Protein 8SRV (pdb70)

B-factor: mean 24.99, std 9.41, range [13.3, 100.31]

Secondary structure (DSSP, 8-state):
-PPPBSSGGGGS----EEE--SSS-TTSPEEEEEEGGGSTTSB--HHHHHHHHHHHHTTS--TT-EEEEE-SSHHHHHHHHHHHHHT-EEEEEEETT--HHHHHHHHHTT-EEEEE-GGGHHHHHHHHHHHHHHHH--B---TTT-THHHHHIIIIIHHHHHHHTTTS--SEEEEE-SSSHHHHHHHHHHHHH-TT-EEEEEEETTS-TTTT--------TT---SS--TTS-TTS-SEEEEE-HHHHHHHHHHHHHHH---B-HHHHHHHHHHHHHHHHH-TT-EEEEEE-BBGGGGTTSGGG--/---S----PPPBSSGGGGS----EEE--SSS-TTSPEEEEEEGGGSTTSB--HHHHHHHHHHHHTTS--TT-EEEEE-SSHHHHHHHHHHHHHT-EEEEEEETT--HHHHHHHHHTT-EEEEE-GGGHHHHHHHHHHHHHHHH--B---TTT-THHHHHIIIIIHHHHHHHTTTS---EEEEE-SSSHHHHHHHHHHHHH-TT-EEEEEEETTS-TTTT--------TT---SS--TTS-TTS-SEEEEE-HHHHHHHHHHHHHHH---B-HHHHHHHHHHHHHHHHH-TT-EEEEEE-BBGGGGTTSGGG--/------/------

Solvent-accessible surface area: 22494 Å² total

Nearest PDB structures (foldseek):
  8srw-assembly1_D  TM=1.001E+00  e=3.578E-63  Staphylococcus aureus subsp. aureus NCTC 8325
  5xa2-assembly1_B  TM=9.679E-01  e=7.086E-43  Planctopirus limnophila DSM 3776
  4aec-assembly1_B  TM=9.769E-01  e=1.893E-41  Arabidopsis thaliana
  3x43-assembly2_F  TM=9.771E-01  e=7.199E-38  Streptomyces lavendulae
  3x44-assembly1_A  TM=9.473E-01  e=5.232E-37  Streptomyces lavendulae

Radius of gyration: 23.83 Å; Cα contacts (8 Å, |Δi|>4): 1587; chains: 4; bounding box: 62×54×67 Å

Structure (mmCIF, N/CA/C/O backbone):
data_8SRV
#
_entry.id   8SRV
#
_cell.length_a   56.395
_cell.length_b   96.240
_cell.length_c   58.994
_cell.angle_alpha   90.000
_cell.angle_beta   111.920
_cell.angle_gamma   90.000
#
_symmetry.space_group_name_H-M   'P 1 21 1'
#
loop_
_entity.id
_entity.type
_entity.pdbx_description
1 polymer 'Cysteine synthase'
2 polymer 'Transcriptional repressor (CymR) derived 10 amino acid peptide'
3 water water
#
loop_
_atom_site.group_PDB
_atom_site.id
_atom_site.type_symbol
_atom_site.label_atom_id
_atom_site.label_alt_id
_atom_site.label_comp_id
_atom_site.label_asym_id
_atom_site.label_entity_id
_atom_site.label_seq_id
_atom_site.pdbx_PDB_ins_code
_atom_site.Cartn_x
_atom_site.Cartn_y
_atom_site.Cartn_z
_atom_site.occupancy
_atom_site.B_iso_or_equiv
_atom_site.auth_seq_id
_atom_site.auth_comp_id
_atom_site.auth_asym_id
_atom_site.auth_atom_id
_atom_site.pdbx_PDB_model_num
ATOM 1 N N . ALA A 1 10 ? 6.577 13.438 1.111 1.00 30.54 2 ALA A N 1
ATOM 2 C CA . ALA A 1 10 ? 6.484 12.052 1.563 1.00 28.23 2 ALA A CA 1
ATOM 3 C C . ALA A 1 10 ? 7.878 11.399 1.663 1.00 29.18 2 ALA A C 1
ATOM 4 O O . ALA A 1 10 ? 8.672 11.495 0.730 1.00 34.65 2 ALA A O 1
ATOM 6 N N . GLN A 1 11 ? 8.151 10.750 2.792 1.00 31.97 3 GLN A N 1
ATOM 7 C CA . GLN A 1 11 ? 9.454 10.136 3.037 1.00 28.67 3 GLN A CA 1
ATOM 8 C C . GLN A 1 11 ? 9.706 8.986 2.058 1.00 29.76 3 GLN A C 1
ATOM 9 O O . GLN A 1 11 ? 8.789 8.268 1.656 1.00 26.84 3 GLN A O 1
ATOM 15 N N . LYS A 1 12 ? 10.968 8.807 1.662 1.00 28.02 4 LYS A N 1
ATOM 16 C CA . LYS A 1 12 ? 11.304 7.680 0.796 1.00 25.82 4 LYS A CA 1
ATOM 17 C C . LYS A 1 12 ? 11.074 6.371 1.551 1.00 21.25 4 LYS A C 1
ATOM 18 O O . LYS A 1 12 ? 11.084 6.352 2.776 1.00 22.50 4 LYS A O 1
ATOM 24 N N . PRO A 1 13 ? 10.835 5.263 0.844 1.00 21.33 5 PRO A N 1
ATOM 25 C CA . PRO A 1 13 ? 10.526 4.016 1.556 1.00 20.08 5 PRO A CA 1
ATOM 26 C C . PRO A 1 13 ? 11.609 3.656 2.550 1.00 22.06 5 PRO A C 1
ATOM 27 O O . PRO A 1 13 ? 12.797 3.896 2.321 1.00 22.88 5 PRO A O 1
ATOM 31 N N . VAL A 1 14 ? 11.179 3.079 3.664 1.00 18.42 6 VAL A N 1
ATOM 32 C CA . VAL A 1 14 ? 12.080 2.606 4.698 1.00 18.88 6 VAL A CA 1
ATOM 33 C C . VAL A 1 14 ? 11.929 1.098 4.840 1.00 19.88 6 VAL A C 1
ATOM 34 O O . VAL A 1 14 ? 10.889 0.508 4.532 1.00 20.98 6 VAL A O 1
ATOM 38 N N . ASP A 1 15 ? 12.966 0.482 5.398 1.00 21.39 7 ASP A N 1
ATOM 39 C CA . ASP A 1 15 ? 12.979 -0.957 5.580 1.00 21.33 7 ASP A CA 1
ATOM 40 C C . ASP A 1 15 ? 12.283 -1.413 6.854 1.00 19.80 7 ASP A C 1
ATOM 41 O O . ASP A 1 15 ? 11.944 -2.595 6.971 1.00 22.32 7 ASP A O 1
ATOM 46 N N . ASN A 1 16 ? 12.043 -0.510 7.803 1.00 18.70 8 ASN A N 1
ATOM 47 C CA . ASN A 1 16 ? 11.522 -0.897 9.109 1.00 17.40 8 ASN A CA 1
ATOM 48 C C . ASN A 1 16 ? 10.661 0.250 9.600 1.00 15.28 8 ASN A C 1
ATOM 49 O O . ASN A 1 16 ? 11.091 1.404 9.534 1.00 17.80 8 ASN A O 1
ATOM 54 N N . ILE A 1 17 ? 9.473 -0.080 10.109 1.00 16.45 9 ILE A N 1
ATOM 55 C CA . ILE A 1 17 ? 8.545 0.931 10.615 1.00 16.24 9 ILE A CA 1
ATOM 56 C C . ILE A 1 17 ? 9.162 1.821 11.691 1.00 16.97 9 ILE A C 1
ATOM 57 O O . ILE A 1 17 ? 8.752 2.982 11.847 1.00 17.03 9 ILE A O 1
ATOM 62 N N . THR A 1 18 ? 10.150 1.323 12.441 1.00 16.72 10 THR A N 1
ATOM 63 C CA . THR A 1 18 ? 10.737 2.190 13.462 1.00 17.24 10 THR A CA 1
ATOM 64 C C . THR A 1 18 ? 11.486 3.370 12.865 1.00 17.18 10 THR A C 1
ATOM 65 O O . THR A 1 18 ? 11.726 4.354 13.580 1.00 16.91 10 THR A O 1
ATOM 69 N N . GLN A 1 19 ? 11.846 3.305 11.576 1.00 17.09 11 GLN A N 1
ATOM 70 C CA . GLN A 1 19 ? 12.522 4.419 10.944 1.00 17.45 11 GLN A CA 1
ATOM 71 C C . GLN A 1 19 ? 11.597 5.592 10.676 1.00 17.32 11 GLN A C 1
ATOM 72 O O . GLN A 1 19 ? 12.076 6.640 10.233 1.00 22.05 11 GLN A O 1
ATOM 78 N N . ILE A 1 20 ? 10.294 5.464 10.928 1.00 16.29 12 ILE A N 1
ATOM 79 C CA . ILE A 1 20 ? 9.420 6.621 10.822 1.00 19.72 12 ILE A CA 1
ATOM 80 C C . ILE A 1 20 ? 9.102 7.246 12.172 1.00 18.72 12 ILE A C 1
ATOM 81 O O . ILE A 1 20 ? 8.367 8.243 12.224 1.00 20.23 12 ILE A O 1
ATOM 86 N N . ILE A 1 21 ? 9.620 6.688 13.270 1.00 16.22 13 ILE A N 1
ATOM 87 C CA . ILE A 1 21 ? 9.458 7.337 14.569 1.00 15.58 13 ILE A CA 1
ATOM 88 C C . ILE A 1 21 ? 10.152 8.691 14.536 1.00 17.28 13 ILE A C 1
ATOM 89 O O . ILE A 1 21 ? 11.300 8.812 14.083 1.00 18.88 13 ILE A O 1
ATOM 94 N N . GLY A 1 22 ? 9.452 9.720 14.978 1.00 18.17 14 GLY A N 1
ATOM 95 C CA . GLY A 1 22 ? 10.018 11.056 15.006 1.00 19.99 14 GLY A CA 1
ATOM 96 C C . GLY A 1 22 ? 9.501 11.926 13.877 1.00 19.57 14 GLY A C 1
ATOM 97 O O . GLY A 1 22 ? 8.618 11.550 13.096 1.00 18.95 14 GLY A O 1
ATOM 98 N N . GLY A 1 23 ? 10.088 13.118 13.803 1.00 18.77 15 GLY A N 1
ATOM 99 C CA . GLY A 1 23 ? 9.683 14.067 12.766 1.00 20.08 15 GLY A CA 1
ATOM 100 C C . GLY A 1 23 ? 8.233 14.490 12.849 1.00 19.31 15 GLY A C 1
ATOM 101 O O . GLY A 1 23 ? 7.557 14.597 11.819 1.00 21.42 15 GLY A O 1
ATOM 102 N N . THR A 1 24 ? 7.740 14.744 14.048 1.00 16.60 16 THR A N 1
ATOM 103 C CA . THR A 1 24 ? 6.317 14.982 14.247 1.00 15.84 16 THR A CA 1
ATOM 104 C C . THR A 1 24 ? 5.943 16.442 13.980 1.00 15.91 16 THR A C 1
ATOM 105 O O . THR A 1 24 ? 6.738 17.351 14.231 1.00 16.56 16 THR A O 1
ATOM 109 N N . PRO A 1 25 ? 4.723 16.679 13.522 1.00 15.50 17 PRO A N 1
ATOM 110 C CA . PRO A 1 25 ? 4.336 18.026 13.094 1.00 16.03 17 PRO A CA 1
ATOM 111 C C . PRO A 1 25 ? 3.913 18.877 14.286 1.00 17.33 17 PRO A C 1
ATOM 112 O O . PRO A 1 25 ? 3.680 18.389 15.399 1.00 17.28 17 PRO A O 1
ATOM 116 N N . VAL A 1 26 ? 3.815 20.180 14.018 1.00 18.34 18 VAL A N 1
ATOM 117 C CA . VAL A 1 26 ? 3.417 21.191 14.985 1.00 16.98 18 VAL A CA 1
ATOM 118 C C . VAL A 1 26 ? 2.257 21.982 14.393 1.00 16.41 18 VAL A C 1
ATOM 119 O O . VAL A 1 26 ? 2.294 22.361 13.210 1.00 17.84 18 VAL A O 1
ATOM 123 N N . VAL A 1 27 ? 1.228 22.217 15.204 1.00 16.13 19 VAL A N 1
ATOM 124 C CA . VAL A 1 27 ? 0.039 22.964 14.790 1.00 17.90 19 VAL A CA 1
ATOM 125 C C . VAL A 1 27 ? -0.135 24.153 15.723 1.00 16.98 19 VAL A C 1
ATOM 126 O O . VAL A 1 27 ? 0.004 24.032 16.942 1.00 18.08 19 VAL A O 1
ATOM 130 N N . LYS A 1 28 ? -0.482 25.302 15.149 1.00 18.86 20 LYS A N 1
ATOM 131 C CA . LYS A 1 28 ? -0.817 26.476 15.939 1.00 18.37 20 LYS A CA 1
ATOM 132 C C . LYS A 1 28 ? -2.284 26.423 16.337 1.00 18.23 20 LYS A C 1
ATOM 133 O O . LYS A 1 28 ? -3.136 26.156 15.486 1.00 22.12 20 LYS A O 1
ATOM 139 N N . LEU A 1 29 ? -2.585 26.691 17.604 1.00 18.62 21 LEU A N 1
ATOM 140 C CA . LEU A 1 29 ? -3.968 26.718 18.051 1.00 19.81 21 LEU A CA 1
ATOM 141 C C . LEU A 1 29 ? -4.640 28.027 17.644 1.00 21.65 21 LEU A C 1
ATOM 142 O O . LEU A 1 29 ? -4.011 29.090 17.661 1.00 22.06 21 LEU A O 1
ATOM 147 N N . ARG A 1 30 ? -5.930 27.948 17.294 1.00 22.16 22 ARG A N 1
ATOM 148 C CA . ARG A 1 30 ? -6.649 29.073 16.684 1.00 22.07 22 ARG A CA 1
ATOM 149 C C . ARG A 1 30 ? -7.822 29.579 17.506 1.00 23.81 22 ARG A C 1
ATOM 150 O O . ARG A 1 30 ? -8.112 30.791 17.477 1.00 26.34 22 ARG A O 1
ATOM 158 N N . ASN A 1 31 ? -8.544 28.711 18.192 1.00 22.13 23 ASN A N 1
ATOM 159 C CA . ASN A 1 31 ? -9.816 29.076 18.809 1.00 23.04 23 ASN A CA 1
ATOM 160 C C . ASN A 1 31 ? -9.831 28.978 20.320 1.00 28.69 23 ASN A C 1
ATOM 161 O O . ASN A 1 31 ? -10.564 29.739 20.954 1.00 28.18 23 ASN A O 1
ATOM 166 N N . VAL A 1 32 ? -9.060 28.063 20.922 1.00 22.85 24 VAL A N 1
ATOM 167 C CA . VAL A 1 32 ? -9.091 27.923 22.376 1.00 23.20 24 VAL A CA 1
ATOM 168 C C . VAL A 1 32 ? -8.236 28.965 23.076 1.00 22.91 24 VAL A C 1
ATOM 169 O O . VAL A 1 32 ? -8.262 29.047 24.306 1.00 26.06 24 VAL A O 1
ATOM 173 N N . VAL A 1 33 ? -7.462 29.735 22.320 1.00 24.78 25 VAL A N 1
ATOM 174 C CA . VAL A 1 33 ? -6.687 30.862 22.823 1.00 29.97 25 VAL A CA 1
ATOM 175 C C . VAL A 1 33 ? -6.900 32.009 21.848 1.00 36.95 25 VAL A C 1
ATOM 176 O O . VAL A 1 33 ? -7.026 31.781 20.640 1.00 35.52 25 VAL A O 1
ATOM 180 N N . ASP A 1 34 ? -6.983 33.233 22.364 1.00 37.84 26 ASP A N 1
ATOM 181 C CA . ASP A 1 34 ? -7.335 34.371 21.521 1.00 41.68 26 ASP A CA 1
ATOM 182 C C . ASP A 1 34 ? -6.101 35.202 21.164 1.00 48.18 26 ASP A C 1
ATOM 183 O O . ASP A 1 34 ? -4.987 34.948 21.626 1.00 37.51 26 ASP A O 1
ATOM 188 N N . ASP A 1 35 ? -6.321 36.232 20.340 1.00 51.07 27 ASP A N 1
ATOM 189 C CA . ASP A 1 35 ? -5.233 37.047 19.807 1.00 47.54 27 ASP A CA 1
ATOM 190 C C . ASP A 1 35 ? -4.578 37.941 20.852 1.00 47.28 27 ASP A C 1
ATOM 191 O O . ASP A 1 35 ? -3.509 38.497 20.578 1.00 49.13 27 ASP A O 1
ATOM 193 N N . ASN A 1 36 ? -5.185 38.104 22.027 1.00 35.59 28 ASN A N 1
ATOM 194 C CA . ASN A 1 36 ? -4.565 38.889 23.085 1.00 38.55 28 ASN A CA 1
ATOM 195 C C . ASN A 1 36 ? -3.504 38.112 23.852 1.00 44.86 28 ASN A C 1
ATOM 196 O O . ASN A 1 36 ? -2.739 38.714 24.610 1.00 42.09 28 ASN A O 1
ATOM 201 N N . ALA A 1 37 ? -3.441 36.802 23.679 1.00 33.43 29 ALA A N 1
ATOM 202 C CA . ALA A 1 37 ? -2.437 35.976 24.328 1.00 31.72 29 ALA A CA 1
ATOM 203 C C . ALA A 1 37 ? -1.334 35.642 23.331 1.00 21.79 29 ALA A C 1
ATOM 204 O O . ALA A 1 37 ? -1.454 35.877 22.129 1.00 25.81 29 ALA A O 1
ATOM 206 N N . ALA A 1 38 ? -0.245 35.075 23.856 1.00 22.21 30 ALA A N 1
ATOM 207 C CA . ALA A 1 38 ? 0.816 34.584 22.995 1.00 21.91 30 ALA A CA 1
ATOM 208 C C . ALA A 1 38 ? 0.282 33.480 22.085 1.00 20.90 30 ALA A C 1
ATOM 209 O O . ALA A 1 38 ? -0.754 32.859 22.350 1.00 22.96 30 ALA A O 1
ATOM 211 N N . ASP A 1 39 ? 0.999 33.262 20.999 1.00 20.68 31 ASP A N 1
ATOM 212 C CA . ASP A 1 39 ? 0.691 32.142 20.130 1.00 20.01 31 ASP A CA 1
ATOM 213 C C . ASP A 1 39 ? 1.044 30.850 20.862 1.00 20.98 31 ASP A C 1
ATOM 214 O O . ASP A 1 39 ? 2.064 30.777 21.554 1.00 21.53 31 ASP A O 1
ATOM 219 N N . VAL A 1 40 ? 0.199 29.832 20.708 1.00 19.36 32 VAL A N 1
ATOM 220 C CA . VAL A 1 40 ? 0.411 28.509 21.289 1.00 18.19 32 VAL A CA 1
ATOM 221 C C . VAL A 1 40 ? 0.524 27.494 20.163 1.00 18.29 32 VAL A C 1
ATOM 222 O O . VAL A 1 40 ? -0.368 27.392 19.309 1.00 18.68 32 VAL A O 1
ATOM 226 N N . TYR A 1 41 ? 1.612 26.735 20.178 1.00 17.64 33 TYR A N 1
ATOM 227 C CA . TYR A 1 41 ? 1.876 25.678 19.211 1.00 16.49 33 TYR A CA 1
ATOM 228 C C . TYR A 1 41 ? 1.963 24.349 19.937 1.00 16.23 33 TYR A C 1
ATOM 229 O O . TYR A 1 41 ? 2.509 24.268 21.043 1.00 16.58 33 TYR A O 1
ATOM 238 N N . VAL A 1 42 ? 1.468 23.297 19.284 1.00 16.54 34 VAL A N 1
ATOM 239 C CA . VAL A 1 42 ? 1.437 21.964 19.880 1.00 16.46 34 VAL A CA 1
ATOM 240 C C . VAL A 1 42 ? 2.128 20.988 18.939 1.00 15.21 34 VAL A C 1
ATOM 241 O O . VAL A 1 42 ? 1.819 20.938 17.746 1.00 16.39 34 VAL A O 1
ATOM 245 N N . LYS A 1 43 ? 3.038 20.195 19.488 1.00 15.58 35 LYS A N 1
ATOM 246 C CA . LYS A 1 43 ? 3.760 19.177 18.740 1.00 14.93 35 LYS A CA 1
ATOM 247 C C . LYS A 1 43 ? 3.034 17.843 18.910 1.00 15.18 35 LYS A C 1
ATOM 248 O O . LYS A 1 43 ? 2.803 17.390 20.039 1.00 15.02 35 LYS A O 1
ATOM 254 N N . LEU A 1 44 ? 2.645 17.226 17.781 1.00 15.50 36 LEU A N 1
ATOM 255 C CA . LEU A 1 44 ? 1.741 16.065 17.810 1.00 16.48 36 LEU A CA 1
ATOM 256 C C . LEU A 1 44 ? 2.530 14.761 17.925 1.00 15.34 36 LEU A C 1
ATOM 257 O O . LEU A 1 44 ? 2.773 14.051 16.940 1.00 15.34 36 LEU A O 1
ATOM 262 N N . GLU A 1 45 ? 2.897 14.423 19.155 1.00 14.83 37 GLU A N 1
ATOM 263 C CA . GLU A 1 45 ? 3.669 13.201 19.355 1.00 15.68 37 GLU A CA 1
ATOM 264 C C . GLU A 1 45 ? 2.847 11.947 19.081 1.00 17.16 37 GLU A C 1
ATOM 265 O O . GLU A 1 45 ? 3.415 10.861 18.896 1.00 16.34 37 GLU A O 1
ATOM 271 N N . TYR A 1 46 ? 1.524 12.065 19.057 1.00 16.68 38 TYR A N 1
ATOM 272 C CA . TYR A 1 46 ? 0.724 10.909 18.677 1.00 16.57 38 TYR A CA 1
ATOM 273 C C . TYR A 1 46 ? 0.840 10.559 17.198 1.00 19.58 38 TYR A C 1
ATOM 274 O O . TYR A 1 46 ? 0.338 9.507 16.760 1.00 19.03 38 TYR A O 1
ATOM 283 N N . GLN A 1 47 ? 1.492 11.398 16.404 1.00 16.97 39 GLN A N 1
ATOM 284 C CA . GLN A 1 47 ? 1.755 11.065 15.010 1.00 17.42 39 GLN A CA 1
ATOM 285 C C . GLN A 1 47 ? 2.893 10.066 14.832 1.00 17.58 39 GLN A C 1
ATOM 286 O O . GLN A 1 47 ? 3.087 9.566 13.712 1.00 19.52 39 GLN A O 1
ATOM 292 N N . ASN A 1 48 ? 3.612 9.725 15.893 1.00 16.54 40 ASN A N 1
ATOM 293 C CA . ASN A 1 48 ? 4.534 8.592 15.834 1.00 16.69 40 ASN A CA 1
ATOM 294 C C . ASN A 1 48 ? 3.749 7.336 15.450 1.00 17.14 40 ASN A C 1
ATOM 295 O O . ASN A 1 48 ? 2.583 7.199 15.813 1.00 16.90 40 ASN A O 1
ATOM 300 N N . PRO A 1 49 ? 4.377 6.406 14.719 1.00 15.62 41 PRO A N 1
ATOM 301 C CA . PRO A 1 49 ? 3.635 5.282 14.122 1.00 17.20 41 PRO A CA 1
ATOM 302 C C . PRO A 1 49 ? 3.009 4.353 15.139 1.00 17.48 41 PRO A C 1
ATOM 303 O O . PRO A 1 49 ? 2.012 3.690 14.805 1.00 20.38 41 PRO A O 1
ATOM 307 N N . GLY A 1 50 ? 3.555 4.272 16.358 1.00 16.32 42 GLY A N 1
ATOM 308 C CA . GLY A 1 50 ? 2.933 3.483 17.393 1.00 17.29 42 GLY A CA 1
ATOM 309 C C . GLY A 1 50 ? 1.944 4.239 18.246 1.00 16.37 42 GLY A C 1
ATOM 310 O O . GLY A 1 50 ? 1.348 3.650 19.148 1.00 19.31 42 GLY A O 1
ATOM 311 N N . GLY A 1 51 ? 1.751 5.539 17.989 1.00 16.20 43 GLY A N 1
ATOM 312 C CA . GLY A 1 51 ? 0.679 6.301 18.598 1.00 17.67 43 GLY A CA 1
ATOM 313 C C . GLY A 1 51 ? 1.028 7.243 19.729 1.00 15.48 43 GLY A C 1
ATOM 314 O O . GLY A 1 51 ? 0.127 7.908 20.230 1.00 16.94 43 GLY A O 1
ATOM 315 N N . SER A 1 52 ? 2.266 7.301 20.198 1.00 15.01 44 SER A N 1
ATOM 316 C CA . SER A 1 52 ? 2.542 8.223 21.297 1.00 14.70 44 SER A CA 1
ATOM 317 C C . SER A 1 52 ? 4.004 8.607 21.312 1.00 15.61 44 SER A C 1
ATOM 318 O O . SER A 1 52 ? 4.838 8.021 20.614 1.00 14.93 44 SER A O 1
ATOM 321 N N . VAL A 1 53 ? 4.309 9.568 22.183 1.00 14.08 45 VAL A N 1
ATOM 322 C CA . VAL A 1 53 ? 5.675 9.985 22.418 1.00 14.48 45 VAL A CA 1
ATOM 323 C C . VAL A 1 53 ? 6.555 8.812 22.847 1.00 14.57 45 VAL A C 1
ATOM 324 O O . VAL A 1 53 ? 7.781 8.847 22.615 1.00 14.89 45 VAL A O 1
ATOM 352 N N . ASP A 1 55 ? 6.985 5.968 21.688 1.00 15.16 47 ASP A N 1
ATOM 353 C CA . ASP A 1 55 ? 7.722 5.315 20.607 1.00 15.00 47 ASP A CA 1
ATOM 354 C C . ASP A 1 55 ? 9.184 5.716 20.652 1.00 15.40 47 ASP A C 1
ATOM 355 O O . ASP A 1 55 ? 10.064 4.894 20.382 1.00 15.39 47 ASP A O 1
ATOM 360 N N . ARG A 1 56 ? 9.435 6.994 20.943 1.00 14.58 48 ARG A N 1
ATOM 361 C CA . ARG A 1 56 ? 10.807 7.493 20.878 1.00 14.98 48 ARG A CA 1
ATOM 362 C C . ARG A 1 56 ? 11.699 6.805 21.891 1.00 15.60 48 ARG A C 1
ATOM 363 O O . ARG A 1 56 ? 12.850 6.465 21.592 1.00 14.91 48 ARG A O 1
ATOM 371 N N . ILE A 1 57 ? 11.208 6.658 23.123 1.00 15.07 49 ILE A N 1
ATOM 372 C CA . ILE A 1 57 ? 12.034 6.108 24.190 1.00 14.42 49 ILE A CA 1
ATOM 373 C C . ILE A 1 57 ? 12.095 4.606 24.105 1.00 14.73 49 ILE A C 1
ATOM 374 O O . ILE A 1 57 ? 13.126 4.010 24.455 1.00 15.74 49 ILE A O 1
ATOM 379 N N . ALA A 1 58 ? 11.038 3.964 23.620 1.00 14.35 50 ALA A N 1
ATOM 380 C CA . ALA A 1 58 ? 11.107 2.527 23.404 1.00 15.24 50 ALA A CA 1
ATOM 381 C C . ALA A 1 58 ? 12.203 2.216 22.397 1.00 16.15 50 ALA A C 1
ATOM 382 O O . ALA A 1 58 ? 13.037 1.326 22.619 1.00 16.15 50 ALA A O 1
ATOM 384 N N . LEU A 1 59 ? 12.223 2.938 21.275 1.00 14.67 51 LEU A N 1
ATOM 385 C CA . LEU A 1 59 ? 13.262 2.702 20.290 1.00 15.30 51 LEU A CA 1
ATOM 386 C C . LEU A 1 59 ? 14.636 2.994 20.879 1.00 15.09 51 LEU A C 1
ATOM 387 O O . LEU A 1 59 ? 15.578 2.201 20.740 1.00 17.05 51 LEU A O 1
ATOM 392 N N . ALA A 1 60 ? 14.779 4.137 21.548 1.00 14.91 52 ALA A N 1
ATOM 393 C CA . ALA A 1 60 ? 16.100 4.530 22.023 1.00 15.56 52 ALA A CA 1
ATOM 394 C C . ALA A 1 60 ? 16.633 3.565 23.073 1.00 15.64 52 ALA A C 1
ATOM 395 O O . ALA A 1 60 ? 17.827 3.268 23.086 1.00 17.33 52 ALA A O 1
ATOM 397 N N . MET A 1 61 ? 15.790 3.104 23.993 1.00 14.32 53 MET A N 1
ATOM 398 C CA . MET A 1 61 ? 16.276 2.190 25.024 1.00 15.73 53 MET A CA 1
ATOM 399 C C . MET A 1 61 ? 16.658 0.841 24.429 1.00 17.23 53 MET A C 1
ATOM 400 O O . MET A 1 61 ? 17.673 0.242 24.820 1.00 18.05 53 MET A O 1
ATOM 405 N N . ILE A 1 62 ? 15.882 0.344 23.469 1.00 15.94 54 ILE A N 1
ATOM 406 C CA . ILE A 1 62 ? 16.236 -0.925 22.851 1.00 17.18 54 ILE A CA 1
ATOM 407 C C . ILE A 1 62 ? 17.520 -0.777 22.042 1.00 18.40 54 ILE A C 1
ATOM 408 O O . ILE A 1 62 ? 18.434 -1.614 22.133 1.00 19.11 54 ILE A O 1
ATOM 413 N N . GLU A 1 63 ? 17.613 0.285 21.250 1.00 17.65 55 GLU A N 1
ATOM 414 C CA . GLU A 1 63 ? 18.787 0.462 20.406 1.00 20.74 55 GLU A CA 1
ATOM 415 C C . GLU A 1 63 ? 20.039 0.690 21.227 1.00 23.22 55 GLU A C 1
ATOM 416 O O . GLU A 1 63 ? 21.113 0.183 20.862 1.00 24.30 55 GLU A O 1
ATOM 422 N N . LYS A 1 64 ? 19.939 1.388 22.359 1.00 20.62 56 LYS A N 1
ATOM 423 C CA . LYS A 1 64 ? 21.143 1.588 23.160 1.00 21.97 56 LYS A CA 1
ATOM 424 C C . LYS A 1 64 ? 21.604 0.280 23.770 1.00 25.36 56 LYS A C 1
ATOM 425 O O . LYS A 1 64 ? 22.806 -0.023 23.768 1.00 26.11 56 LYS A O 1
ATOM 431 N N . ALA A 1 65 ? 20.671 -0.506 24.305 1.00 21.12 57 ALA A N 1
ATOM 432 C CA . ALA A 1 65 ? 21.027 -1.794 24.893 1.00 22.32 57 ALA A CA 1
ATOM 433 C C . ALA A 1 65 ? 21.632 -2.727 23.849 1.00 23.07 57 ALA A C 1
ATOM 434 O O . ALA A 1 65 ? 22.558 -3.495 24.150 1.00 25.75 57 ALA A O 1
ATOM 436 N N . GLU A 1 66 ? 21.140 -2.671 22.616 1.00 21.24 58 GLU A N 1
ATOM 437 C CA . GLU A 1 66 ? 21.725 -3.475 21.543 1.00 23.82 58 GLU A CA 1
ATOM 438 C C . GLU A 1 66 ? 23.135 -2.991 21.213 1.00 26.26 58 GLU A C 1
ATOM 439 O O . GLU A 1 66 ? 24.073 -3.797 21.106 1.00 27.49 58 GLU A O 1
ATOM 445 N N A ARG A 1 67 ? 23.305 -1.675 21.057 0.47 26.73 59 ARG A N 1
ATOM 446 N N B ARG A 1 67 ? 23.310 -1.674 21.079 0.53 26.65 59 ARG A N 1
ATOM 447 C CA A ARG A 1 67 ? 24.621 -1.117 20.761 0.47 31.61 59 ARG A CA 1
ATOM 448 C CA B ARG A 1 67 ? 24.619 -1.117 20.747 0.53 31.61 59 ARG A CA 1
ATOM 449 C C A ARG A 1 67 ? 25.647 -1.512 21.811 0.47 33.50 59 ARG A C 1
ATOM 450 C C B ARG A 1 67 ? 25.654 -1.437 21.820 0.53 33.50 59 ARG A C 1
ATOM 451 O O A ARG A 1 67 ? 26.829 -1.687 21.493 0.47 38.66 59 ARG A O 1
ATOM 452 O O B ARG A 1 67 ? 26.854 -1.502 21.524 0.53 38.78 59 ARG A O 1
ATOM 467 N N . GLU A 1 68 ? 25.215 -1.668 23.058 1.00 26.48 60 GLU A N 1
ATOM 468 C CA . GLU A 1 68 ? 26.098 -1.969 24.177 1.00 31.48 60 GLU A CA 1
ATOM 469 C C . GLU A 1 68 ? 26.249 -3.465 24.421 1.00 37.36 60 GLU A C 1
ATOM 470 O O . GLU A 1 68 ? 26.891 -3.864 25.404 1.00 37.11 60 GLU A O 1
ATOM 476 N N . GLY A 1 69 ? 25.682 -4.298 23.554 1.00 30.89 61 GLY A N 1
ATOM 477 C CA . GLY A 1 69 ? 25.735 -5.733 23.723 1.00 30.44 61 GLY A CA 1
ATOM 478 C C . GLY A 1 69 ? 24.973 -6.259 24.911 1.00 28.17 61 GLY A C 1
ATOM 479 O O . GLY A 1 69 ? 25.168 -7.414 25.310 1.00 35.27 61 GLY A O 1
ATOM 480 N N . LYS A 1 70 ? 24.097 -5.444 25.499 1.00 28.17 62 LYS A N 1
ATOM 481 C CA . LYS A 1 70 ? 23.304 -5.921 26.615 1.00 27.89 62 LYS A CA 1
ATOM 482 C C . LYS A 1 70 ? 22.201 -6.848 26.139 1.00 29.15 62 LYS A C 1
ATOM 483 O O . LYS A 1 70 ? 21.804 -7.768 26.859 1.00 28.06 62 LYS A O 1
ATOM 489 N N . ILE A 1 71 ? 21.695 -6.623 24.921 1.00 25.29 63 ILE A N 1
ATOM 490 C CA . ILE A 1 71 ? 20.703 -7.490 24.306 1.00 23.68 63 ILE A CA 1
ATOM 491 C C . ILE A 1 71 ? 21.083 -7.662 22.843 1.00 21.36 63 ILE A C 1
ATOM 492 O O . ILE A 1 71 ? 21.892 -6.915 22.292 1.00 24.47 63 ILE A O 1
ATOM 497 N N . LYS A 1 72 ? 20.486 -8.666 22.227 1.00 22.67 64 LYS A N 1
ATOM 498 C CA . LYS A 1 72 ? 20.601 -8.945 20.807 1.00 23.63 64 LYS A CA 1
ATOM 499 C C . LYS A 1 72 ? 19.248 -9.458 20.345 1.00 24.54 64 LYS A C 1
ATOM 500 O O . LYS A 1 72 ? 18.460 -9.958 21.156 1.00 24.48 64 LYS A O 1
ATOM 506 N N . PRO A 1 73 ? 18.940 -9.337 19.050 1.00 26.68 65 PRO A N 1
ATOM 507 C CA . PRO A 1 73 ? 17.636 -9.790 18.560 1.00 23.59 65 PRO A CA 1
ATOM 508 C C . PRO A 1 73 ? 17.305 -11.200 19.027 1.00 25.13 65 PRO A C 1
ATOM 509 O O . PRO A 1 73 ? 18.180 -12.072 19.100 1.00 28.33 65 PRO A O 1
ATOM 513 N N . GLY A 1 74 ? 16.039 -11.395 19.398 1.00 23.24 66 GLY A N 1
ATOM 514 C CA . GLY A 1 74 ? 15.526 -12.604 19.976 1.00 19.75 66 GLY A CA 1
ATOM 515 C C . GLY A 1 74 ? 15.467 -12.585 21.497 1.00 17.41 66 GLY A C 1
ATOM 516 O O . GLY A 1 74 ? 14.775 -13.423 22.092 1.00 21.59 66 GLY A O 1
ATOM 517 N N . ASP A 1 75 ? 16.178 -11.656 22.124 1.00 19.96 67 ASP A N 1
ATOM 518 C CA . ASP A 1 75 ? 16.170 -11.555 23.581 1.00 19.33 67 ASP A CA 1
ATOM 519 C C . ASP A 1 75 ? 14.816 -11.067 24.099 1.00 19.03 67 ASP A C 1
ATOM 520 O O . ASP A 1 75 ? 14.001 -10.462 23.376 1.00 19.49 67 ASP A O 1
ATOM 525 N N . THR A 1 76 ? 14.585 -11.314 25.376 1.00 17.63 68 THR A N 1
ATOM 526 C CA . THR A 1 76 ? 13.373 -10.934 26.077 1.00 17.06 68 THR A CA 1
ATOM 527 C C . THR A 1 76 ? 13.668 -9.746 26.996 1.00 17.67 68 THR A C 1
ATOM 528 O O . THR A 1 76 ? 14.669 -9.744 27.727 1.00 17.24 68 THR A O 1
ATOM 532 N N . ILE A 1 77 ? 12.775 -8.746 26.980 1.00 17.57 69 ILE A N 1
ATOM 533 C CA . ILE A 1 77 ? 12.869 -7.618 27.878 1.00 16.56 69 ILE A CA 1
ATOM 534 C C . ILE A 1 77 ? 11.624 -7.648 28.753 1.00 17.19 69 ILE A C 1
ATOM 535 O O . ILE A 1 77 ? 10.596 -8.213 28.385 1.00 17.56 69 ILE A O 1
ATOM 540 N N . VAL A 1 78 ? 11.709 -6.971 29.906 1.00 15.10 70 VAL A N 1
ATOM 541 C CA . VAL A 1 78 ? 10.586 -6.858 30.837 1.00 16.62 70 VAL A CA 1
ATOM 542 C C . VAL A 1 78 ? 10.475 -5.408 31.300 1.00 16.50 70 VAL A C 1
ATOM 543 O O . VAL A 1 78 ? 11.489 -4.748 31.531 1.00 16.88 70 VAL A O 1
ATOM 547 N N . GLU A 1 79 ? 9.238 -4.917 31.429 1.00 16.30 71 GLU A N 1
ATOM 548 C CA . GLU A 1 79 ? 9.019 -3.573 31.969 1.00 16.44 71 GLU A CA 1
ATOM 549 C C . GLU A 1 79 ? 7.674 -3.533 32.687 1.00 16.30 71 GLU A C 1
ATOM 550 O O . GLU A 1 79 ? 6.692 -4.081 32.177 1.00 15.65 71 GLU A O 1
ATOM 556 N N . PRO A 1 80 ? 7.599 -2.891 33.863 1.00 15.72 72 PRO A N 1
ATOM 557 C CA . PRO A 1 80 ? 6.314 -2.674 34.539 1.00 14.99 72 PRO A CA 1
ATOM 558 C C . PRO A 1 80 ? 5.659 -1.409 34.015 1.00 16.56 72 PRO A C 1
ATOM 559 O O . PRO A 1 80 ? 6.157 -0.301 34.194 1.00 17.23 72 PRO A O 1
ATOM 563 N N . THR A 1 81 ? 4.530 -1.571 33.373 1.00 17.38 73 THR A N 1
ATOM 564 C CA . THR A 1 81 ? 3.852 -0.488 32.677 1.00 15.70 73 THR A CA 1
ATOM 565 C C . THR A 1 81 ? 2.437 -0.834 32.341 1.00 16.74 73 THR A C 1
ATOM 566 O O . THR A 1 81 ? 2.185 -1.888 31.770 1.00 18.97 73 THR A O 1
ATOM 570 N N . SER A 1 82 ? 1.537 0.089 32.670 1.00 16.67 74 SER A N 1
ATOM 571 C CA . SER A 1 82 ? 0.139 0.037 32.250 1.00 18.48 74 SER A CA 1
ATOM 572 C C . SER A 1 82 ? -0.198 1.116 31.243 1.00 19.45 74 SER A C 1
ATOM 573 O O . SER A 1 82 ? -1.374 1.280 30.899 1.00 20.80 74 SER A O 1
ATOM 576 N N . GLY A 1 83 ? 0.798 1.848 30.768 1.00 17.73 75 GLY A N 1
ATOM 577 C CA . GLY A 1 83 ? 0.550 2.989 29.911 1.00 17.13 75 GLY A CA 1
ATOM 578 C C . GLY A 1 83 ? 1.189 2.891 28.547 1.00 16.22 75 GLY A C 1
ATOM 579 O O . GLY A 1 83 ? 1.454 1.811 28.019 1.00 17.16 75 GLY A O 1
ATOM 580 N N . ASN A 1 84 ? 1.454 4.054 27.969 1.00 15.11 76 ASN A N 1
ATOM 581 C CA . ASN A 1 84 ? 1.958 4.106 26.609 1.00 15.30 76 ASN A CA 1
ATOM 582 C C . ASN A 1 84 ? 3.340 3.513 26.437 1.00 14.64 76 ASN A C 1
ATOM 583 O O . ASN A 1 84 ? 3.694 3.142 25.313 1.00 15.62 76 ASN A O 1
ATOM 588 N N . THR A 1 85 ? 4.136 3.398 27.507 1.00 14.62 77 THR A N 1
ATOM 589 C CA . THR A 1 85 ? 5.442 2.768 27.356 1.00 15.46 77 THR A CA 1
ATOM 590 C C . THR A 1 85 ? 5.300 1.298 27.035 1.00 14.78 77 THR A C 1
ATOM 591 O O . THR A 1 85 ? 6.094 0.747 26.273 1.00 16.36 77 THR A O 1
ATOM 595 N N . GLY A 1 86 ? 4.298 0.644 27.592 1.00 15.45 78 GLY A N 1
ATOM 596 C CA . GLY A 1 86 ? 4.052 -0.741 27.220 1.00 15.37 78 GLY A CA 1
ATOM 597 C C . GLY A 1 86 ? 3.681 -0.884 25.756 1.00 16.10 78 GLY A C 1
ATOM 598 O O . GLY A 1 86 ? 4.170 -1.778 25.060 1.00 16.83 78 GLY A O 1
ATOM 599 N N . ILE A 1 87 ? 2.830 0.008 25.246 1.00 15.08 79 ILE A N 1
ATOM 600 C CA . ILE A 1 87 ? 2.472 -0.059 23.834 1.00 14.90 79 ILE A CA 1
ATOM 601 C C . ILE A 1 87 ? 3.701 0.223 22.986 1.00 15.98 79 ILE A C 1
ATOM 602 O O . ILE A 1 87 ? 3.980 -0.483 22.006 1.00 15.73 79 ILE A O 1
ATOM 607 N N . GLY A 1 88 ? 4.470 1.244 23.362 1.00 14.71 80 GLY A N 1
ATOM 608 C CA . GLY A 1 88 ? 5.658 1.591 22.602 1.00 15.37 80 GLY A CA 1
ATOM 609 C C . GLY A 1 88 ? 6.674 0.475 22.562 1.00 15.34 80 GLY A C 1
ATOM 610 O O . GLY A 1 88 ? 7.272 0.194 21.523 1.00 15.20 80 GLY A O 1
ATOM 611 N N . LEU A 1 89 ? 6.947 -0.131 23.714 1.00 14.67 81 LEU A N 1
ATOM 612 C CA . LEU A 1 89 ? 7.886 -1.251 23.736 1.00 14.07 81 LEU A CA 1
ATOM 613 C C . LEU A 1 89 ? 7.316 -2.451 22.994 1.00 15.21 81 LEU A C 1
ATOM 614 O O . LEU A 1 89 ? 8.059 -3.165 22.320 1.00 16.13 81 LEU A O 1
ATOM 619 N N . ALA A 1 90 ? 6.019 -2.716 23.118 1.00 13.83 82 ALA A N 1
ATOM 620 C CA . ALA A 1 90 ? 5.456 -3.846 22.378 1.00 16.43 82 ALA A CA 1
ATOM 621 C C . ALA A 1 90 ? 5.662 -3.650 20.889 1.00 14.99 82 ALA A C 1
ATOM 622 O O . ALA A 1 90 ? 6.082 -4.568 20.164 1.00 15.80 82 ALA A O 1
ATOM 624 N N . PHE A 1 91 ? 5.361 -2.447 20.415 1.00 14.64 83 PHE A N 1
ATOM 625 C CA . PHE A 1 91 ? 5.508 -2.085 19.005 1.00 14.02 83 PHE A CA 1
ATOM 626 C C . PHE A 1 91 ? 6.963 -2.204 18.555 1.00 14.97 83 PHE A C 1
ATOM 627 O O . PHE A 1 91 ? 7.274 -2.883 17.567 1.00 14.63 83 PHE A O 1
ATOM 635 N N . VAL A 1 92 ? 7.882 -1.585 19.289 1.00 15.06 84 VAL A N 1
ATOM 636 C CA . VAL A 1 92 ? 9.282 -1.607 18.872 1.00 15.59 84 VAL A CA 1
ATOM 637 C C . VAL A 1 92 ? 9.847 -3.022 18.938 1.00 16.94 84 VAL A C 1
ATOM 638 O O . VAL A 1 92 ? 10.624 -3.438 18.069 1.00 16.76 84 VAL A O 1
ATOM 642 N N . CYS A 1 93 ? 9.476 -3.790 19.964 1.00 15.47 85 CYS A N 1
ATOM 643 C CA . CYS A 1 93 ? 9.942 -5.171 20.047 1.00 16.37 85 CYS A CA 1
ATOM 644 C C . CYS A 1 93 ? 9.467 -5.996 18.864 1.00 15.65 85 CYS A C 1
ATOM 645 O O . CYS A 1 93 ? 10.240 -6.789 18.312 1.00 18.05 85 CYS A O 1
ATOM 648 N N . ALA A 1 94 ? 8.207 -5.837 18.464 1.00 16.07 86 ALA A N 1
ATOM 649 C CA . ALA A 1 94 ? 7.734 -6.547 17.277 1.00 16.49 86 ALA A CA 1
ATOM 650 C C . ALA A 1 94 ? 8.514 -6.110 16.045 1.00 17.88 86 ALA A C 1
ATOM 651 O O . ALA A 1 94 ? 8.922 -6.946 15.226 1.00 20.19 86 ALA A O 1
ATOM 653 N N . ALA A 1 95 ? 8.745 -4.812 15.897 1.00 16.34 87 ALA A N 1
ATOM 654 C CA . ALA A 1 95 ? 9.443 -4.318 14.715 1.00 16.85 87 ALA A CA 1
ATOM 655 C C . ALA A 1 95 ? 10.912 -4.736 14.682 1.00 18.36 87 ALA A C 1
ATOM 656 O O . ALA A 1 95 ? 11.485 -4.876 13.590 1.00 19.66 87 ALA A O 1
ATOM 658 N N . LYS A 1 96 ? 11.565 -4.887 15.840 1.00 17.66 88 LYS A N 1
ATOM 659 C CA . LYS A 1 96 ? 12.998 -5.149 15.887 1.00 19.53 88 LYS A CA 1
ATOM 660 C C . LYS A 1 96 ? 13.333 -6.591 16.224 1.00 20.47 88 LYS A C 1
ATOM 661 O O . LYS A 1 96 ? 14.524 -6.913 16.331 1.00 23.08 88 LYS A O 1
ATOM 667 N N . GLY A 1 97 ? 12.339 -7.439 16.454 1.00 19.57 89 GLY A N 1
ATOM 668 C CA . GLY A 1 97 ? 12.600 -8.850 16.699 1.00 19.88 89 GLY A CA 1
ATOM 669 C C . GLY A 1 97 ? 12.989 -9.196 18.120 1.00 21.44 89 GLY A C 1
ATOM 670 O O . GLY A 1 97 ? 13.799 -10.112 18.331 1.00 23.67 89 GLY A O 1
ATOM 671 N N . TYR A 1 98 ? 12.424 -8.509 19.108 1.00 19.63 90 TYR A N 1
ATOM 672 C CA . TYR A 1 98 ? 12.612 -8.821 20.517 1.00 17.93 90 TYR A CA 1
ATOM 673 C C . TYR A 1 98 ? 11.311 -9.346 21.098 1.00 18.91 90 TYR A C 1
ATOM 674 O O . TYR A 1 98 ? 10.227 -9.146 20.530 1.00 20.77 90 TYR A O 1
ATOM 683 N N . LYS A 1 99 ? 11.404 -10.017 22.241 1.00 18.82 91 LYS A N 1
ATOM 684 C CA . LYS A 1 99 ? 10.248 -10.509 22.958 1.00 18.15 91 LYS A CA 1
ATOM 685 C C . LYS A 1 99 ? 10.019 -9.592 24.154 1.00 19.50 91 LYS A C 1
ATOM 686 O O . LYS A 1 99 ? 10.955 -9.278 24.899 1.00 22.44 91 LYS A O 1
ATOM 692 N N . ALA A 1 100 ? 8.797 -9.134 24.327 1.00 19.17 92 ALA A N 1
ATOM 693 C CA . ALA A 1 100 ? 8.462 -8.205 25.392 1.00 18.29 92 ALA A CA 1
ATOM 694 C C . ALA A 1 100 ? 7.565 -8.903 26.400 1.00 18.67 92 ALA A C 1
ATOM 695 O O . ALA A 1 100 ? 6.640 -9.627 26.023 1.00 18.49 92 ALA A O 1
ATOM 697 N N . VAL A 1 101 ? 7.859 -8.680 27.679 1.00 18.85 93 VAL A N 1
ATOM 698 C CA . VAL A 1 101 ? 7.037 -9.113 28.799 1.00 18.99 93 VAL A CA 1
ATOM 699 C C . VAL A 1 101 ? 6.709 -7.860 29.590 1.00 17.58 93 VAL A C 1
ATOM 700 O O . VAL A 1 101 ? 7.611 -7.084 29.935 1.00 18.96 93 VAL A O 1
ATOM 704 N N . PHE A 1 102 ? 5.431 -7.665 29.890 1.00 16.73 94 PHE A N 1
ATOM 705 C CA . PHE A 1 102 ? 4.999 -6.543 30.714 1.00 17.44 94 PHE A CA 1
ATOM 706 C C . PHE A 1 102 ? 4.325 -7.050 31.966 1.00 17.26 94 PHE A C 1
ATOM 707 O O . PHE A 1 102 ? 3.536 -7.990 31.922 1.00 18.82 94 PHE A O 1
ATOM 715 N N . THR A 1 103 ? 4.674 -6.457 33.091 1.00 16.51 95 THR A N 1
ATOM 716 C CA . THR A 1 103 ? 3.915 -6.686 34.310 1.00 17.28 95 THR A CA 1
ATOM 717 C C . THR A 1 103 ? 2.941 -5.536 34.491 1.00 16.77 95 THR A C 1
ATOM 718 O O . THR A 1 103 ? 3.254 -4.380 34.206 1.00 17.72 95 THR A O 1
ATOM 722 N N . MET A 1 104 ? 1.751 -5.863 34.955 1.00 18.45 96 MET A N 1
ATOM 723 C CA . MET A 1 104 ? 0.761 -4.827 35.182 1.00 20.53 96 MET A CA 1
ATOM 724 C C . MET A 1 104 ? -0.346 -5.365 36.051 1.00 22.35 96 MET A C 1
ATOM 725 O O . MET A 1 104 ? -0.571 -6.577 36.078 1.00 20.00 96 MET A O 1
ATOM 730 N N . PRO A 1 105 ? -0.988 -4.509 36.831 1.00 19.80 97 PRO A N 1
ATOM 731 C CA . PRO A 1 105 ? -2.092 -4.986 37.664 1.00 21.12 97 PRO A CA 1
ATOM 732 C C . PRO A 1 105 ? -3.183 -5.571 36.788 1.00 21.78 97 PRO A C 1
ATOM 733 O O . PRO A 1 105 ? -3.414 -5.119 35.663 1.00 22.71 97 PRO A O 1
ATOM 737 N N . GLU A 1 106 ? -3.879 -6.574 37.329 1.00 23.05 98 GLU A N 1
ATOM 738 C CA . GLU A 1 106 ? -4.910 -7.322 36.608 1.00 26.80 98 GLU A CA 1
ATOM 739 C C . GLU A 1 106 ? -6.136 -6.486 36.242 1.00 24.97 98 GLU A C 1
ATOM 740 O O . GLU A 1 106 ? -7.061 -7.036 35.620 1.00 31.51 98 GLU A O 1
ATOM 746 N N . THR A 1 107 ? -6.176 -5.199 36.589 1.00 29.22 99 THR A N 1
ATOM 747 C CA . THR A 1 107 ? -7.264 -4.287 36.255 1.00 29.11 99 THR A CA 1
ATOM 748 C C . THR A 1 107 ? -7.258 -3.829 34.802 1.00 33.39 99 THR A C 1
ATOM 749 O O . THR A 1 107 ? -8.193 -3.138 34.388 1.00 32.79 99 THR A O 1
ATOM 753 N N . MET A 1 108 ? -6.207 -4.135 34.044 1.00 29.55 100 MET A N 1
ATOM 754 C CA . MET A 1 108 ? -6.151 -3.797 32.627 1.00 29.85 100 MET A CA 1
ATOM 755 C C . MET A 1 108 ? -7.314 -4.356 31.818 1.00 27.79 100 MET A C 1
ATOM 756 O O . MET A 1 108 ? -7.698 -5.518 31.970 1.00 31.10 100 MET A O 1
ATOM 761 N N . SER A 1 109 ? -7.833 -3.527 30.908 1.00 31.99 101 SER A N 1
ATOM 762 C CA . SER A 1 109 ? -8.990 -3.866 30.096 1.00 26.12 101 SER A CA 1
ATOM 763 C C . SER A 1 109 ? -8.644 -4.895 29.016 1.00 30.76 101 SER A C 1
ATOM 764 O O . SER A 1 109 ? -7.488 -5.060 28.611 1.00 27.98 101 SER A O 1
ATOM 767 N N . GLN A 1 110 ? -9.681 -5.568 28.521 1.00 32.32 102 GLN A N 1
ATOM 768 C CA . GLN A 1 110 ? -9.484 -6.578 27.489 1.00 35.00 102 GLN A CA 1
ATOM 769 C C . GLN A 1 110 ? -8.966 -5.957 26.187 1.00 26.87 102 GLN A C 1
ATOM 770 O O . GLN A 1 110 ? -8.129 -6.558 25.498 1.00 28.93 102 GLN A O 1
ATOM 776 N N . GLU A 1 111 ? -9.443 -4.753 25.840 1.00 28.41 103 GLU A N 1
ATOM 777 C CA . GLU A 1 111 ? -8.958 -4.072 24.642 1.00 28.24 103 GLU A CA 1
ATOM 778 C C . GLU A 1 111 ? -7.467 -3.766 24.743 1.00 25.41 103 GLU A C 1
ATOM 779 O O . GLU A 1 111 ? -6.728 -3.956 23.772 1.00 24.52 103 GLU A O 1
ATOM 781 N N . ARG A 1 112 ? -7.000 -3.308 25.910 1.00 24.17 104 ARG A N 1
ATOM 782 C CA . ARG A 1 112 ? -5.564 -3.060 26.049 1.00 22.55 104 ARG A CA 1
ATOM 783 C C . ARG A 1 112 ? -4.761 -4.357 25.991 1.00 25.82 104 ARG A C 1
ATOM 784 O O . ARG A 1 112 ? -3.684 -4.403 25.377 1.00 24.28 104 ARG A O 1
ATOM 792 N N . ARG A 1 113 ? -5.266 -5.428 26.604 1.00 25.67 105 ARG A N 1
ATOM 793 C CA . ARG A 1 113 ? -4.595 -6.712 26.476 1.00 26.60 105 ARG A CA 1
ATOM 794 C C . ARG A 1 113 ? -4.525 -7.147 25.020 1.00 25.82 105 ARG A C 1
ATOM 795 O O . ARG A 1 113 ? -3.485 -7.643 24.567 1.00 29.13 105 ARG A O 1
ATOM 803 N N . ASN A 1 114 ? -5.605 -6.931 24.262 1.00 23.58 106 ASN A N 1
ATOM 804 C CA . ASN A 1 114 ? -5.597 -7.268 22.842 1.00 25.97 106 ASN A CA 1
ATOM 805 C C . ASN A 1 114 ? -4.515 -6.491 22.109 1.00 22.51 106 ASN A C 1
ATOM 806 O O . ASN A 1 114 ? -3.839 -7.032 21.228 1.00 24.22 106 ASN A O 1
ATOM 811 N N . LEU A 1 115 ? -4.391 -5.204 22.418 1.00 22.81 107 LEU A N 1
ATOM 812 C CA . LEU A 1 115 ? -3.418 -4.357 21.740 1.00 20.76 107 LEU A CA 1
ATOM 813 C C . LEU A 1 115 ? -1.997 -4.855 21.983 1.00 20.97 107 LEU A C 1
ATOM 814 O O . LEU A 1 115 ? -1.217 -5.026 21.042 1.00 20.94 107 LEU A O 1
ATOM 819 N N . LEU A 1 116 ? -1.648 -5.135 23.249 1.00 20.20 108 LEU A N 1
ATOM 820 C CA . LEU A 1 116 ? -0.292 -5.592 23.533 1.00 19.49 108 LEU A CA 1
ATOM 821 C C . LEU A 1 116 ? -0.050 -6.974 22.951 1.00 17.71 108 LEU A C 1
ATOM 822 O O . LEU A 1 116 ? 1.028 -7.242 22.395 1.00 18.67 108 LEU A O 1
ATOM 827 N N . LYS A 1 117 ? -1.048 -7.859 23.046 1.00 20.19 109 LYS A N 1
ATOM 828 C CA . LYS A 1 117 ? -0.895 -9.198 22.491 1.00 23.01 109 LYS A CA 1
ATOM 829 C C . LYS A 1 117 ? -0.886 -9.192 20.966 1.00 21.12 109 LYS A C 1
ATOM 830 O O . LYS A 1 117 ? -0.262 -10.067 20.365 1.00 21.20 109 LYS A O 1
ATOM 834 N N . ALA A 1 118 ? -1.514 -8.186 20.329 1.00 21.23 110 ALA A N 1
ATOM 835 C CA . ALA A 1 118 ? -1.450 -8.085 18.870 1.00 20.19 110 ALA A CA 1
ATOM 836 C C . ALA A 1 118 ? -0.024 -7.912 18.383 1.00 18.31 110 ALA A C 1
ATOM 837 O O . ALA A 1 118 ? 0.340 -8.387 17.304 1.00 21.05 110 ALA A O 1
ATOM 839 N N . TYR A 1 119 ? 0.813 -7.242 19.170 1.00 18.36 111 TYR A N 1
ATOM 840 C CA . TYR A 1 119 ? 2.217 -7.128 18.855 1.00 17.54 111 TYR A CA 1
ATOM 841 C C . TYR A 1 119 ? 3.029 -8.308 19.363 1.00 16.05 111 TYR A C 1
ATOM 842 O O . TYR A 1 119 ? 4.246 -8.323 19.187 1.00 19.02 111 TYR A O 1
ATOM 851 N N . GLY A 1 120 ? 2.375 -9.295 19.969 1.00 17.99 112 GLY A N 1
ATOM 852 C CA . GLY A 1 120 ? 3.079 -10.484 20.423 1.00 21.21 112 GLY A CA 1
ATOM 853 C C . GLY A 1 120 ? 3.651 -10.416 21.823 1.00 19.32 112 GLY A C 1
ATOM 854 O O . GLY A 1 120 ? 4.401 -11.324 22.214 1.00 22.10 112 GLY A O 1
ATOM 855 N N . ALA A 1 121 ? 3.321 -9.377 22.593 1.00 18.46 113 ALA A N 1
ATOM 856 C CA . ALA A 1 121 ? 3.817 -9.265 23.956 1.00 19.08 113 ALA A CA 1
ATOM 857 C C . ALA A 1 121 ? 3.159 -10.301 24.854 1.00 18.45 113 ALA A C 1
ATOM 858 O O . ALA A 1 121 ? 2.022 -10.728 24.629 1.00 22.82 113 ALA A O 1
ATOM 860 N N . GLU A 1 122 ? 3.879 -10.673 25.909 1.00 18.79 114 GLU A N 1
ATOM 861 C CA . GLU A 1 122 ? 3.343 -11.523 26.961 1.00 20.33 114 GLU A CA 1
ATOM 862 C C . GLU A 1 122 ? 3.041 -10.659 28.174 1.00 18.54 114 GLU A C 1
ATOM 863 O O . GLU A 1 122 ? 3.824 -9.766 28.517 1.00 19.47 114 GLU A O 1
ATOM 865 N N . LEU A 1 123 ? 1.919 -10.925 28.824 1.00 19.02 115 LEU A N 1
ATOM 866 C CA . LEU A 1 123 ? 1.506 -10.159 29.988 1.00 19.04 115 LEU A CA 1
ATOM 867 C C . LEU A 1 123 ? 1.610 -11.011 31.245 1.00 20.13 115 LEU A C 1
ATOM 868 O O . LEU A 1 123 ? 1.188 -12.178 31.260 1.00 22.49 115 LEU A O 1
ATOM 873 N N . VAL A 1 124 ? 2.137 -10.409 32.301 1.00 17.62 116 VAL A N 1
ATOM 874 C CA . VAL A 1 124 ? 2.200 -11.010 33.627 1.00 19.75 116 VAL A CA 1
ATOM 875 C C . VAL A 1 124 ? 1.372 -10.125 34.548 1.00 21.40 116 VAL A C 1
ATOM 876 O O . VAL A 1 124 ? 1.758 -8.984 34.845 1.00 21.57 116 VAL A O 1
ATOM 880 N N . LEU A 1 125 ? 0.218 -10.627 34.982 1.00 22.17 117 LEU A N 1
ATOM 881 C CA . LEU A 1 125 ? -0.729 -9.801 35.709 1.00 20.76 117 LEU A CA 1
ATOM 882 C C . LEU A 1 125 ? -0.469 -9.914 37.202 1.00 23.13 117 LEU A C 1
ATOM 883 O O . LEU A 1 125 ? -0.283 -11.015 37.734 1.00 26.12 117 LEU A O 1
ATOM 888 N N . THR A 1 126 ? -0.453 -8.785 37.868 1.00 20.71 118 THR A N 1
ATOM 889 C CA . THR A 1 126 ? -0.191 -8.706 39.287 1.00 20.90 118 THR A CA 1
ATOM 890 C C . THR A 1 126 ? -1.447 -8.263 40.032 1.00 21.35 118 THR A C 1
ATOM 891 O O . THR A 1 126 ? -2.421 -7.808 39.420 1.00 21.43 118 THR A O 1
ATOM 895 N N . PRO A 1 127 ? -1.482 -8.432 41.358 1.00 24.18 119 PRO A N 1
ATOM 896 C CA . PRO A 1 127 ? -2.739 -8.193 42.079 1.00 23.88 119 PRO A CA 1
ATOM 897 C C . PRO A 1 127 ? -3.238 -6.769 41.883 1.00 23.78 119 PRO A C 1
ATOM 898 O O . PRO A 1 127 ? -2.491 -5.801 42.035 1.00 24.41 119 PRO A O 1
ATOM 902 N N . GLY A 1 128 ? -4.531 -6.646 41.581 1.00 24.56 120 GLY A N 1
ATOM 903 C CA . GLY A 1 128 ? -5.091 -5.332 41.317 1.00 24.82 120 GLY A CA 1
ATOM 904 C C . GLY A 1 128 ? -4.926 -4.378 42.483 1.00 27.67 120 GLY A C 1
ATOM 905 O O . GLY A 1 128 ? -4.613 -3.198 42.294 1.00 31.46 120 GLY A O 1
ATOM 906 N N . SER A 1 129 ? -5.118 -4.876 43.709 1.00 28.05 121 SER A N 1
ATOM 907 C CA . SER A 1 129 ? -5.025 -4.011 44.879 1.00 33.95 121 SER A CA 1
ATOM 908 C C . SER A 1 129 ? -3.612 -3.495 45.113 1.00 32.82 121 SER A C 1
ATOM 909 O O . SER A 1 129 ? -3.434 -2.516 45.847 1.00 32.25 121 SER A O 1
ATOM 912 N N . GLU A 1 130 ? -2.606 -4.130 44.514 1.00 25.60 122 GLU A N 1
ATOM 913 C CA . GLU A 1 130 ? -1.223 -3.725 44.693 1.00 25.28 122 GLU A CA 1
ATOM 914 C C . GLU A 1 130 ? -0.782 -2.707 43.643 1.00 23.90 122 GLU A C 1
ATOM 915 O O . GLU A 1 130 ? 0.305 -2.123 43.782 1.00 24.30 122 GLU A O 1
ATOM 921 N N . ALA A 1 131 ? -1.607 -2.475 42.621 1.00 23.40 123 ALA A N 1
ATOM 922 C CA . ALA A 1 131 ? -1.388 -1.417 41.636 1.00 22.88 123 ALA A CA 1
ATOM 923 C C . ALA A 1 131 ? 0.030 -1.441 41.077 1.00 23.20 123 ALA A C 1
ATOM 924 O O . ALA A 1 131 ? 0.571 -2.515 40.809 1.00 22.71 123 ALA A O 1
ATOM 926 N N . MET A 1 132 ? 0.643 -0.270 40.897 1.00 20.73 124 MET A N 1
ATOM 927 C CA . MET A 1 132 ? 1.961 -0.228 40.262 1.00 20.58 124 MET A CA 1
ATOM 928 C C . MET A 1 132 ? 3.062 -0.836 41.120 1.00 19.53 124 MET A C 1
ATOM 929 O O . MET A 1 132 ? 4.001 -1.450 40.583 1.00 19.92 124 MET A O 1
ATOM 934 N N . LYS A 1 133 ? 2.980 -0.695 42.449 1.00 20.69 125 LYS A N 1
ATOM 935 C CA . LYS A 1 133 ? 4.007 -1.288 43.296 1.00 21.68 125 LYS A CA 1
ATOM 936 C C . LYS A 1 133 ? 4.131 -2.793 43.054 1.00 18.73 125 LYS A C 1
ATOM 937 O O . LYS A 1 133 ? 5.249 -3.328 42.977 1.00 20.62 125 LYS A O 1
ATOM 941 N N . GLY A 1 134 ? 2.995 -3.484 42.918 1.00 20.21 126 GLY A N 1
ATOM 942 C CA . GLY A 1 134 ? 3.040 -4.912 42.660 1.00 20.90 126 GLY A CA 1
ATOM 943 C C . GLY A 1 134 ? 3.668 -5.243 41.322 1.00 19.05 126 GLY A C 1
ATOM 944 O O . GLY A 1 134 ? 4.407 -6.220 41.198 1.00 19.16 126 GLY A O 1
ATOM 945 N N . ALA A 1 135 ? 3.352 -4.453 40.290 1.00 19.10 127 ALA A N 1
ATOM 946 C CA . ALA A 1 135 ? 3.917 -4.693 38.963 1.00 17.72 127 ALA A CA 1
ATOM 947 C C . ALA A 1 135 ? 5.417 -4.424 38.955 1.00 16.70 127 ALA A C 1
ATOM 948 O O . ALA A 1 135 ? 6.187 -5.192 38.373 1.00 17.22 127 ALA A O 1
ATOM 950 N N . ILE A 1 136 ? 5.846 -3.342 39.607 1.00 16.57 128 ILE A N 1
ATOM 951 C CA . ILE A 1 136 ? 7.268 -3.028 39.658 1.00 17.11 128 ILE A CA 1
ATOM 952 C C . ILE A 1 136 ? 8.030 -4.133 40.379 1.00 18.17 128 ILE A C 1
ATOM 953 O O . ILE A 1 136 ? 9.101 -4.567 39.931 1.00 18.14 128 ILE A O 1
ATOM 958 N N . LYS A 1 137 ? 7.486 -4.616 41.501 1.00 17.89 129 LYS A N 1
ATOM 959 C CA . LYS A 1 137 ? 8.147 -5.689 42.238 1.00 18.51 129 LYS A CA 1
ATOM 960 C C . LYS A 1 137 ? 8.253 -6.954 41.388 1.00 18.79 129 LYS A C 1
ATOM 961 O O . LYS A 1 137 ? 9.305 -7.599 41.356 1.00 19.46 129 LYS A O 1
ATOM 967 N N . LYS A 1 138 ? 7.177 -7.327 40.694 1.00 18.18 130 LYS A N 1
ATOM 968 C CA . LYS A 1 138 ? 7.223 -8.533 39.872 1.00 18.87 130 LYS A CA 1
ATOM 969 C C . LYS A 1 138 ? 8.211 -8.401 38.719 1.00 16.50 130 LYS A C 1
ATOM 970 O O . LYS A 1 138 ? 8.911 -9.363 38.389 1.00 17.88 130 LYS A O 1
ATOM 976 N N . ALA A 1 139 ? 8.301 -7.217 38.101 1.00 16.43 131 ALA A N 1
ATOM 977 C CA . ALA A 1 139 ? 9.262 -7.041 37.020 1.00 16.98 131 ALA A CA 1
ATOM 978 C C . ALA A 1 139 ? 10.691 -7.239 37.522 1.00 18.19 131 ALA A C 1
ATOM 979 O O . ALA A 1 139 ? 11.516 -7.862 36.848 1.00 17.18 131 ALA A O 1
ATOM 981 N N . LYS A 1 140 ? 11.014 -6.689 38.702 1.00 18.53 132 LYS A N 1
ATOM 982 C CA . LYS A 1 140 ? 12.344 -6.859 39.276 1.00 18.98 132 LYS A CA 1
ATOM 983 C C . LYS A 1 140 ? 12.609 -8.324 39.582 1.00 18.74 132 LYS A C 1
ATOM 984 O O . LYS A 1 140 ? 13.706 -8.841 39.307 1.00 18.99 132 LYS A O 1
ATOM 990 N N . GLU A 1 141 ? 11.597 -9.021 40.088 1.00 19.00 133 GLU A N 1
ATOM 991 C CA . GLU A 1 141 ? 11.763 -10.434 40.399 1.00 19.83 133 GLU A CA 1
ATOM 992 C C . GLU A 1 141 ? 12.025 -11.238 39.131 1.00 20.18 133 GLU A C 1
ATOM 993 O O . GLU A 1 141 ? 12.913 -12.103 39.094 1.00 20.22 133 GLU A O 1
ATOM 999 N N . LEU A 1 142 ? 11.277 -10.950 38.060 1.00 18.29 134 LEU A N 1
ATO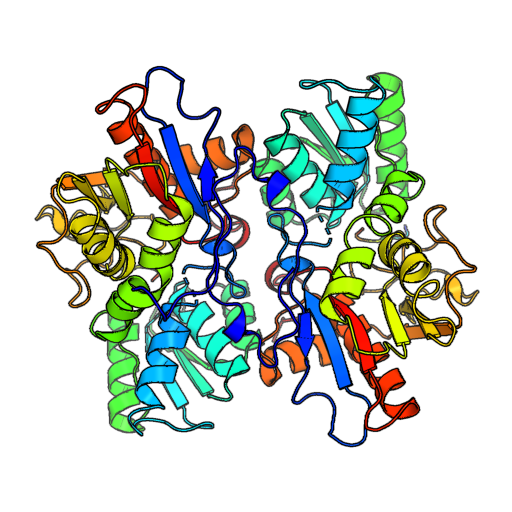M 1000 C CA . LEU A 1 142 ? 11.486 -11.645 36.789 1.00 19.05 134 LEU A CA 1
ATOM 1001 C C . LEU A 1 142 ? 12.845 -11.323 36.186 1.00 17.91 134 LEU A C 1
ATOM 1002 O O . LEU A 1 142 ? 13.518 -12.211 35.643 1.00 19.93 134 LEU A O 1
ATOM 1007 N N . LYS A 1 143 ? 13.285 -10.066 36.287 1.00 17.83 135 LYS A N 1
ATOM 1008 C CA . LYS A 1 143 ? 14.620 -9.701 35.829 1.00 19.43 135 LYS A CA 1
ATOM 1009 C C . LYS A 1 143 ? 15.689 -10.517 36.543 1.00 19.37 135 LYS A C 1
ATOM 1010 O O . LYS A 1 143 ? 16.610 -11.043 35.908 1.00 21.53 135 LYS A O 1
ATOM 1016 N N . GLU A 1 144 ? 15.582 -10.633 37.872 1.00 18.32 136 GLU A N 1
ATOM 1017 C CA . GLU A 1 144 ? 16.610 -11.328 38.642 1.00 19.96 136 GLU A CA 1
ATOM 1018 C C . GLU A 1 144 ? 16.537 -12.832 38.431 1.00 20.24 136 GLU A C 1
ATOM 1019 O O . GLU A 1 144 ? 17.574 -13.503 38.356 1.00 25.09 136 GLU A O 1
ATOM 1025 N N . GLU A 1 145 ? 15.329 -13.380 38.316 1.00 20.55 137 GLU A N 1
ATOM 1026 C CA . GLU A 1 145 ? 15.184 -14.825 38.146 1.00 21.77 137 GLU A CA 1
ATOM 1027 C C . GLU A 1 145 ? 15.614 -15.278 36.758 1.00 23.49 137 GLU A C 1
ATOM 1028 O O . GLU A 1 145 ? 16.248 -16.335 36.609 1.00 25.70 137 GLU A O 1
ATOM 1030 N N . HIS A 1 146 ? 15.269 -14.513 35.722 1.00 20.18 138 HIS A N 1
ATOM 1031 C CA . HIS A 1 146 ? 15.384 -14.972 34.354 1.00 20.73 138 HIS A CA 1
ATOM 1032 C C . HIS A 1 146 ? 16.453 -14.258 33.550 1.00 19.50 138 HIS A C 1
ATOM 1033 O O . HIS A 1 146 ? 16.746 -14.706 32.443 1.00 20.53 138 HIS A O 1
ATOM 1040 N N . GLY A 1 147 ? 17.007 -13.151 34.041 1.00 19.34 139 GLY A N 1
ATOM 1041 C CA . GLY A 1 147 ? 17.979 -12.414 33.261 1.00 19.17 139 GLY A CA 1
ATOM 1042 C C . GLY A 1 147 ? 17.388 -11.566 32.160 1.00 18.49 139 GLY A C 1
ATOM 1043 O O . GLY A 1 147 ? 18.106 -11.185 31.237 1.00 21.76 139 GLY A O 1
ATOM 1044 N N . TYR A 1 148 ? 16.096 -11.280 32.220 1.00 18.11 140 TYR A N 1
ATOM 1045 C CA . TYR A 1 148 ? 15.503 -10.380 31.243 1.00 18.58 140 TYR A CA 1
ATOM 1046 C C . TYR A 1 148 ? 16.171 -9.013 31.329 1.00 18.45 140 TYR A C 1
ATOM 1047 O O . TYR A 1 148 ? 16.604 -8.569 32.401 1.00 19.80 140 TYR A O 1
ATOM 1056 N N . PHE A 1 149 ? 16.242 -8.322 30.195 1.00 18.18 141 PHE A N 1
ATOM 1057 C CA . PHE A 1 149 ? 16.688 -6.936 30.219 1.00 17.49 141 PHE A CA 1
ATOM 1058 C C . PHE A 1 149 ? 15.515 -6.045 30.627 1.00 16.25 141 PHE A C 1
ATOM 1059 O O . PHE A 1 149 ? 14.413 -6.196 30.102 1.00 17.28 141 PHE A O 1
ATOM 1067 N N . GLU A 1 150 ? 15.761 -5.106 31.554 1.00 16.95 142 GLU A N 1
ATOM 1068 C CA . GLU A 1 150 ? 14.716 -4.185 31.993 1.00 17.48 142 GLU A CA 1
ATOM 1069 C C . GLU A 1 150 ? 15.073 -2.790 31.510 1.00 19.13 142 GLU A C 1
ATOM 1070 O O . GLU A 1 150 ? 16.060 -2.214 31.988 1.00 19.90 142 GLU A O 1
ATOM 1076 N N . PRO A 1 151 ? 14.331 -2.216 30.573 1.00 17.73 143 PRO A N 1
ATOM 1077 C CA . PRO A 1 151 ? 14.662 -0.859 30.104 1.00 18.41 143 PRO A CA 1
ATOM 1078 C C . PRO A 1 151 ? 14.733 0.169 31.215 1.00 17.81 143 PRO A C 1
ATOM 1079 O O . PRO A 1 151 ? 15.643 1.001 31.196 1.00 19.01 143 PRO A O 1
ATOM 1083 N N . GLN A 1 152 ? 13.802 0.147 32.170 1.00 17.25 144 GLN A N 1
ATOM 1084 C CA . GLN A 1 152 ? 13.802 1.068 33.319 1.00 16.58 144 GLN A CA 1
ATOM 1085 C C . GLN A 1 152 ? 13.609 2.517 32.865 1.00 16.26 144 GLN A C 1
ATOM 1086 O O . GLN A 1 152 ? 14.488 3.374 32.972 1.00 16.71 144 GLN A O 1
ATOM 1092 N N . GLN A 1 153 ? 12.387 2.779 32.432 1.00 15.14 145 GLN A N 1
ATOM 1093 C CA . GLN A 1 153 ? 12.097 4.057 31.795 1.00 14.82 145 GLN A CA 1
ATOM 1094 C C . GLN A 1 153 ? 12.295 5.236 32.729 1.00 15.30 145 GLN A C 1
ATOM 1095 O O . GLN A 1 153 ? 12.427 6.357 32.236 1.00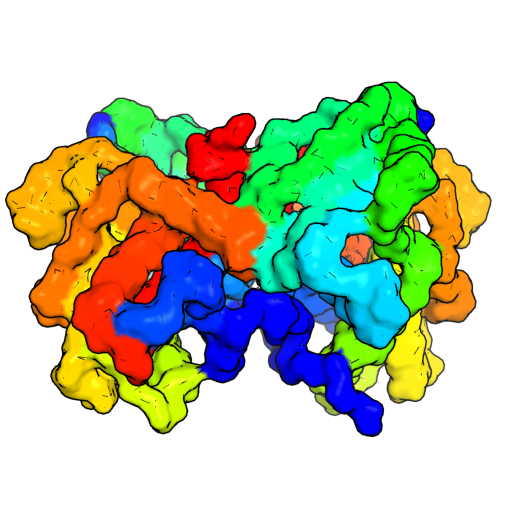 15.95 145 GLN A O 1
ATOM 1101 N N . PHE A 1 154 ? 12.223 5.032 34.050 1.00 15.18 146 PHE A N 1
ATOM 1102 C CA . PHE A 1 154 ? 12.367 6.145 34.989 1.00 14.44 146 PHE A CA 1
ATOM 1103 C C . PHE A 1 154 ? 13.804 6.382 35.405 1.00 15.52 146 PHE A C 1
ATOM 1104 O O . PHE A 1 154 ? 14.062 7.348 36.109 1.00 16.71 146 PHE A O 1
ATOM 1112 N N . GLU A 1 155 ? 14.741 5.542 34.968 1.00 16.06 147 GLU A N 1
ATOM 1113 C CA . GLU A 1 155 ? 16.158 5.709 35.276 1.00 16.97 147 GLU A CA 1
ATOM 1114 C C . GLU A 1 155 ? 17.083 5.684 34.086 1.00 18.70 147 GLU A C 1
ATOM 1115 O O . GLU A 1 155 ? 18.235 6.103 34.219 1.00 20.96 147 GLU A O 1
ATOM 1121 N N . ASN A 1 156 ? 16.640 5.213 32.947 1.00 15.95 148 ASN A N 1
ATOM 1122 C CA . ASN A 1 156 ? 17.528 4.991 31.825 1.00 16.55 148 ASN A CA 1
ATOM 1123 C C . ASN A 1 156 ? 17.889 6.321 31.165 1.00 16.99 148 ASN A C 1
ATOM 1124 O O . ASN A 1 156 ? 16.988 7.020 30.650 1.00 16.75 148 ASN A O 1
ATOM 1129 N N . PRO A 1 157 ? 19.173 6.688 31.101 1.00 16.84 149 PRO A N 1
ATOM 1130 C CA . PRO A 1 157 ? 19.519 7.987 30.501 1.00 17.18 149 PRO A CA 1
ATOM 1131 C C . PRO A 1 157 ? 19.176 8.074 29.022 1.00 18.16 149 PRO A C 1
ATOM 1132 O O . PRO A 1 157 ? 19.120 9.186 28.472 1.00 18.14 149 PRO A O 1
ATOM 1136 N N . ALA A 1 158 ? 18.977 6.942 28.340 1.00 16.75 150 ALA A N 1
ATOM 1137 C CA . ALA A 1 158 ? 18.605 6.998 26.938 1.00 16.72 150 ALA A CA 1
ATOM 1138 C C . ALA A 1 158 ? 17.263 7.675 26.721 1.00 16.27 150 ALA A C 1
ATOM 1139 O O . ALA A 1 158 ? 16.982 8.109 25.607 1.00 16.28 150 ALA A O 1
ATOM 1141 N N . ASN A 1 159 ? 16.429 7.759 27.752 1.00 16.33 151 ASN A N 1
ATOM 1142 C CA . ASN A 1 159 ? 15.110 8.383 27.674 1.00 16.16 151 ASN A CA 1
ATOM 1143 C C . ASN A 1 159 ? 15.274 9.893 27.496 1.00 14.88 151 ASN A C 1
ATOM 1144 O O . ASN A 1 159 ? 14.968 10.393 26.406 1.00 15.93 151 ASN A O 1
ATOM 1149 N N . PRO A 1 160 ? 15.802 10.655 28.464 1.00 16.01 152 PRO A N 1
ATOM 1150 C CA . PRO A 1 160 ? 16.002 12.089 28.181 1.00 16.97 152 PRO A CA 1
ATOM 1151 C C . PRO A 1 160 ? 16.944 12.323 27.016 1.00 16.32 152 PRO A C 1
ATOM 1152 O O . PRO A 1 160 ? 16.772 13.296 26.272 1.00 17.33 152 PRO A O 1
ATOM 1156 N N . GLU A 1 161 ? 17.943 11.456 26.828 1.00 16.15 153 GLU A N 1
ATOM 1157 C CA . GLU A 1 161 ? 18.889 11.658 25.732 1.00 17.30 153 GLU A CA 1
ATOM 1158 C C . GLU A 1 161 ? 18.195 11.638 24.373 1.00 16.79 153 GLU A C 1
ATOM 1159 O O . GLU A 1 161 ? 18.535 12.440 23.499 1.00 18.04 153 GLU A O 1
ATOM 1165 N N . VAL A 1 162 ? 17.221 10.744 24.163 1.00 16.33 154 VAL A N 1
ATOM 1166 C CA . VAL A 1 162 ? 16.595 10.713 22.848 1.00 17.08 154 VAL A CA 1
ATOM 1167 C C . VAL A 1 162 ? 15.880 12.020 22.565 1.00 16.38 154 VAL A C 1
ATOM 1168 O O . VAL A 1 162 ? 15.834 12.474 21.420 1.00 16.60 154 VAL A O 1
ATOM 1172 N N . HIS A 1 163 ? 15.288 12.634 23.582 1.00 16.61 155 HIS A N 1
ATOM 1173 C CA . HIS A 1 163 ? 14.633 13.918 23.380 1.00 16.26 155 HIS A CA 1
ATOM 1174 C C . HIS A 1 163 ? 15.640 15.028 23.116 1.00 15.51 155 HIS A C 1
ATOM 1175 O O . HIS A 1 163 ? 15.337 15.976 22.387 1.00 17.24 155 HIS A O 1
ATOM 1182 N N . GLU A 1 164 ? 16.841 14.895 23.666 1.00 17.55 156 GLU A N 1
ATOM 1183 C CA . GLU A 1 164 ? 17.890 15.843 23.350 1.00 17.58 156 GLU A CA 1
ATOM 1184 C C . GLU A 1 164 ? 18.366 15.705 21.915 1.00 18.72 156 GLU A C 1
ATOM 1185 O O . GLU A 1 164 ? 18.742 16.704 21.296 1.00 21.08 156 GLU A O 1
ATOM 1191 N N . LEU A 1 165 ? 18.335 14.493 21.349 1.00 17.55 157 LEU A N 1
ATOM 1192 C CA . LEU A 1 165 ? 18.861 14.236 20.014 1.00 18.59 157 LEU A CA 1
ATOM 1193 C C . LEU A 1 165 ? 17.817 14.365 18.922 1.00 18.98 157 LEU A C 1
ATOM 1194 O O . LEU A 1 165 ? 18.152 14.632 17.762 1.00 19.40 157 LEU A O 1
ATOM 1199 N N . THR A 1 166 ? 16.543 14.173 19.261 1.00 17.50 158 THR A N 1
ATOM 1200 C CA . THR A 1 166 ? 15.492 14.083 18.253 1.00 17.97 158 THR A CA 1
ATOM 1201 C C . THR A 1 166 ? 14.411 15.127 18.498 1.00 17.34 158 THR A C 1
ATOM 1202 O O . THR A 1 166 ? 14.349 16.110 17.751 1.00 17.33 158 THR A O 1
ATOM 1206 N N . THR A 1 167 ? 13.578 14.978 19.535 1.00 17.76 159 THR A N 1
ATOM 1207 C CA . THR A 1 167 ? 12.441 15.870 19.735 1.00 16.55 159 THR A CA 1
ATOM 1208 C C . THR A 1 167 ? 12.873 17.325 19.800 1.00 16.37 159 THR A C 1
ATOM 1209 O O . THR A 1 167 ? 12.256 18.196 19.160 1.00 16.32 159 THR A O 1
ATOM 1213 N N . GLY A 1 168 ? 13.905 17.610 20.586 1.00 17.12 160 GLY A N 1
ATOM 1214 C CA . GLY A 1 168 ? 14.322 18.986 20.751 1.00 17.16 160 GLY A CA 1
ATOM 1215 C C . GLY A 1 168 ? 14.863 19.628 19.479 1.00 17.98 160 GLY A C 1
ATOM 1216 O O . GLY A 1 168 ? 14.441 20.731 19.075 1.00 17.76 160 GLY A O 1
ATOM 1217 N N . PRO A 1 169 ? 15.823 18.965 18.822 1.00 17.50 161 PRO A N 1
ATOM 1218 C CA . PRO A 1 169 ? 16.324 19.510 17.552 1.00 18.68 161 PRO A CA 1
ATOM 1219 C C . PRO A 1 169 ? 15.263 19.587 16.479 1.00 17.17 161 PRO A C 1
ATOM 1220 O O . PRO A 1 169 ? 15.340 20.457 15.607 1.00 19.17 161 PRO A O 1
ATOM 1224 N N . GLU A 1 170 ? 14.242 18.720 16.497 1.00 18.46 162 GLU A N 1
ATOM 1225 C CA . GLU A 1 170 ? 13.126 18.924 15.575 1.00 17.47 162 GLU A CA 1
ATOM 1226 C C . GLU A 1 170 ? 12.467 20.271 15.832 1.00 18.46 162 GLU A C 1
ATOM 1227 O O . GLU A 1 170 ? 12.139 21.014 14.890 1.00 18.40 162 GLU A O 1
ATOM 1233 N N . LEU A 1 171 ? 12.228 20.583 17.109 1.00 17.43 163 LEU A N 1
ATOM 1234 C CA . LEU A 1 171 ? 11.616 21.862 17.452 1.00 17.73 163 LEU A CA 1
ATOM 1235 C C . LEU A 1 171 ? 12.487 23.022 16.993 1.00 19.25 163 LEU A C 1
ATOM 1236 O O . LEU A 1 171 ? 11.962 24.024 16.497 1.00 20.31 163 LEU A O 1
ATOM 1241 N N . LEU A 1 172 ? 13.819 22.910 17.149 1.00 19.93 164 LEU A N 1
ATOM 1242 C CA . LEU A 1 172 ? 14.690 23.989 16.673 1.00 19.44 164 LEU A CA 1
ATOM 1243 C C . LEU A 1 172 ? 14.513 24.205 15.181 1.00 20.17 164 LEU A C 1
ATOM 1244 O O . LEU A 1 172 ? 14.398 25.347 14.720 1.00 22.17 164 LEU A O 1
ATOM 1249 N N . GLN A 1 173 ? 14.459 23.122 14.408 1.00 20.85 165 GLN A N 1
ATOM 1250 C CA . GLN A 1 173 ? 14.233 23.257 12.973 1.00 21.23 165 GLN A CA 1
ATOM 1251 C C . GLN A 1 173 ? 12.849 23.841 12.692 1.00 23.19 165 GLN A C 1
ATOM 1252 O O . GLN A 1 173 ? 12.692 24.732 11.846 1.00 22.58 165 GLN A O 1
ATOM 1258 N N . GLN A 1 174 ? 11.828 23.364 13.404 1.00 21.06 166 GLN A N 1
ATOM 1259 C CA . GLN A 1 174 ? 10.475 23.849 13.176 1.00 21.17 166 GLN A CA 1
ATOM 1260 C C . GLN A 1 174 ? 10.319 25.327 13.524 1.00 20.08 166 GLN A C 1
ATOM 1261 O O . GLN A 1 174 ? 9.485 26.012 12.908 1.00 22.79 166 GLN A O 1
ATOM 1267 N N . PHE A 1 175 ? 11.115 25.841 14.464 1.00 21.91 167 PHE A N 1
ATOM 1268 C CA . PHE A 1 175 ? 10.999 27.222 14.927 1.00 20.28 167 PHE A CA 1
ATOM 1269 C C . PHE A 1 175 ? 12.143 28.115 14.467 1.00 24.44 167 PHE A C 1
ATOM 1270 O O . PHE A 1 175 ? 12.316 29.207 15.013 1.00 26.47 167 PHE A O 1
ATOM 1278 N N . GLU A 1 176 ? 12.899 27.688 13.464 1.00 26.18 168 GLU A N 1
ATOM 1279 C CA . GLU A 1 176 ? 13.870 28.593 12.859 1.00 28.42 168 GLU A CA 1
ATOM 1280 C C . GLU A 1 176 ? 13.162 29.854 12.355 1.00 29.80 168 GLU A C 1
ATOM 1281 O O . GLU A 1 176 ? 12.076 29.796 11.765 1.00 30.00 168 GLU A O 1
ATOM 1283 N N . GLY A 1 177 ? 13.769 31.004 12.626 1.00 35.23 169 GLY A N 1
ATOM 1284 C CA . GLY A 1 177 ? 13.134 32.275 12.338 1.00 34.88 169 GLY A CA 1
ATOM 1285 C C . GLY A 1 177 ? 12.191 32.764 13.411 1.00 30.06 169 GLY A C 1
ATOM 1286 O O . GLY A 1 177 ? 11.647 33.872 13.289 1.00 30.74 169 GLY A O 1
ATOM 1287 N N . LYS A 1 178 ? 11.961 31.969 14.446 1.00 25.71 170 LYS A N 1
ATOM 1288 C CA . LYS A 1 178 ? 11.223 32.380 15.613 1.00 30.13 170 LYS A CA 1
ATOM 1289 C C . LYS A 1 178 ? 12.115 32.124 16.817 1.00 28.22 170 LYS A C 1
ATOM 1290 O O . LYS A 1 178 ? 13.144 31.437 16.734 1.00 29.94 170 LYS A O 1
ATOM 1296 N N . THR A 1 179 ? 11.740 32.728 17.923 1.00 26.24 171 THR A N 1
ATOM 1297 C CA . THR A 1 179 ? 12.281 32.341 19.212 1.00 26.81 171 THR A CA 1
ATOM 1298 C C . THR A 1 179 ? 11.134 31.750 20.006 1.00 25.71 171 THR A C 1
ATOM 1299 O O . THR A 1 179 ? 9.988 32.193 19.879 1.00 27.93 171 THR A O 1
ATOM 1303 N N . ILE A 1 180 ? 11.423 30.733 20.801 1.00 22.57 172 ILE A N 1
ATOM 1304 C CA . ILE A 1 180 ? 10.416 30.176 21.689 1.00 20.42 172 ILE A CA 1
ATOM 1305 C C . ILE A 1 180 ? 10.571 30.845 23.046 1.00 19.25 172 ILE A C 1
ATOM 1306 O O . ILE A 1 180 ? 11.662 30.831 23.633 1.00 20.00 172 ILE A O 1
ATOM 1311 N N . ASP A 1 181 ? 9.481 31.442 23.538 1.00 19.56 173 ASP A N 1
ATOM 1312 C CA . ASP A 1 181 ? 9.506 32.118 24.827 1.00 18.30 173 ASP A CA 1
ATOM 1313 C C . ASP A 1 181 ? 9.193 31.204 26.000 1.00 19.14 173 ASP A C 1
ATOM 1314 O O . ASP A 1 181 ? 9.697 31.423 27.108 1.00 18.61 173 ASP A O 1
ATOM 1319 N N . ALA A 1 182 ? 8.394 30.162 25.784 1.00 17.48 174 ALA A N 1
ATOM 1320 C CA . ALA A 1 182 ? 8.123 29.221 26.854 1.00 18.37 174 ALA A CA 1
ATOM 1321 C C . ALA A 1 182 ? 7.891 27.850 26.251 1.00 16.35 174 ALA A C 1
ATOM 1322 O O . ALA A 1 182 ? 7.219 27.731 25.228 1.00 17.36 174 ALA A O 1
ATOM 1324 N N . PHE A 1 183 ? 8.451 26.824 26.890 1.00 16.72 175 PHE A N 1
ATOM 1325 C CA . PHE A 1 183 ? 8.171 25.433 26.556 1.00 17.41 175 PHE A CA 1
ATOM 1326 C C . PHE A 1 183 ? 7.633 24.749 27.801 1.00 16.55 175 PHE A C 1
ATOM 1327 O O . PHE A 1 183 ? 8.237 24.847 28.879 1.00 17.47 175 PHE A O 1
ATOM 1335 N N . LEU A 1 184 ? 6.498 24.050 27.653 1.00 16.10 176 LEU A N 1
ATOM 1336 C CA . LEU A 1 184 ? 5.841 23.396 28.771 1.00 16.71 176 LEU A CA 1
ATOM 1337 C C . LEU A 1 184 ? 5.625 21.937 28.413 1.00 16.36 176 LEU A C 1
ATOM 1338 O O . LEU A 1 184 ? 5.309 21.631 27.257 1.00 17.03 176 LEU A O 1
ATOM 1343 N N . ALA A 1 185 ? 5.758 21.051 29.396 1.00 15.96 177 ALA A N 1
ATOM 1344 C CA . ALA A 1 185 ? 5.437 19.653 29.142 1.00 15.75 177 ALA A CA 1
ATOM 1345 C C . ALA A 1 185 ? 4.988 18.984 30.425 1.00 16.48 177 ALA A C 1
ATOM 1346 O O . ALA A 1 185 ? 5.558 19.219 31.507 1.00 15.72 177 ALA A O 1
ATOM 1348 N N . GLY A 1 186 ? 3.974 18.132 30.288 1.00 15.00 178 GLY A N 1
ATOM 1349 C CA . GLY A 1 186 ? 3.630 17.223 31.370 1.00 15.95 178 GLY A CA 1
ATOM 1350 C C . GLY A 1 186 ? 4.774 16.281 31.688 1.00 15.18 178 GLY A C 1
ATOM 1351 O O . GLY A 1 186 ? 5.514 15.833 30.803 1.00 16.30 178 GLY A O 1
ATOM 1352 N N . VAL A 1 187 ? 4.913 15.961 32.967 1.00 14.85 179 VAL A N 1
ATOM 1353 C CA . VAL A 1 187 ? 5.969 15.070 33.449 1.00 15.55 179 VAL A CA 1
ATOM 1354 C C . VAL A 1 187 ? 5.379 13.713 33.803 1.00 16.53 179 VAL A C 1
ATOM 1355 O O . VAL A 1 187 ? 4.590 13.583 34.750 1.00 16.23 179 VAL A O 1
ATOM 1359 N N . GLY A 1 188 ? 5.795 12.690 33.066 1.00 15.06 180 GLY A N 1
ATOM 1360 C CA . GLY A 1 188 ? 5.573 11.298 33.428 1.00 16.45 180 GLY A CA 1
ATOM 1361 C C . GLY A 1 188 ? 6.894 10.735 33.906 1.00 14.69 180 GLY A C 1
ATOM 1362 O O . GLY A 1 188 ? 7.189 10.760 35.114 1.00 16.40 180 GLY A O 1
ATOM 1363 N N . THR A 1 189 ? 7.764 10.338 32.967 1.00 15.24 181 THR A N 1
ATOM 1364 C CA . THR A 1 189 ? 9.165 10.093 33.299 1.00 14.53 181 THR A CA 1
ATOM 1365 C C . THR A 1 189 ? 9.964 11.381 33.407 1.00 14.37 181 THR A C 1
ATOM 1366 O O . THR A 1 189 ? 11.048 11.378 33.999 1.00 15.37 181 THR A O 1
ATOM 1370 N N . GLY A 1 190 ? 9.474 12.461 32.833 1.00 14.56 182 GLY A N 1
ATOM 1371 C CA . GLY A 1 190 ? 10.274 13.663 32.751 1.00 15.72 182 GLY A CA 1
ATOM 1372 C C . GLY A 1 190 ? 11.313 13.683 31.648 1.00 14.83 182 GLY A C 1
ATOM 1373 O O . GLY A 1 190 ? 12.007 14.696 31.489 1.00 16.14 182 GLY A O 1
ATOM 1374 N N . GLY A 1 191 ? 11.405 12.640 30.825 1.00 14.49 183 GLY A N 1
ATOM 1375 C CA . GLY A 1 191 ? 12.402 12.667 29.767 1.00 15.95 183 GLY A CA 1
ATOM 1376 C C . GLY A 1 191 ? 12.126 13.730 28.716 1.00 15.08 183 GLY A C 1
ATOM 1377 O O . GLY A 1 191 ? 13.058 14.374 28.226 1.00 15.45 183 GLY A O 1
ATOM 1378 N N . THR A 1 192 ? 10.859 13.906 28.324 1.00 14.71 184 THR A N 1
ATOM 1379 C CA . THR A 1 192 ? 10.544 14.934 27.324 1.00 14.98 184 THR A CA 1
ATOM 1380 C C . THR A 1 192 ? 10.939 16.318 27.823 1.00 16.91 184 THR A C 1
ATOM 1381 O O . THR A 1 192 ? 11.674 17.049 27.147 1.00 17.26 184 THR A O 1
ATOM 1385 N N . LEU A 1 193 ? 10.449 16.700 29.005 1.00 16.21 185 LEU A N 1
ATOM 1386 C CA . LEU A 1 193 ? 10.777 18.026 29.520 1.00 15.93 185 LEU A CA 1
ATOM 1387 C C . LEU A 1 193 ? 12.279 18.207 29.644 1.00 15.70 185 LEU A C 1
ATOM 1388 O O . LEU A 1 193 ? 12.811 19.277 29.322 1.00 16.73 185 LEU A O 1
ATOM 1393 N N . SER A 1 194 ? 12.978 17.179 30.123 1.00 15.70 186 SER A N 1
ATOM 1394 C CA . SER A 1 194 ? 14.398 17.329 30.415 1.00 15.92 186 SER A CA 1
ATOM 1395 C C . SER A 1 194 ? 15.229 17.417 29.154 1.00 17.15 186 SER A C 1
ATOM 1396 O O . SER A 1 194 ? 16.101 18.288 29.037 1.00 17.23 186 SER A O 1
ATOM 1399 N N . GLY A 1 195 ? 14.987 16.525 28.197 1.00 16.14 187 GLY A N 1
ATOM 1400 C CA . GLY A 1 195 ? 15.785 16.541 26.983 1.00 16.54 187 GLY A CA 1
ATOM 1401 C C . GLY A 1 195 ? 15.437 17.698 26.068 1.00 17.69 187 GLY A C 1
ATOM 1402 O O . GLY A 1 195 ? 16.322 18.357 25.509 1.00 17.06 187 GLY A O 1
ATOM 1403 N N . VAL A 1 196 ? 14.141 17.939 25.859 1.00 16.20 188 VAL A N 1
ATOM 1404 C CA . VAL A 1 196 ? 13.778 19.097 25.046 1.00 15.62 188 VAL A CA 1
ATOM 1405 C C . VAL A 1 196 ? 14.214 20.370 25.742 1.00 17.34 188 VAL A C 1
ATOM 1406 O O . VAL A 1 196 ? 14.755 21.293 25.111 1.00 17.53 188 VAL A O 1
ATOM 1410 N N . GLY A 1 197 ? 13.948 20.454 27.040 1.00 17.16 189 GLY A N 1
ATOM 1411 C CA . GLY A 1 197 ? 14.315 21.655 27.779 1.00 16.61 189 GLY A CA 1
ATOM 1412 C C . GLY A 1 197 ? 15.792 21.990 27.669 1.00 19.10 189 GLY A C 1
ATOM 1413 O O . GLY A 1 197 ? 16.163 23.159 27.510 1.00 19.53 189 GLY A O 1
ATOM 1414 N N . LYS A 1 198 ? 16.660 20.983 27.768 1.00 17.74 190 LYS A N 1
ATOM 1415 C CA . LYS A 1 198 ? 18.098 21.227 27.658 1.00 18.05 190 LYS A CA 1
ATOM 1416 C C . LYS A 1 198 ? 18.443 21.841 26.304 1.00 19.80 190 LYS A C 1
ATOM 1417 O O . LYS A 1 198 ? 19.178 22.835 26.223 1.00 21.22 190 LYS A O 1
ATOM 1423 N N . VAL A 1 199 ? 17.913 21.271 25.226 1.00 17.48 191 VAL A N 1
ATOM 1424 C CA . VAL A 1 199 ? 18.196 21.750 23.876 1.00 18.75 191 VAL A CA 1
ATOM 1425 C C . VAL A 1 199 ? 17.659 23.159 23.684 1.00 19.24 191 VAL A C 1
ATOM 1426 O O . VAL A 1 199 ? 18.337 24.037 23.121 1.00 20.45 191 VAL A O 1
ATOM 1430 N N . LEU A 1 200 ? 16.426 23.400 24.120 1.00 17.72 192 LEU A N 1
ATOM 1431 C CA . LEU A 1 200 ? 15.825 24.711 23.880 1.00 18.91 192 LEU A CA 1
ATOM 1432 C C . LEU A 1 200 ? 16.486 25.791 24.727 1.00 20.53 192 LEU A C 1
ATOM 1433 O O . LEU A 1 200 ? 16.604 26.934 24.272 1.00 19.94 192 LEU A O 1
ATOM 1438 N N . LYS A 1 201 ? 16.910 25.462 25.951 1.00 18.44 193 LYS A N 1
ATOM 1439 C CA . LYS A 1 201 ? 17.575 26.449 26.805 1.00 18.16 193 LYS A CA 1
ATOM 1440 C C . LYS A 1 201 ? 18.930 26.827 26.234 1.00 21.28 193 LYS A C 1
ATOM 1441 O O . LYS A 1 201 ? 19.351 27.986 26.362 1.00 22.24 193 LYS A O 1
ATOM 1447 N N . LYS A 1 202 ? 19.632 25.883 25.605 1.00 19.38 194 LYS A N 1
ATOM 1448 C CA . LYS A 1 202 ? 20.896 26.200 24.957 1.00 22.42 194 LYS A CA 1
ATOM 1449 C C . LYS A 1 202 ? 20.692 27.159 23.792 1.00 22.88 194 LYS A C 1
ATOM 1450 O O . LYS A 1 202 ? 21.453 28.126 23.627 1.00 26.76 194 LYS A O 1
ATOM 1456 N N . GLU A 1 203 ? 19.668 26.934 22.985 1.00 19.98 195 GLU A N 1
ATOM 1457 C CA . GLU A 1 203 ? 19.446 27.776 21.814 1.00 21.16 195 GLU A CA 1
ATOM 1458 C C . GLU A 1 203 ? 18.786 29.089 22.184 1.00 20.48 195 GLU A C 1
ATOM 1459 O O . GLU A 1 203 ? 19.080 30.124 21.571 1.00 21.41 195 GLU A O 1
ATOM 1465 N N . TYR A 1 204 ? 17.912 29.079 23.178 1.00 17.83 196 TYR A N 1
ATOM 1466 C CA . TYR A 1 204 ? 17.117 30.239 23.568 1.00 18.25 196 TYR A CA 1
ATOM 1467 C C . TYR A 1 204 ? 17.302 30.447 25.064 1.00 19.12 196 TYR A C 1
ATOM 1468 O O . TYR A 1 204 ? 16.446 30.066 25.859 1.00 19.15 196 TYR A O 1
ATOM 1477 N N . PRO A 1 205 ? 18.392 31.101 25.488 1.00 19.47 197 PRO A N 1
ATOM 1478 C CA . PRO A 1 205 ? 18.715 31.132 26.930 1.00 19.74 197 PRO A CA 1
ATOM 1479 C C . PRO A 1 205 ? 17.737 31.904 27.789 1.00 19.62 197 PRO A C 1
ATOM 1480 O O . PRO A 1 205 ? 17.794 31.769 29.020 1.00 21.12 197 PRO A O 1
ATOM 1484 N N . ASN A 1 206 ? 16.821 32.662 27.202 1.00 18.29 198 ASN A N 1
ATOM 1485 C CA . ASN A 1 206 ? 15.833 33.408 27.959 1.00 19.88 198 ASN A CA 1
ATOM 1486 C C . ASN A 1 206 ? 14.487 32.702 28.017 1.00 19.69 198 ASN A C 1
ATOM 1487 O O . ASN A 1 206 ? 13.542 33.238 28.588 1.00 20.61 198 ASN A O 1
ATOM 1492 N N . ILE A 1 207 ? 14.402 31.493 27.455 1.00 19.34 199 ILE A N 1
ATOM 1493 C CA . ILE A 1 207 ? 13.171 30.718 27.496 1.00 19.07 199 ILE A CA 1
ATOM 1494 C C . ILE A 1 207 ? 12.794 30.354 28.932 1.00 18.39 199 ILE A C 1
ATOM 1495 O O . ILE A 1 207 ? 13.659 30.123 29.781 1.00 20.78 199 ILE A O 1
ATOM 1500 N N . GLU A 1 208 ? 11.484 30.255 29.195 1.00 17.55 200 GLU A N 1
ATOM 1501 C CA . GLU A 1 208 ? 10.980 29.660 30.422 1.00 18.47 200 GLU A CA 1
ATOM 1502 C C . GLU A 1 208 ? 10.597 28.214 30.134 1.00 18.55 200 GLU A C 1
ATOM 1503 O O . GLU A 1 208 ? 9.922 27.943 29.134 1.00 19.42 200 GLU A O 1
ATOM 1509 N N . ILE A 1 209 ? 11.038 27.296 30.991 1.00 18.46 201 ILE A N 1
ATOM 1510 C CA . ILE A 1 209 ? 10.696 25.873 30.910 1.00 18.48 201 ILE A CA 1
ATOM 1511 C C . ILE A 1 209 ? 9.755 25.563 32.069 1.00 18.85 201 ILE A C 1
ATOM 1512 O O . ILE A 1 209 ? 10.076 25.874 33.226 1.00 18.54 201 ILE A O 1
ATOM 1517 N N . VAL A 1 210 ? 8.589 24.965 31.775 1.00 17.18 202 VAL A N 1
ATOM 1518 C CA . VAL A 1 210 ? 7.529 24.745 32.771 1.00 17.71 202 VAL A CA 1
ATOM 1519 C C . VAL A 1 210 ? 7.147 23.263 32.822 1.00 16.71 202 VAL A C 1
ATOM 1520 O O . VAL A 1 210 ? 6.774 22.676 31.794 1.00 16.60 202 VAL A O 1
ATOM 1524 N N . ALA A 1 211 ? 7.215 22.671 34.010 1.00 17.25 203 ALA A N 1
ATOM 1525 C CA . ALA A 1 211 ? 6.718 21.314 34.252 1.00 17.55 203 ALA A CA 1
ATOM 1526 C C . ALA A 1 211 ? 5.235 21.341 34.568 1.00 16.62 203 ALA A C 1
ATOM 1527 O O . ALA A 1 211 ? 4.765 22.222 35.289 1.00 18.87 203 ALA A O 1
ATOM 1529 N N . ILE A 1 212 ? 4.489 20.370 34.035 1.00 16.06 204 ILE A N 1
ATOM 1530 C CA . ILE A 1 212 ? 3.071 20.211 34.325 1.00 17.35 204 ILE A CA 1
ATOM 1531 C C . ILE A 1 212 ? 2.876 18.914 35.092 1.00 18.10 204 ILE A C 1
ATOM 1532 O O . ILE A 1 212 ? 3.423 17.868 34.716 1.00 16.93 204 ILE A O 1
ATOM 1537 N N . GLU A 1 213 ? 2.109 18.982 36.172 1.00 16.38 205 GLU A N 1
ATOM 1538 C CA . GLU A 1 213 ? 1.797 17.802 36.969 1.00 16.57 205 GLU A CA 1
ATOM 1539 C C . GLU A 1 213 ? 0.355 17.862 37.463 1.00 17.53 205 GLU A C 1
ATOM 1540 O O . GLU A 1 213 ? -0.279 18.921 37.381 1.00 17.08 205 GLU A O 1
ATOM 1546 N N . PRO A 1 214 ? -0.198 16.764 37.967 1.00 17.31 206 PRO A N 1
ATOM 1547 C CA . PRO A 1 214 ? -1.589 16.799 38.449 1.00 17.58 206 PRO A CA 1
ATOM 1548 C C . PRO A 1 214 ? -1.692 17.552 39.766 1.00 17.83 206 PRO A C 1
ATOM 1549 O O . PRO A 1 214 ? -0.923 17.319 40.707 1.00 18.72 206 PRO A O 1
ATOM 1553 N N . GLU A 1 215 ? -2.690 18.429 39.843 1.00 18.65 207 GLU A N 1
ATOM 1554 C CA . GLU A 1 215 ? -3.004 19.070 41.121 1.00 20.10 207 GLU A CA 1
ATOM 1555 C C . GLU A 1 215 ? -3.258 18.033 42.210 1.00 20.78 207 GLU A C 1
ATOM 1556 O O . GLU A 1 215 ? -2.931 18.259 43.386 1.00 21.70 207 GLU A O 1
ATOM 1559 N N . ALA A 1 216 ? -3.827 16.889 41.843 1.00 19.49 208 ALA A N 1
ATOM 1560 C CA . ALA A 1 216 ? -4.173 15.854 42.803 1.00 20.59 208 ALA A CA 1
ATOM 1561 C C . ALA A 1 216 ? -2.992 14.995 43.204 1.00 21.45 208 ALA A C 1
ATOM 1562 O O . ALA A 1 216 ? -3.114 14.201 44.137 1.00 22.99 208 ALA A O 1
ATOM 1564 N N . SER A 1 217 ? -1.841 15.121 42.550 1.00 19.19 209 SER A N 1
ATOM 1565 C CA . SER A 1 217 ? -0.653 14.359 42.928 1.00 21.67 209 SER A CA 1
ATOM 1566 C C . SER A 1 217 ? 0.576 15.222 42.704 1.00 19.77 209 SER A C 1
ATOM 1567 O O . SER A 1 217 ? 1.432 14.923 41.866 1.00 19.40 209 SER A O 1
ATOM 1570 N N . PRO A 1 218 ? 0.726 16.288 43.486 1.00 19.83 210 PRO A N 1
ATOM 1571 C CA . PRO A 1 218 ? 1.679 17.353 43.134 1.00 18.83 210 PRO A CA 1
ATOM 1572 C C . PRO A 1 218 ? 3.063 17.147 43.753 1.00 20.14 210 PRO A C 1
ATOM 1573 O O . PRO A 1 218 ? 3.566 17.978 44.528 1.00 21.68 210 PRO A O 1
ATOM 1577 N N . VAL A 1 219 ? 3.701 16.040 43.374 1.00 20.60 211 VAL A N 1
ATOM 1578 C CA . VAL A 1 219 ? 4.968 15.634 43.979 1.00 20.62 211 VAL A CA 1
ATOM 1579 C C . VAL A 1 219 ? 6.111 16.581 43.598 1.00 19.65 211 VAL A C 1
ATOM 1580 O O . VAL A 1 219 ? 6.975 16.878 44.430 1.00 22.07 211 VAL A O 1
ATOM 1584 N N . LEU A 1 220 ? 6.163 17.062 42.349 1.00 20.67 212 LEU A N 1
ATOM 1585 C CA . LEU A 1 220 ? 7.232 18.008 42.003 1.00 18.87 212 LEU A CA 1
ATOM 1586 C C . LEU A 1 220 ? 7.135 19.296 42.809 1.00 23.14 212 LEU A C 1
ATOM 1587 O O . LEU A 1 220 ? 8.163 19.927 43.093 1.00 25.06 212 LEU A O 1
ATOM 1592 N N . SER A 1 221 ? 5.925 19.693 43.180 1.00 21.28 213 SER A N 1
ATOM 1593 C CA . SER A 1 221 ? 5.662 20.888 43.968 1.00 22.52 213 SER A CA 1
ATOM 1594 C C . SER A 1 221 ? 5.947 20.668 45.452 1.00 27.13 213 SER A C 1
ATOM 1595 O O . SER A 1 221 ? 5.771 21.603 46.244 1.00 29.08 213 SER A O 1
ATOM 1598 N N . GLY A 1 222 ? 6.376 19.472 45.847 1.00 24.91 214 GLY A N 1
ATOM 1599 C CA . GLY A 1 222 ? 6.632 19.155 47.242 1.00 26.02 214 GLY A CA 1
ATOM 1600 C C . GLY A 1 222 ? 5.475 18.510 47.971 1.00 29.68 214 GLY A C 1
ATOM 1601 O O . GLY A 1 222 ? 5.593 18.239 49.174 1.00 30.01 214 GLY A O 1
ATOM 1602 N N . GLY A 1 223 ? 4.365 18.255 47.290 1.00 27.16 215 GLY A N 1
ATOM 1603 C CA . GLY A 1 223 ? 3.212 17.634 47.897 1.00 25.89 215 GLY A CA 1
ATOM 1604 C C . GLY A 1 223 ? 3.307 16.125 47.904 1.00 21.46 215 GLY A C 1
ATOM 1605 O O . GLY A 1 223 ? 4.317 15.523 47.533 1.00 26.61 215 GLY A O 1
ATOM 1606 N N . GLU A 1 224 ? 2.203 15.494 48.356 1.00 26.40 216 GLU A N 1
ATOM 1607 C CA . GLU A 1 224 ? 2.238 14.054 48.470 1.00 25.50 216 GLU A CA 1
ATOM 1608 C C . GLU A 1 224 ? 1.543 13.400 47.281 1.00 22.21 216 GLU A C 1
ATOM 1609 O O . GLU A 1 224 ? 0.645 14.004 46.667 1.00 24.52 216 GLU A O 1
ATOM 1615 N N . PRO A 1 225 ? 1.918 12.168 46.960 1.00 24.58 217 PRO A N 1
ATOM 1616 C CA . PRO A 1 225 ? 1.193 11.436 45.915 1.00 22.92 217 PRO A CA 1
ATOM 1617 C C . PRO A 1 225 ? -0.257 11.276 46.329 1.00 24.68 217 PRO A C 1
ATOM 1618 O O . PRO A 1 225 ? -0.565 11.090 47.511 1.00 26.27 217 PRO A O 1
ATOM 1622 N N . GLY A 1 226 ? -1.147 11.303 45.347 1.00 21.70 218 GLY A N 1
ATOM 1623 C CA . GLY A 1 226 ? -2.551 11.078 45.600 1.00 23.21 218 GLY A CA 1
ATOM 1624 C C . GLY A 1 226 ? -3.211 10.591 44.329 1.00 21.32 218 GLY A C 1
ATOM 1625 O O . GLY A 1 226 ? -2.652 10.741 43.245 1.00 20.93 218 GLY A O 1
ATOM 1626 N N . PRO A 1 227 ? -4.389 9.984 44.432 1.00 19.88 219 PRO A N 1
ATOM 1627 C CA . PRO A 1 227 ? -5.066 9.475 43.229 1.00 20.10 219 PRO A CA 1
ATOM 1628 C C . PRO A 1 227 ? -5.401 10.598 42.261 1.00 21.88 219 PRO A C 1
ATOM 1629 O O . PRO A 1 227 ? -5.848 11.676 42.645 1.00 24.10 219 PRO A O 1
ATOM 1633 N N . HIS A 1 228 ? -5.167 10.341 40.984 1.00 18.61 220 HIS A N 1
ATOM 1634 C CA . HIS A 1 228 ? -5.428 11.339 39.967 1.00 19.53 220 HIS A CA 1
ATOM 1635 C C . HIS A 1 228 ? -5.768 10.610 38.678 1.00 19.53 220 HIS A C 1
ATOM 1636 O O . HIS A 1 228 ? -5.557 9.397 38.547 1.00 23.01 220 HIS A O 1
ATOM 1643 N N . LYS A 1 229 ? -6.305 11.369 37.726 1.00 19.84 221 LYS A N 1
ATOM 1644 C CA . LYS A 1 229 ? -6.786 10.785 36.476 1.00 21.70 221 LYS A CA 1
ATOM 1645 C C . LYS A 1 229 ? -6.044 11.285 35.243 1.00 19.79 221 LYS A C 1
ATOM 1646 O O . LYS A 1 229 ? -6.528 11.082 34.116 1.00 20.12 221 LYS A O 1
ATOM 1652 N N . LEU A 1 230 ? -4.873 11.910 35.404 1.00 18.95 222 LEU A N 1
ATOM 1653 C CA . LEU A 1 230 ? -4.146 12.454 34.251 1.00 17.74 222 LEU A CA 1
ATOM 1654 C C . LEU A 1 230 ? -3.212 11.370 33.723 1.00 17.75 222 LEU A C 1
ATOM 1655 O O . LEU A 1 230 ? -2.020 11.329 34.031 1.00 17.53 222 LEU A O 1
ATOM 1660 N N A GLN A 1 231 ? -3.783 10.491 32.889 0.51 17.21 223 GLN A N 1
ATOM 1661 N N B GLN A 1 231 ? -3.779 10.458 32.937 0.49 17.19 223 GLN A N 1
ATOM 1662 C CA A GLN A 1 231 ? -3.053 9.387 32.270 0.51 18.07 223 GLN A CA 1
ATOM 1663 C CA B GLN A 1 231 ? -3.012 9.325 32.438 0.49 17.69 223 GLN A CA 1
ATOM 1664 C C A GLN A 1 231 ? -1.765 9.889 31.643 0.51 16.63 223 GLN A C 1
ATOM 1665 C C B GLN A 1 231 ? -1.800 9.816 31.664 0.49 16.65 223 GLN A C 1
ATOM 1666 O O A GLN A 1 231 ? -1.773 10.821 30.839 0.51 16.93 223 GLN A O 1
ATOM 1667 O O B GLN A 1 231 ? -1.903 10.674 30.789 0.49 17.76 223 GLN A O 1
ATOM 1678 N N . GLY A 1 232 ? -0.654 9.253 31.987 1.00 16.56 224 GLY A N 1
ATOM 1679 C CA . GLY A 1 232 ? 0.630 9.642 31.446 1.00 15.54 224 GLY A CA 1
ATOM 1680 C C . GLY A 1 232 ? 1.444 10.487 32.406 1.00 15.28 224 GLY A C 1
ATOM 1681 O O . GLY A 1 232 ? 2.666 10.597 32.229 1.00 16.54 224 GLY A O 1
ATOM 1682 N N . LEU A 1 233 ? 0.789 11.105 33.398 1.00 16.46 225 LEU A N 1
ATOM 1683 C CA . LEU A 1 233 ? 1.443 11.984 34.357 1.00 16.14 225 LEU A CA 1
ATOM 1684 C C . LEU A 1 233 ? 1.392 11.386 35.753 1.00 16.38 225 LEU A C 1
ATOM 1685 O O . LEU A 1 233 ? 0.797 10.330 36.011 1.00 16.12 225 LEU A O 1
ATOM 1690 N N . GLY A 1 234 ? 2.060 12.086 36.677 1.00 16.99 226 GLY A N 1
ATOM 1691 C CA . GLY A 1 234 ? 1.850 11.775 38.078 1.00 17.45 226 GLY A CA 1
ATOM 1692 C C . GLY A 1 234 ? 2.364 10.422 38.548 1.00 16.21 226 GLY A C 1
ATOM 1693 O O . GLY A 1 234 ? 1.616 9.618 39.107 1.00 17.66 226 GLY A O 1
ATOM 1694 N N . ALA A 1 235 ? 3.657 10.175 38.376 1.00 16.34 227 ALA A N 1
ATOM 1695 C CA . ALA A 1 235 ? 4.221 8.895 38.782 1.00 16.00 227 ALA A CA 1
ATOM 1696 C C . ALA A 1 235 ? 4.238 8.700 40.289 1.00 18.22 227 ALA A C 1
ATOM 1697 O O . ALA A 1 235 ? 4.414 7.567 40.730 1.00 18.81 227 ALA A O 1
ATOM 1699 N N . GLY A 1 236 ? 4.096 9.765 41.072 1.00 16.78 228 GLY A N 1
ATOM 1700 C CA . GLY A 1 236 ? 4.097 9.653 42.524 1.00 19.19 228 GLY A CA 1
ATOM 1701 C C . GLY A 1 236 ? 5.460 9.696 43.159 1.00 19.52 228 GLY A C 1
ATOM 1702 O O . GLY A 1 236 ? 5.570 9.454 44.365 1.00 21.00 228 GLY A O 1
ATOM 1703 N N . PHE A 1 237 ? 6.495 9.967 42.391 1.00 17.52 229 PHE A N 1
ATOM 1704 C CA . PHE A 1 237 ? 7.859 10.097 42.870 1.00 18.27 229 PHE A CA 1
ATOM 1705 C C . PHE A 1 237 ? 8.555 10.985 41.850 1.00 17.59 229 PHE A C 1
ATOM 1706 O O . PHE A 1 237 ? 7.988 11.311 40.800 1.00 17.54 229 PHE A O 1
ATOM 1714 N N . ILE A 1 238 ? 9.778 11.392 42.163 1.00 17.57 230 ILE A N 1
ATOM 1715 C CA . ILE A 1 238 ? 10.583 12.210 41.264 1.00 16.07 230 ILE A CA 1
ATOM 1716 C C . ILE A 1 238 ? 11.457 11.257 40.457 1.00 18.64 230 ILE A C 1
ATOM 1717 O O . ILE A 1 238 ? 12.374 10.651 41.025 1.00 19.26 230 ILE A O 1
ATOM 1722 N N . PRO A 1 239 ? 11.214 11.093 39.159 1.00 17.07 231 PRO A N 1
ATOM 1723 C CA . PRO A 1 239 ? 12.000 10.129 38.390 1.00 17.15 231 PRO A CA 1
ATOM 1724 C C . PRO A 1 239 ? 13.461 10.530 38.253 1.00 17.46 231 PRO A C 1
ATOM 1725 O O . PRO A 1 239 ? 13.787 11.709 38.146 1.00 18.29 231 PRO A O 1
ATOM 1729 N N . GLY A 1 240 ? 14.331 9.520 38.171 1.00 17.06 232 GLY A N 1
ATOM 1730 C CA . GLY A 1 240 ? 15.728 9.789 37.871 1.00 17.69 232 GLY A CA 1
ATOM 1731 C C . GLY A 1 240 ? 15.914 10.458 36.519 1.00 19.05 232 GLY A C 1
ATOM 1732 O O . GLY A 1 240 ? 16.881 11.193 36.305 1.00 20.65 232 GLY A O 1
ATOM 1733 N N . THR A 1 241 ? 14.998 10.195 35.572 1.00 15.96 233 THR A N 1
ATOM 1734 C CA . THR A 1 241 ? 15.066 10.744 34.229 1.00 17.36 233 THR A CA 1
ATOM 1735 C C . THR A 1 241 ? 14.581 12.188 34.176 1.00 16.24 233 THR A C 1
ATOM 1736 O O . THR A 1 241 ? 14.661 12.807 33.107 1.00 19.57 233 THR A O 1
ATOM 1740 N N . LEU A 1 242 ? 14.098 12.750 35.285 1.00 16.87 234 LEU A N 1
ATOM 1741 C CA . LEU A 1 242 ? 13.690 14.150 35.320 1.00 17.39 234 LEU A CA 1
ATOM 1742 C C . LEU A 1 242 ? 14.837 14.967 35.886 1.00 16.71 234 LEU A C 1
ATOM 1743 O O . LEU A 1 242 ? 15.314 14.685 36.985 1.00 18.59 234 LEU A O 1
ATOM 1748 N N . ASN A 1 243 ? 15.294 15.945 35.136 1.00 16.86 235 ASN A N 1
ATOM 1749 C CA . ASN A 1 243 ? 16.287 16.907 35.610 1.00 18.53 235 ASN A CA 1
ATOM 1750 C C . ASN A 1 243 ? 15.515 17.979 36.361 1.00 17.87 235 ASN A C 1
ATOM 1751 O O . ASN A 1 243 ? 14.876 18.842 35.757 1.00 19.93 235 ASN A O 1
ATOM 1756 N N . THR A 1 244 ? 15.537 17.925 37.700 1.00 20.50 236 THR A N 1
ATOM 1757 C CA . THR A 1 244 ? 14.715 18.853 38.472 1.00 20.88 236 THR A CA 1
ATOM 1758 C C . THR A 1 244 ? 15.220 20.288 38.405 1.00 24.32 236 THR A C 1
ATOM 1759 O O . THR A 1 244 ? 14.507 21.186 38.863 1.00 28.55 236 THR A O 1
ATOM 1763 N N . GLU A 1 245 ? 16.384 20.524 37.806 1.00 20.57 237 GLU A N 1
ATOM 1764 C CA . GLU A 1 245 ? 16.881 21.878 37.581 1.00 25.92 237 GLU A CA 1
ATOM 1765 C C . GLU A 1 245 ? 16.429 22.474 36.251 1.00 22.41 237 GLU A C 1
ATOM 1766 O O . GLU A 1 245 ? 16.664 23.667 36.014 1.00 23.68 237 GLU A O 1
ATOM 1772 N N . ILE A 1 246 ? 15.786 21.694 35.368 1.00 19.39 238 ILE A N 1
ATOM 1773 C CA . ILE A 1 246 ? 15.509 22.198 34.018 1.00 19.07 238 ILE A CA 1
ATOM 1774 C C . ILE A 1 246 ? 14.359 23.196 33.991 1.00 17.21 238 ILE A C 1
ATOM 1775 O O . ILE A 1 246 ? 14.334 24.076 33.119 1.00 20.09 238 ILE A O 1
ATOM 1780 N N . TYR A 1 247 ? 13.396 23.073 34.897 1.00 19.65 239 TYR A N 1
ATOM 1781 C CA . TYR A 1 247 ? 12.194 23.894 34.871 1.00 19.06 239 TYR A CA 1
ATOM 1782 C C . TYR A 1 247 ? 12.299 25.075 35.821 1.00 21.38 239 TYR A C 1
ATOM 1783 O O . TYR A 1 247 ? 12.842 24.971 36.931 1.00 23.68 239 TYR A O 1
ATOM 1792 N N . ASP A 1 248 ? 11.754 26.181 35.371 1.00 19.62 240 ASP A N 1
ATOM 1793 C CA . ASP A 1 248 ? 11.681 27.412 36.134 1.00 22.16 240 ASP A CA 1
ATOM 1794 C C . ASP A 1 248 ? 10.438 27.492 36.983 1.00 22.36 240 ASP A C 1
ATOM 1795 O O . ASP A 1 248 ? 10.421 28.228 37.978 1.00 24.87 240 ASP A O 1
ATOM 1800 N N . SER A 1 249 ? 9.395 26.757 36.620 1.00 22.02 241 SER A N 1
ATOM 1801 C CA . SER A 1 249 ? 8.152 26.784 37.370 1.00 21.95 241 SER A CA 1
ATOM 1802 C C . SER A 1 249 ? 7.388 25.506 37.067 1.00 19.51 241 SER A C 1
ATOM 1803 O O . SER A 1 249 ? 7.760 24.715 36.194 1.00 19.52 241 SER A O 1
ATOM 1806 N N . ILE A 1 250 ? 6.326 25.318 37.830 1.00 19.20 242 ILE A N 1
ATOM 1807 C CA . ILE A 1 250 ? 5.454 24.155 37.761 1.00 18.60 242 ILE A CA 1
ATOM 1808 C C . ILE A 1 250 ? 4.030 24.671 37.659 1.00 20.95 242 ILE A C 1
ATOM 1809 O O . ILE A 1 250 ? 3.643 25.584 38.402 1.00 22.42 242 ILE A O 1
ATOM 1814 N N . ILE A 1 251 ? 3.243 24.103 36.747 1.00 17.91 243 ILE A N 1
ATOM 1815 C CA . ILE A 1 251 ? 1.807 24.344 36.719 1.00 18.73 243 ILE A CA 1
ATOM 1816 C C . ILE A 1 251 ? 1.090 23.051 37.080 1.00 19.80 243 ILE A C 1
ATOM 1817 O O . ILE A 1 251 ? 1.321 22.006 36.454 1.00 20.53 243 ILE A O 1
ATOM 1822 N N . LYS A 1 252 ? 0.242 23.111 38.107 1.00 18.79 244 LYS A N 1
ATOM 1823 C CA . LYS A 1 252 ? -0.597 21.999 38.529 1.00 18.48 244 LYS A CA 1
ATOM 1824 C C . LYS A 1 252 ? -1.940 22.115 37.826 1.00 18.65 244 LYS A C 1
ATOM 1825 O O . LYS A 1 252 ? -2.498 23.207 37.708 1.00 21.84 244 LYS A O 1
ATOM 1831 N N . VAL A 1 253 ? -2.437 20.988 37.311 1.00 18.22 245 VAL A N 1
ATOM 1832 C CA . VAL A 1 253 ? -3.686 20.961 36.560 1.00 17.98 245 VAL A CA 1
ATOM 1833 C C . VAL A 1 253 ? -4.649 19.961 37.183 1.00 18.43 245 VAL A C 1
ATOM 1834 O O . VAL A 1 253 ? -4.269 18.818 37.469 1.00 19.25 245 VAL A O 1
ATOM 1838 N N . GLY A 1 254 ? -5.917 20.387 37.355 1.00 18.21 246 GLY A N 1
ATOM 1839 C CA . GLY A 1 254 ? -6.930 19.496 37.883 1.00 19.62 246 GLY A CA 1
ATOM 1840 C C . GLY A 1 254 ? -7.472 18.509 36.851 1.00 20.40 246 GLY A C 1
ATOM 1841 O O . GLY A 1 254 ? -7.367 18.717 35.641 1.00 20.61 246 GLY A O 1
ATOM 1842 N N . ASN A 1 255 ? -8.071 17.425 37.358 1.00 21.97 247 ASN A N 1
ATOM 1843 C CA . ASN A 1 255 ? -8.616 16.399 36.476 1.00 22.90 247 ASN A CA 1
ATOM 1844 C C . ASN A 1 255 ? -9.690 16.985 35.555 1.00 23.92 247 ASN A C 1
ATOM 1845 O O . ASN A 1 255 ? -9.681 16.757 34.336 1.00 24.59 247 ASN A O 1
ATOM 1850 N N . ASP A 1 256 ? -10.612 17.775 36.113 1.00 25.72 248 ASP A N 1
ATOM 1851 C CA . ASP A 1 256 ? -11.732 18.282 35.323 1.00 27.91 248 ASP A CA 1
ATOM 1852 C C . ASP A 1 256 ? -11.285 19.342 34.320 1.00 23.48 248 ASP A C 1
ATOM 1853 O O . ASP A 1 256 ? -11.780 19.376 33.186 1.00 24.12 248 ASP A O 1
ATOM 1858 N N . THR A 1 257 ? -10.377 20.233 34.723 1.00 22.08 249 THR A N 1
ATOM 1859 C CA . THR A 1 257 ? -9.866 21.260 33.826 1.00 20.24 249 THR A CA 1
ATOM 1860 C C . THR A 1 257 ? -9.208 20.638 32.592 1.00 18.82 249 THR A C 1
ATOM 1861 O O . THR A 1 257 ? -9.393 21.102 31.461 1.00 20.57 249 THR A O 1
ATOM 1865 N N . ALA A 1 258 ? -8.427 19.589 32.803 1.00 18.68 250 ALA A N 1
ATOM 1866 C CA . ALA A 1 258 ? -7.746 18.936 31.695 1.00 18.84 250 ALA A CA 1
ATOM 1867 C C . ALA A 1 258 ? -8.750 18.275 30.761 1.00 18.04 250 ALA A C 1
ATOM 1868 O O . ALA A 1 258 ? -8.613 18.370 29.534 1.00 18.54 250 ALA A O 1
ATOM 1870 N N A MET A 1 259 ? -9.759 17.595 31.316 0.48 19.94 251 MET A N 1
ATOM 1871 N N B MET A 1 259 ? -9.763 17.601 31.315 0.52 19.95 251 MET A N 1
ATOM 1872 C CA A MET A 1 259 ? -10.765 16.948 30.483 0.48 20.82 251 MET A CA 1
ATOM 1873 C CA B MET A 1 259 ? -10.762 16.952 30.475 0.52 20.82 251 MET A CA 1
ATOM 1874 C C A MET A 1 259 ? -11.548 17.977 29.681 0.48 21.43 251 MET A C 1
ATOM 1875 C C B MET A 1 259 ? -11.543 17.983 29.675 0.52 21.46 251 MET A C 1
ATOM 1876 O O A MET A 1 259 ? -11.807 17.783 28.485 0.48 21.23 251 MET A O 1
ATOM 1877 O O B MET A 1 259 ? -11.794 17.798 28.476 0.52 21.17 251 MET A O 1
ATOM 1886 N N . GLU A 1 260 ? -11.926 19.088 30.313 1.00 20.65 252 GLU A N 1
ATOM 1887 C CA . GLU A 1 260 ? -12.666 20.122 29.596 1.00 20.73 252 GLU A CA 1
ATOM 1888 C C . GLU A 1 260 ? -11.841 20.707 28.451 1.00 20.06 252 GLU A C 1
ATOM 1889 O O . GLU A 1 260 ? -12.372 20.988 27.369 1.00 22.11 252 GLU A O 1
ATOM 1891 N N . MET A 1 261 ? -10.537 20.899 28.659 1.00 19.18 253 MET A N 1
ATOM 1892 C CA . MET A 1 261 ? -9.675 21.390 27.593 1.00 19.03 253 MET A CA 1
ATOM 1893 C C . MET A 1 261 ? -9.525 20.405 26.458 1.00 18.72 253 MET A C 1
ATOM 1894 O O . MET A 1 261 ? -9.566 20.806 25.282 1.00 20.72 253 MET A O 1
ATOM 1899 N N . SER A 1 262 ? -9.322 19.130 26.775 1.00 17.30 254 SER A N 1
ATOM 1900 C CA . SER A 1 262 ? -9.236 18.155 25.687 1.00 18.62 254 SER A CA 1
ATOM 1901 C C . SER A 1 262 ? -10.496 18.175 24.838 1.00 19.44 254 SER A C 1
ATOM 1902 O O . SER A 1 262 ? -10.432 18.088 23.606 1.00 19.70 254 SER A O 1
ATOM 1905 N N . ARG A 1 263 ? -11.652 18.291 25.479 1.00 19.02 255 ARG A N 1
ATOM 1906 C CA . ARG A 1 263 ? -12.898 18.296 24.724 1.00 18.85 255 ARG A CA 1
ATOM 1907 C C . ARG A 1 263 ? -12.997 19.533 23.844 1.00 20.52 255 ARG A C 1
ATOM 1908 O O . ARG A 1 263 ? -13.393 19.439 22.673 1.00 21.21 255 ARG A O 1
ATOM 1916 N N . ARG A 1 264 ? -12.635 20.699 24.373 1.00 20.24 256 ARG A N 1
ATOM 1917 C CA . ARG A 1 264 ? -12.640 21.906 23.561 1.00 20.60 256 ARG A CA 1
ATOM 1918 C C . ARG A 1 264 ? -11.683 21.790 22.393 1.00 20.40 256 ARG A C 1
ATOM 1919 O O . ARG A 1 264 ? -11.999 22.223 21.283 1.00 20.81 256 ARG A O 1
ATOM 1927 N N . VAL A 1 265 ? -10.480 21.269 22.636 1.00 18.47 257 VAL A N 1
ATOM 1928 C CA . VAL A 1 265 ? -9.490 21.212 21.566 1.00 17.81 257 VAL A CA 1
ATOM 1929 C C . VAL A 1 265 ? -9.944 20.269 20.449 1.00 17.39 257 VAL A C 1
ATOM 1930 O O . VAL A 1 265 ? -9.759 20.566 19.265 1.00 18.09 257 VAL A O 1
ATOM 1934 N N . ALA A 1 266 ? -10.563 19.137 20.800 1.00 17.34 258 ALA A N 1
ATOM 1935 C CA . ALA A 1 266 ? -11.074 18.244 19.757 1.00 17.45 258 ALA A CA 1
ATOM 1936 C C . ALA A 1 266 ? -12.172 18.926 18.938 1.00 18.83 258 ALA A C 1
ATOM 1937 O O . ALA A 1 266 ? -12.166 18.872 17.698 1.00 18.74 258 ALA A O 1
ATOM 1939 N N . LYS A 1 267 ? -13.100 19.612 19.613 1.00 18.10 259 LYS A N 1
ATOM 1940 C CA . LYS A 1 267 ? -14.241 20.181 18.905 1.00 19.30 259 LYS A CA 1
ATOM 1941 C C . LYS A 1 267 ? -13.895 21.456 18.164 1.00 20.12 259 LYS A C 1
ATOM 1942 O O . LYS A 1 267 ? -14.460 21.722 17.093 1.00 21.15 259 LYS A O 1
ATOM 1948 N N . GLU A 1 268 ? -13.028 22.284 18.730 1.00 19.37 260 GLU A N 1
ATOM 1949 C CA . GLU A 1 268 ? -12.777 23.612 18.200 1.00 19.99 260 GLU A CA 1
ATOM 1950 C C . GLU A 1 268 ? -11.497 23.704 17.385 1.00 23.01 260 GLU A C 1
ATOM 1951 O O . GLU A 1 268 ? -11.359 24.632 16.588 1.00 21.95 260 GLU A O 1
ATOM 1957 N N . GLU A 1 269 ? -10.548 22.774 17.564 1.00 20.68 261 GLU A N 1
ATOM 1958 C CA . GLU A 1 269 ? -9.360 22.726 16.719 1.00 17.71 261 GLU A CA 1
ATOM 1959 C C . GLU A 1 269 ? -9.311 21.503 15.813 1.00 18.72 261 GLU A C 1
ATOM 1960 O O . GLU A 1 269 ? -8.456 21.454 14.905 1.00 19.59 261 GLU A O 1
ATOM 1966 N N . GLY A 1 270 ? -10.135 20.490 16.085 1.00 16.72 262 GLY A N 1
ATOM 1967 C CA . GLY A 1 270 ? -10.036 19.247 15.342 1.00 18.88 262 GLY A CA 1
ATOM 1968 C C . GLY A 1 270 ? -8.841 18.409 15.737 1.00 16.78 262 GLY A C 1
ATOM 1969 O O . GLY A 1 270 ? -8.386 17.581 14.945 1.00 18.58 262 GLY A O 1
ATOM 1970 N N . ILE A 1 271 ? -8.298 18.633 16.943 1.00 16.61 263 ILE A N 1
ATOM 1971 C CA . ILE A 1 271 ? -7.117 17.943 17.459 1.00 17.12 263 ILE A CA 1
ATOM 1972 C C . ILE A 1 271 ? -7.604 17.040 18.583 1.00 16.08 263 ILE A C 1
ATOM 1973 O O . ILE A 1 271 ? -7.989 17.532 19.652 1.00 17.05 263 ILE A O 1
ATOM 1978 N N . LEU A 1 272 ? -7.602 15.716 18.359 1.00 16.65 264 LEU A N 1
ATOM 1979 C CA . LEU A 1 272 ? -8.202 14.752 19.280 1.00 16.74 264 LEU A CA 1
ATOM 1980 C C . LEU A 1 272 ? -7.070 14.102 20.075 1.00 17.45 264 LEU A C 1
ATOM 1981 O O . LEU A 1 272 ? -6.376 13.221 19.573 1.00 16.42 264 LEU A O 1
ATOM 1986 N N . ALA A 1 273 ? -6.872 14.531 21.321 1.00 15.81 265 ALA A N 1
ATOM 1987 C CA . ALA A 1 273 ? -5.703 14.131 22.099 1.00 16.82 265 ALA A CA 1
ATOM 1988 C C . ALA A 1 273 ? -6.120 13.624 23.483 1.00 16.73 265 ALA A C 1
ATOM 1989 O O . ALA A 1 273 ? -7.274 13.763 23.896 1.00 16.19 265 ALA A O 1
ATOM 1991 N N . GLY A 1 274 ? -5.195 12.986 24.196 1.00 15.69 266 GLY A N 1
ATOM 1992 C CA . GLY A 1 274 ? -5.477 12.451 25.518 1.00 16.10 266 GLY A CA 1
ATOM 1993 C C . GLY A 1 274 ? -5.610 13.521 26.596 1.00 14.61 266 GLY A C 1
ATOM 1994 O O . GLY A 1 274 ? -5.423 14.712 26.367 1.00 16.10 266 GLY A O 1
ATOM 1995 N N . ILE A 1 275 ? -5.941 13.055 27.805 1.00 16.47 267 ILE A N 1
ATOM 1996 C CA . ILE A 1 275 ? -6.170 14.000 28.899 1.00 17.59 267 ILE A CA 1
ATOM 1997 C C . ILE A 1 275 ? -4.882 14.718 29.282 1.00 16.48 267 ILE A C 1
ATOM 1998 O O . ILE A 1 275 ? -4.927 15.885 29.679 1.00 16.82 267 ILE A O 1
ATOM 2003 N N . SER A 1 276 ? -3.721 14.081 29.118 1.00 15.42 268 SER A N 1
ATOM 2004 C CA . SER A 1 276 ? -2.477 14.786 29.470 1.00 16.30 268 SER A CA 1
ATOM 2005 C C . SER A 1 276 ? -2.192 15.889 28.470 1.00 14.98 268 SER A C 1
ATOM 2006 O O . SER A 1 276 ? -1.536 16.887 28.817 1.00 16.10 268 SER A O 1
ATOM 2009 N N . SER A 1 277 ? -2.684 15.742 27.233 1.00 15.92 269 SER A N 1
ATOM 2010 C CA . SER A 1 277 ? -2.584 16.796 26.237 1.00 15.66 269 SER A CA 1
ATOM 2011 C C . SER A 1 277 ? -3.495 17.947 26.602 1.00 15.47 269 SER A C 1
ATOM 2012 O O . SER A 1 277 ? -3.152 19.114 26.387 1.00 16.85 269 SER A O 1
ATOM 2015 N N . GLY A 1 278 ? -4.670 17.636 27.146 1.00 15.24 270 GLY A N 1
ATOM 2016 C CA . GLY A 1 278 ? -5.550 18.698 27.613 1.00 16.75 270 GLY A CA 1
ATOM 2017 C C . GLY A 1 278 ? -4.936 19.471 28.761 1.00 16.37 270 GLY A C 1
ATOM 2018 O O . GLY A 1 278 ? -5.042 20.699 28.830 1.00 17.51 270 GLY A O 1
ATOM 2019 N N . ALA A 1 279 ? -4.257 18.763 29.657 1.00 16.18 271 ALA A N 1
ATOM 2020 C CA . ALA A 1 279 ? -3.551 19.423 30.746 1.00 16.36 271 ALA A CA 1
ATOM 2021 C C . ALA A 1 279 ? -2.434 20.305 30.203 1.00 16.21 271 ALA A C 1
ATOM 2022 O O . ALA A 1 279 ? -2.253 21.450 30.650 1.00 17.56 271 ALA A O 1
ATOM 2024 N N . ALA A 1 280 ? -1.655 19.791 29.240 1.00 15.86 272 ALA A N 1
ATOM 2025 C CA . ALA A 1 280 ? -0.585 20.595 28.651 1.00 16.83 272 ALA A CA 1
ATOM 2026 C C . ALA A 1 280 ? -1.128 21.852 27.985 1.00 16.50 272 ALA A C 1
ATOM 2027 O O . ALA A 1 280 ? -0.539 22.935 28.120 1.00 17.69 272 ALA A O 1
ATOM 2029 N N . ILE A 1 281 ? -2.214 21.719 27.216 1.00 15.97 273 ILE A N 1
ATOM 2030 C CA . ILE A 1 281 ? -2.760 22.882 26.524 1.00 15.82 273 ILE A CA 1
ATOM 2031 C C . ILE A 1 281 ? -3.355 23.884 27.512 1.00 16.39 273 ILE A C 1
ATOM 2032 O O . ILE A 1 281 ? -3.136 25.098 27.375 1.00 17.83 273 ILE A O 1
ATOM 2037 N N . TYR A 1 282 ? -4.049 23.403 28.549 1.00 17.38 274 TYR A N 1
ATOM 2038 C CA . TYR A 1 282 ? -4.560 24.335 29.558 1.00 17.32 274 TYR A CA 1
ATOM 2039 C C . TYR A 1 282 ? -3.421 25.145 30.169 1.00 19.82 274 TYR A C 1
ATOM 2040 O O . TYR A 1 282 ? -3.502 26.380 30.293 1.00 20.16 274 TYR A O 1
ATOM 2049 N N . ALA A 1 283 ? -2.332 24.473 30.522 1.00 17.78 275 ALA A N 1
ATOM 2050 C CA . ALA A 1 283 ? -1.193 25.172 31.111 1.00 18.31 275 ALA A CA 1
ATOM 2051 C C . ALA A 1 283 ? -0.542 26.113 30.112 1.00 19.14 275 ALA A C 1
ATOM 2052 O O . ALA A 1 283 ? -0.174 27.244 30.465 1.00 19.39 275 ALA A O 1
ATOM 2054 N N . ALA A 1 284 ? -0.402 25.683 28.851 1.00 18.72 276 ALA A N 1
ATOM 2055 C CA . ALA A 1 284 ? 0.202 26.548 27.845 1.00 17.04 276 ALA A CA 1
ATOM 2056 C C . ALA A 1 284 ? -0.640 27.800 27.630 1.00 18.87 276 ALA A C 1
ATOM 2057 O O . ALA A 1 284 ? -0.102 28.885 27.406 1.00 20.80 276 ALA A O 1
ATOM 2059 N N . ILE A 1 285 ? -1.962 27.661 27.693 1.00 18.34 277 ILE A N 1
ATOM 2060 C CA . ILE A 1 285 ? -2.827 28.826 27.514 1.00 21.46 277 ILE A CA 1
ATOM 2061 C C . ILE A 1 285 ? -2.685 29.783 28.691 1.00 20.67 277 ILE A C 1
ATOM 2062 O O . ILE A 1 285 ? -2.631 31.007 28.504 1.00 21.90 277 ILE A O 1
ATOM 2067 N N . GLN A 1 286 ? -2.596 29.249 29.910 1.00 20.18 278 GLN A N 1
ATOM 2068 C CA . GLN A 1 286 ? -2.335 30.101 31.067 1.00 20.91 278 GLN A CA 1
ATOM 2069 C C . GLN A 1 286 ? -1.049 30.893 30.874 1.00 22.66 278 GLN A C 1
ATOM 2070 O O . GLN A 1 286 ? -1.015 32.117 31.069 1.00 24.52 278 GLN A O 1
ATOM 2076 N N . LYS A 1 287 ? 0.012 30.220 30.442 1.00 20.35 279 LYS A N 1
ATOM 2077 C CA . LYS A 1 287 ? 1.283 30.892 30.210 1.00 20.67 279 LYS A CA 1
ATOM 2078 C C . LYS A 1 287 ? 1.184 31.895 29.062 1.00 23.20 279 LYS A C 1
ATOM 2079 O O . LYS A 1 287 ? 1.747 32.993 29.142 1.00 22.99 279 LYS A O 1
ATOM 2085 N N . ALA A 1 288 ? 0.473 31.544 27.987 1.00 22.28 280 ALA A N 1
ATOM 2086 C CA . ALA A 1 288 ? 0.309 32.460 26.859 1.00 22.30 280 ALA A CA 1
ATOM 2087 C C . ALA A 1 288 ? -0.385 33.756 27.276 1.00 22.13 280 ALA A C 1
ATOM 2088 O O . ALA A 1 288 ? -0.028 34.837 26.786 1.00 22.81 280 ALA A O 1
ATOM 2090 N N . LYS A 1 289 ? -1.396 33.657 28.142 1.00 22.14 281 LYS A N 1
ATOM 2091 C CA . LYS A 1 289 ? -2.090 34.856 28.615 1.00 24.58 281 LYS A CA 1
ATOM 2092 C C . LYS A 1 289 ? -1.147 35.747 29.410 1.00 29.87 281 LYS A C 1
ATOM 2093 O O . LYS A 1 289 ? -1.242 36.977 29.338 1.00 31.29 281 LYS A O 1
ATOM 2099 N N A GLU A 1 290 ? -0.209 35.157 30.148 0.56 24.39 282 GLU A N 1
ATOM 2100 N N B GLU A 1 290 ? -0.237 35.137 30.169 0.44 24.69 282 GLU A N 1
ATOM 2101 C CA A GLU A 1 290 ? 0.735 35.942 30.936 0.56 26.88 282 GLU A CA 1
ATOM 2102 C CA B GLU A 1 290 ? 0.758 35.882 30.928 0.44 26.93 282 GLU A CA 1
ATOM 2103 C C A GLU A 1 290 ? 1.812 36.585 30.067 0.56 31.23 282 GLU A C 1
ATOM 2104 C C B GLU A 1 290 ? 1.703 36.623 29.994 0.44 31.29 282 GLU A C 1
ATOM 2105 O O A GLU A 1 290 ? 2.266 37.697 30.367 0.56 31.03 282 GLU A O 1
ATOM 2106 O O B GLU A 1 290 ? 1.964 37.820 30.172 0.44 29.34 282 GLU A O 1
ATOM 2117 N N . LEU A 1 291 ? 2.219 35.925 28.981 1.00 26.34 283 LEU A N 1
ATOM 2118 C CA . LEU A 1 291 ? 3.270 36.476 28.137 1.00 24.48 283 LEU A CA 1
ATOM 2119 C C . LEU A 1 291 ? 2.747 37.490 27.132 1.00 27.20 283 LEU A C 1
ATOM 2120 O O . LEU A 1 291 ? 3.501 38.382 26.722 1.00 31.91 283 LEU A O 1
ATOM 2125 N N . GLY A 1 292 ? 1.505 37.341 26.674 1.00 25.92 284 GLY A N 1
ATOM 2126 C CA . GLY A 1 292 ? 0.885 38.320 25.802 1.00 27.62 284 GLY A CA 1
ATOM 2127 C C . GLY A 1 292 ? 1.210 38.166 24.321 1.00 27.72 284 GLY A C 1
ATOM 2128 O O . GLY A 1 292 ? 2.062 37.378 23.895 1.00 27.86 284 GLY A O 1
ATOM 2129 N N . LYS A 1 293 ? 0.517 38.988 23.526 1.00 29.12 285 LYS A N 1
ATOM 2130 C CA . LYS A 1 293 ? 0.530 38.899 22.070 1.00 28.21 285 LYS A CA 1
ATOM 2131 C C . LYS A 1 293 ? 1.941 38.945 21.498 1.00 28.76 285 LYS A C 1
ATOM 2132 O O . LYS A 1 293 ? 2.812 39.671 21.984 1.00 34.11 285 LYS A O 1
ATOM 2138 N N . GLY A 1 294 ? 2.163 38.157 20.445 1.00 30.97 286 GLY A N 1
ATOM 2139 C CA . GLY A 1 294 ? 3.411 38.158 19.724 1.00 32.68 286 GLY A CA 1
ATOM 2140 C C . GLY A 1 294 ? 4.469 37.209 20.250 1.00 30.78 286 GLY A C 1
ATOM 2141 O O . GLY A 1 294 ? 5.441 36.938 19.535 1.00 34.25 286 GLY A O 1
ATOM 2142 N N . LYS A 1 295 ? 4.318 36.715 21.478 1.00 27.44 287 LYS A N 1
ATOM 2143 C CA . LYS A 1 295 ? 5.227 35.724 22.041 1.00 26.71 287 LYS A CA 1
ATOM 2144 C C . LYS A 1 295 ? 4.846 34.323 21.561 1.00 23.24 287 LYS A C 1
ATOM 2145 O O . LYS A 1 295 ? 3.786 34.100 20.961 1.00 23.46 287 LYS A O 1
ATOM 2151 N N . THR A 1 296 ? 5.735 33.368 21.841 1.00 21.21 288 THR A N 1
ATOM 2152 C CA . THR A 1 296 ? 5.618 32.011 21.297 1.00 20.38 288 THR A CA 1
ATOM 2153 C C . THR A 1 296 ? 5.722 30.983 22.414 1.00 19.97 288 THR A C 1
ATOM 2154 O O . THR A 1 296 ? 6.763 30.885 23.070 1.00 20.37 288 THR A O 1
ATOM 2158 N N . VAL A 1 297 ? 4.661 30.185 22.585 1.00 19.44 289 VAL A N 1
ATOM 2159 C CA . VAL A 1 297 ? 4.565 29.163 23.619 1.00 17.63 289 VAL A CA 1
ATOM 2160 C C . VAL A 1 297 ? 4.392 27.832 22.901 1.00 18.96 289 VAL A C 1
ATOM 2161 O O . VAL A 1 297 ? 3.591 27.729 21.964 1.00 17.68 289 VAL A O 1
ATOM 2165 N N . VAL A 1 298 ? 5.151 26.825 23.333 1.00 16.72 290 VAL A N 1
ATOM 2166 C CA . VAL A 1 298 ? 5.165 25.504 22.700 1.00 16.80 290 VAL A CA 1
ATOM 2167 C C . VAL A 1 298 ? 4.926 24.441 23.755 1.00 16.77 290 VAL A C 1
ATOM 2168 O O . VAL A 1 298 ? 5.498 24.501 24.851 1.00 16.26 290 VAL A O 1
ATOM 2172 N N . THR A 1 299 ? 4.119 23.431 23.399 1.00 15.57 291 THR A N 1
ATOM 2173 C CA . THR A 1 299 ? 3.933 22.260 24.242 1.00 16.51 291 THR A CA 1
ATOM 2174 C C . THR A 1 299 ? 3.854 21.015 23.360 1.00 16.00 291 THR A C 1
ATOM 2175 O O . THR A 1 299 ? 3.880 21.094 22.129 1.00 16.56 291 THR A O 1
ATOM 2179 N N . VAL A 1 300 ? 3.756 19.858 24.032 1.00 17.01 292 VAL A N 1
ATOM 2180 C CA . VAL A 1 300 ? 3.755 18.543 23.398 1.00 16.75 292 VAL A CA 1
ATOM 2181 C C . VAL A 1 300 ? 2.446 17.850 23.737 1.00 16.97 292 VAL A C 1
ATOM 2182 O O . VAL A 1 300 ? 2.004 17.890 24.891 1.00 16.26 292 VAL A O 1
ATOM 2186 N N . LEU A 1 301 ? 1.831 17.188 22.734 1.00 15.32 293 LEU A N 1
ATOM 2187 C CA . LEU A 1 301 ? 0.633 16.381 22.947 1.00 14.68 293 LEU A CA 1
ATOM 2188 C C . LEU A 1 301 ? 1.067 14.925 22.888 1.00 14.22 293 LEU A C 1
ATOM 2189 O O . LEU A 1 301 ? 1.374 14.432 21.804 1.00 15.47 293 LEU A O 1
ATOM 2194 N N . PRO A 1 302 ? 1.160 14.225 24.006 1.00 13.83 294 PRO A N 1
ATOM 2195 C CA . PRO A 1 302 ? 1.802 12.895 23.984 1.00 14.73 294 PRO A CA 1
ATOM 2196 C C . PRO A 1 302 ? 1.035 11.796 23.301 1.00 14.83 294 PRO A C 1
ATOM 2197 O O . PRO A 1 302 ? 1.694 10.840 22.869 1.00 15.37 294 PRO A O 1
ATOM 2201 N N . SER A 1 303 ? -0.303 11.840 23.257 1.00 15.01 295 SER A N 1
ATOM 2202 C CA . SER A 1 303 ? -1.060 10.673 22.803 1.00 16.68 295 SER A CA 1
ATOM 2203 C C . SER A 1 303 ? -2.399 11.137 22.234 1.00 16.66 295 SER A C 1
ATOM 2204 O O . SER A 1 303 ? -2.814 12.292 22.428 1.00 17.50 295 SER A O 1
ATOM 2207 N N . ASN A 1 304 ? -3.053 10.240 21.475 1.00 16.92 296 ASN A N 1
ATOM 2208 C CA . ASN A 1 304 ? -4.289 10.543 20.750 1.00 16.36 296 ASN A CA 1
ATOM 2209 C C . ASN A 1 304 ? -5.530 10.217 21.577 1.00 16.02 296 ASN A C 1
ATOM 2210 O O . ASN A 1 304 ? -5.556 9.232 22.321 1.00 17.98 296 ASN A O 1
ATOM 2215 N N . GLY A 1 305 ? -6.588 11.021 21.410 1.00 16.37 297 GLY A N 1
ATOM 2216 C CA . GLY A 1 305 ? -7.811 10.781 22.177 1.00 16.98 297 GLY A CA 1
ATOM 2217 C C . GLY A 1 305 ? -8.475 9.444 21.879 1.00 17.74 297 GLY A C 1
ATOM 2218 O O . GLY A 1 305 ? -9.176 8.891 22.733 1.00 18.18 297 GLY A O 1
ATOM 2219 N N . GLU A 1 306 ? -8.233 8.878 20.683 1.00 17.37 298 GLU A N 1
ATOM 2220 C CA . GLU A 1 306 ? -8.821 7.590 20.327 1.00 18.97 298 GLU A CA 1
ATOM 2221 C C . GLU A 1 306 ? -8.368 6.454 21.242 1.00 18.80 298 GLU A C 1
ATOM 2222 O O . GLU A 1 306 ? -9.085 5.453 21.375 1.00 20.74 298 GLU A O 1
ATOM 2228 N N . ARG A 1 307 ? -7.206 6.587 21.887 1.00 17.83 299 ARG A N 1
ATOM 2229 C CA . ARG A 1 307 ? -6.714 5.585 22.831 1.00 18.69 299 ARG A CA 1
ATOM 2230 C C . ARG A 1 307 ? -7.485 5.609 24.147 1.00 19.59 299 ARG A C 1
ATOM 2231 O O . ARG A 1 307 ? -7.272 4.726 24.995 1.00 22.97 299 ARG A O 1
ATOM 2239 N N . TYR A 1 308 ? -8.367 6.593 24.344 1.00 18.19 300 TYR A N 1
ATOM 2240 C CA . TYR A 1 308 ? -9.014 6.786 25.630 1.00 17.66 300 TYR A CA 1
ATOM 2241 C C . TYR A 1 308 ? -10.531 6.854 25.536 1.00 20.15 300 TYR A C 1
ATOM 2242 O O . TYR A 1 308 ? -11.170 7.422 26.434 1.00 21.48 300 TYR A O 1
ATOM 2251 N N . LEU A 1 309 ? -11.121 6.258 24.499 1.00 20.37 301 LEU A N 1
ATOM 2252 C CA . LEU A 1 309 ? -12.569 6.338 24.295 1.00 20.59 301 LEU A CA 1
ATOM 2253 C C . LEU A 1 309 ? -13.356 5.588 25.356 1.00 26.80 301 LEU A C 1
ATOM 2254 O O . LEU A 1 309 ? -14.566 5.819 25.458 1.00 29.78 301 LEU A O 1
ATOM 2259 N N . SER A 1 310 ? -12.715 4.729 26.148 1.00 28.21 302 SER A N 1
ATOM 2260 C CA . SER A 1 310 ? -13.381 4.014 27.231 1.00 33.87 302 SER A CA 1
ATOM 2261 C C . SER A 1 310 ? -13.114 4.617 28.609 1.00 35.46 302 SER A C 1
ATOM 2262 O O . SER A 1 310 ? -13.487 4.009 29.620 1.00 31.29 302 SER A O 1
ATOM 2265 N N . THR A 1 311 ? -12.462 5.769 28.680 1.00 25.91 303 THR A N 1
ATOM 2266 C CA . THR A 1 311 ? -12.350 6.541 29.911 1.00 23.56 303 THR A CA 1
ATOM 2267 C C . THR A 1 311 ? -13.435 7.602 29.924 1.00 25.76 303 THR A C 1
ATOM 2268 O O . THR A 1 311 ? -14.143 7.794 28.933 1.00 26.58 303 THR A O 1
ATOM 2272 N N . PRO A 1 312 ? -13.616 8.314 31.040 1.00 24.84 304 PRO A N 1
ATOM 2273 C CA . PRO A 1 312 ? -14.608 9.405 31.052 1.00 25.27 304 PRO A CA 1
ATOM 2274 C C . PRO A 1 312 ? -14.288 10.548 30.101 1.00 22.89 304 PRO A C 1
ATOM 2275 O O . PRO A 1 312 ? -15.164 11.370 29.844 1.00 25.02 304 PRO A O 1
ATOM 2279 N N . LEU A 1 313 ? -13.056 10.626 29.589 1.00 22.74 305 LEU A N 1
ATOM 2280 C CA . LEU A 1 313 ? -12.596 11.797 28.851 1.00 20.85 305 LEU A CA 1
ATOM 2281 C C . LEU A 1 313 ? -13.560 12.192 27.739 1.00 21.39 305 LEU A C 1
ATOM 2282 O O . LEU A 1 313 ? -13.907 13.366 27.599 1.00 22.29 305 LEU A O 1
ATOM 2287 N N . TYR A 1 314 ? -13.977 11.232 26.922 1.00 21.37 306 TYR A N 1
ATOM 2288 C CA . TYR A 1 314 ? -14.857 11.526 25.796 1.00 23.37 306 TYR A CA 1
ATOM 2289 C C . TYR A 1 314 ? -16.207 10.832 25.937 1.00 34.16 306 TYR A C 1
ATOM 2290 O O . TYR A 1 314 ? -16.854 10.494 24.939 1.00 27.77 306 TYR A O 1
ATOM 2299 N N . SER A 1 315 ? -16.644 10.618 27.173 1.00 25.55 307 SER A N 1
ATOM 2300 C CA . SER A 1 315 ? -17.972 10.073 27.451 1.00 36.98 307 SER A CA 1
ATOM 2301 C C . SER A 1 315 ? -18.935 11.232 27.690 1.00 43.43 307 SER A C 1
ATOM 2302 O O . SER A 1 315 ? -18.874 11.896 28.729 1.00 42.90 307 SER A O 1
ATOM 2305 N N . PHE A 1 316 ? -19.825 11.472 26.733 1.00 45.37 308 PHE A N 1
ATOM 2306 C CA . PHE A 1 316 ? -20.760 12.593 26.830 1.00 50.77 308 PHE A CA 1
ATOM 2307 C C . PHE A 1 316 ? -22.111 12.183 27.429 1.00 52.80 308 PHE A C 1
ATOM 2308 O O . PHE A 1 316 ? -22.796 11.292 26.919 1.00 52.56 308 PHE A O 1
ATOM 2316 N N . HIS B 1 3 ? 25.072 22.442 14.827 1.00 54.92 -5 HIS B N 1
ATOM 2317 C CA . HIS B 1 3 ? 25.083 21.072 14.317 1.00 49.46 -5 HIS B CA 1
ATOM 2318 C C . HIS B 1 3 ? 24.144 20.153 15.089 1.00 42.49 -5 HIS B C 1
ATOM 2319 O O . HIS B 1 3 ? 24.405 19.832 16.250 1.00 46.90 -5 HIS B O 1
ATOM 2326 N N . HIS B 1 4 ? 23.056 19.718 14.447 1.00 31.68 -4 HIS B N 1
ATOM 2327 C CA . HIS B 1 4 ? 22.182 18.684 15.001 1.00 25.97 -4 HIS B CA 1
ATOM 2328 C C . HIS B 1 4 ? 21.994 17.619 13.933 1.00 23.55 -4 HIS B C 1
ATOM 2329 O O . HIS B 1 4 ? 21.307 17.854 12.935 1.00 27.27 -4 HIS B O 1
ATOM 2336 N N . HIS B 1 5 ? 22.628 16.464 14.128 1.00 22.30 -3 HIS B N 1
ATOM 2337 C CA . HIS B 1 5 ? 22.796 15.437 13.107 1.00 22.78 -3 HIS B CA 1
ATOM 2338 C C . HIS B 1 5 ? 21.991 14.181 13.354 1.00 24.86 -3 HIS B C 1
ATOM 2339 O O . HIS B 1 5 ? 22.168 13.199 12.624 1.00 24.62 -3 HIS B O 1
ATOM 2346 N N . HIS B 1 6 ? 21.131 14.161 14.373 1.00 22.66 -2 HIS B N 1
ATOM 2347 C CA . HIS B 1 6 ? 20.493 12.918 14.790 1.00 24.12 -2 HIS B CA 1
ATOM 2348 C C . HIS B 1 6 ? 18.977 12.921 14.698 1.00 29.49 -2 HIS B C 1
ATOM 2349 O O . HIS B 1 6 ? 18.349 11.996 15.222 1.00 30.88 -2 HIS B O 1
ATOM 2356 N N . HIS B 1 7 ? 18.373 13.914 14.055 1.00 22.18 -1 HIS B N 1
ATOM 2357 C CA . HIS B 1 7 ? 16.925 14.015 14.014 1.00 21.23 -1 HIS B CA 1
ATOM 2358 C C . HIS B 1 7 ? 16.415 13.931 12.583 1.00 23.91 -1 HIS B C 1
ATOM 2359 O O . HIS B 1 7 ? 17.110 14.282 11.620 1.00 25.10 -1 HIS B O 1
ATOM 2366 N N . HIS B 1 8 ? 15.174 13.481 12.459 1.00 20.87 0 HIS B N 1
ATOM 2367 C CA . HIS B 1 8 ? 14.506 13.440 11.179 1.00 22.39 0 HIS B CA 1
ATOM 2368 C C . HIS B 1 8 ? 13.979 14.821 10.878 1.00 25.93 0 HIS B C 1
ATOM 2369 O O . HIS B 1 8 ? 13.715 15.622 11.781 1.00 29.89 0 HIS B O 1
ATOM 2376 N N . MET B 1 9 ? 13.831 15.102 9.597 1.00 28.89 1 MET B N 1
ATOM 2377 C CA . MET B 1 9 ? 13.254 16.373 9.205 1.00 28.88 1 MET B CA 1
ATOM 2378 C C . MET B 1 9 ? 11.803 16.440 9.659 1.00 27.18 1 MET B C 1
ATOM 2379 O O . MET B 1 9 ? 11.037 15.485 9.506 1.00 31.79 1 MET B O 1
ATOM 2384 N N . ALA B 1 10 ? 11.443 17.556 10.277 1.00 34.59 2 ALA B N 1
ATOM 2385 C CA . ALA B 1 10 ? 10.079 17.791 10.712 1.00 32.24 2 ALA B CA 1
ATOM 2386 C C . ALA B 1 10 ? 9.578 19.046 10.027 1.00 43.89 2 ALA B C 1
ATOM 2387 O O . ALA B 1 10 ? 10.326 20.021 9.872 1.00 39.70 2 ALA B O 1
ATOM 2389 N N . GLN B 1 11 ? 8.313 19.015 9.636 1.00 32.68 3 GLN B N 1
ATOM 2390 C CA . GLN B 1 11 ? 7.768 20.096 8.833 1.00 39.27 3 GLN B CA 1
ATOM 2391 C C . GLN B 1 11 ? 7.377 21.290 9.689 1.00 36.34 3 GLN B C 1
ATOM 2392 O O . GLN B 1 11 ? 6.997 21.157 10.859 1.00 27.50 3 GLN B O 1
ATOM 2398 N N . LYS B 1 12 ? 7.514 22.475 9.091 1.00 35.50 4 LYS B N 1
ATOM 2399 C CA . LYS B 1 12 ? 7.291 23.716 9.799 1.00 26.75 4 LYS B CA 1
ATOM 2400 C C . LYS B 1 12 ? 5.850 23.805 10.299 1.00 21.31 4 LYS B C 1
ATOM 2401 O O . LYS B 1 12 ? 4.950 23.168 9.763 1.00 23.19 4 LYS B O 1
ATOM 2407 N N . PRO B 1 13 ? 5.622 24.601 11.337 1.00 21.23 5 PRO B N 1
ATOM 2408 C CA . PRO B 1 13 ? 4.284 24.673 11.922 1.00 20.23 5 PRO B CA 1
ATOM 2409 C C . PRO B 1 13 ? 3.235 25.069 10.900 1.00 20.23 5 PRO B C 1
ATOM 2410 O O . PRO B 1 13 ? 3.482 25.851 9.980 1.00 22.31 5 PRO B O 1
ATOM 2414 N N . VAL B 1 14 ? 2.054 24.503 11.068 1.00 19.80 6 VAL B N 1
ATOM 2415 C CA . VAL B 1 14 ? 0.908 24.796 10.223 1.00 19.50 6 VAL B CA 1
ATOM 2416 C C . VAL B 1 14 ? -0.174 25.408 11.092 1.00 20.13 6 VAL B C 1
ATOM 2417 O O . VAL B 1 14 ? -0.229 25.181 12.299 1.00 20.79 6 VAL B O 1
ATOM 2421 N N . ASP B 1 15 ? -1.074 26.168 10.461 1.00 20.28 7 ASP B N 1
ATOM 2422 C CA . ASP B 1 15 ? -2.146 26.807 11.207 1.00 21.51 7 ASP B CA 1
ATOM 2423 C C . ASP B 1 15 ? -3.350 25.901 11.433 1.00 19.23 7 ASP B C 1
ATOM 2424 O O . ASP B 1 15 ? -4.179 26.194 12.297 1.00 22.87 7 ASP B O 1
ATOM 2429 N N . ASN B 1 16 ? -3.475 24.813 10.671 1.00 19.83 8 ASN B N 1
ATOM 2430 C CA . ASN B 1 16 ? -4.647 23.956 10.738 1.00 18.35 8 ASN B CA 1
ATOM 2431 C C . ASN B 1 16 ? -4.200 22.517 10.562 1.00 17.14 8 ASN B C 1
ATOM 2432 O O . ASN B 1 16 ? -3.427 22.208 9.657 1.00 18.93 8 ASN B O 1
ATOM 2437 N N . ILE B 1 17 ? -4.716 21.637 11.421 1.00 17.89 9 ILE B N 1
ATOM 2438 C CA . ILE B 1 17 ? -4.315 20.240 11.381 1.00 17.29 9 ILE B CA 1
ATOM 2439 C C . ILE B 1 17 ? -4.591 19.594 10.028 1.00 17.75 9 ILE B C 1
ATOM 2440 O O . ILE B 1 17 ? -3.947 18.604 9.661 1.00 18.52 9 ILE B O 1
ATOM 2445 N N . THR B 1 18 ? -5.546 20.133 9.249 1.00 17.78 10 THR B N 1
ATOM 2446 C CA . THR B 1 18 ? -5.795 19.510 7.949 1.00 16.92 10 THR B CA 1
ATOM 2447 C C . THR B 1 18 ? -4.616 19.640 7.009 1.00 17.56 10 THR B C 1
ATOM 2448 O O . THR B 1 18 ? -4.536 18.871 6.043 1.00 18.08 10 THR B O 1
ATOM 2452 N N . GLN B 1 19 ? -3.702 20.570 7.264 1.00 18.29 11 GLN B N 1
ATOM 2453 C CA . GLN B 1 19 ? -2.514 20.694 6.435 1.00 19.59 11 GLN B CA 1
ATOM 2454 C C . GLN B 1 19 ? -1.514 19.568 6.658 1.00 23.07 11 GLN B C 1
ATOM 2455 O O . GLN B 1 19 ? -0.532 19.476 5.919 1.00 24.08 11 GLN B O 1
ATOM 2461 N N . ILE B 1 20 ? -1.744 18.722 7.664 1.00 18.82 12 ILE B N 1
ATOM 2462 C CA . ILE B 1 20 ? -0.943 17.527 7.914 1.00 20.29 12 ILE B CA 1
ATOM 2463 C C . ILE B 1 20 ? -1.453 16.321 7.134 1.00 19.03 12 ILE B C 1
ATOM 2464 O O . ILE B 1 20 ? -0.746 15.306 7.044 1.00 19.96 12 ILE B O 1
ATOM 2469 N N . ILE B 1 21 ? -2.668 16.391 6.571 1.00 17.25 13 ILE B N 1
ATOM 2470 C CA . ILE B 1 21 ? -3.184 15.271 5.787 1.00 17.69 13 ILE B CA 1
ATOM 2471 C C . ILE B 1 21 ? -2.278 15.016 4.588 1.00 17.65 13 ILE B C 1
ATOM 2472 O O . ILE B 1 21 ? -1.869 15.957 3.894 1.00 20.06 13 ILE B O 1
ATOM 2477 N N . GLY B 1 22 ? -1.979 13.739 4.337 1.00 18.64 14 GLY B N 1
ATOM 2478 C CA . GLY B 1 22 ? -1.150 13.337 3.205 1.00 20.33 14 GLY B CA 1
ATOM 2479 C C . GLY B 1 22 ? 0.318 13.176 3.560 1.00 19.18 14 GLY B C 1
ATOM 2480 O O . GLY B 1 22 ? 0.741 13.229 4.720 1.00 20.69 14 GLY B O 1
ATOM 2481 N N . GLY B 1 23 ? 1.110 12.949 2.513 1.00 20.34 15 GLY B N 1
ATOM 2482 C CA . GLY B 1 23 ? 2.537 12.739 2.696 1.00 20.65 15 GLY B CA 1
ATOM 2483 C C . GLY B 1 23 ? 2.853 11.521 3.533 1.00 19.61 15 GLY B C 1
ATOM 2484 O O . GLY B 1 23 ? 3.728 11.570 4.407 1.00 22.97 15 GLY B O 1
ATOM 2485 N N . THR B 1 24 ? 2.170 10.427 3.283 1.00 16.85 16 THR B N 1
ATOM 2486 C CA . THR B 1 24 ? 2.272 9.267 4.162 1.00 15.92 16 THR B CA 1
ATOM 2487 C C . THR B 1 24 ? 3.460 8.383 3.778 1.00 17.59 16 THR B C 1
ATOM 2488 O O . THR B 1 24 ? 3.833 8.287 2.601 1.00 17.57 16 THR B O 1
ATOM 2492 N N . PRO B 1 25 ? 4.053 7.726 4.764 1.00 16.21 17 PRO B N 1
ATOM 2493 C CA . PRO B 1 25 ? 5.281 6.962 4.523 1.00 15.80 17 PRO B CA 1
ATOM 2494 C C . PRO B 1 25 ? 4.987 5.592 3.928 1.00 16.34 17 PRO B C 1
ATOM 2495 O O . PRO B 1 25 ? 3.855 5.092 3.933 1.00 16.63 17 PRO B O 1
ATOM 2499 N N . VAL B 1 26 ? 6.062 4.974 3.425 1.00 17.77 18 VAL B N 1
ATOM 2500 C CA . VAL B 1 26 ? 6.025 3.645 2.827 1.00 17.66 18 VAL B CA 1
ATOM 2501 C C . VAL B 1 26 ? 7.057 2.766 3.510 1.00 16.54 18 VAL B C 1
ATOM 2502 O O . VAL B 1 26 ? 8.193 3.196 3.735 1.00 18.31 18 VAL B O 1
ATOM 2506 N N . VAL B 1 27 ? 6.670 1.540 3.842 1.00 15.76 19 VAL B N 1
ATOM 2507 C CA . VAL B 1 27 ? 7.544 0.595 4.524 1.00 17.26 19 VAL B CA 1
ATOM 2508 C C . VAL B 1 27 ? 7.661 -0.668 3.683 1.00 17.38 19 VAL B C 1
ATOM 2509 O O . VAL B 1 27 ? 6.654 -1.168 3.174 1.00 17.40 19 VAL B O 1
ATOM 2513 N N . LYS B 1 28 ? 8.882 -1.209 3.576 1.00 18.65 20 LYS B N 1
ATOM 2514 C CA . LYS B 1 28 ? 9.086 -2.478 2.899 1.00 18.13 20 LYS B CA 1
ATOM 2515 C C . LYS B 1 28 ? 8.864 -3.625 3.877 1.00 19.70 20 LYS B C 1
ATOM 2516 O O . LYS B 1 28 ? 9.357 -3.583 5.007 1.00 20.23 20 LYS B O 1
ATOM 2522 N N . LEU B 1 29 ? 8.147 -4.658 3.455 1.00 19.81 21 LEU B N 1
ATOM 2523 C CA . LEU B 1 29 ? 7.921 -5.810 4.321 1.00 19.02 21 LEU B CA 1
ATOM 2524 C C . LEU B 1 29 ? 9.142 -6.726 4.313 1.00 22.22 21 LEU B C 1
ATOM 2525 O O . LEU B 1 29 ? 9.760 -6.943 3.267 1.00 23.47 21 LEU B O 1
ATOM 2530 N N . ARG B 1 30 ? 9.463 -7.291 5.472 1.00 21.65 22 ARG B N 1
ATOM 2531 C CA . ARG B 1 30 ? 10.708 -8.032 5.664 1.00 21.21 22 ARG B CA 1
ATOM 2532 C C . ARG B 1 30 ? 10.533 -9.513 5.946 1.00 24.87 22 ARG B C 1
ATOM 2533 O O . ARG B 1 30 ? 11.416 -10.300 5.565 1.00 26.64 22 ARG B O 1
ATOM 2541 N N . ASN B 1 31 ? 9.463 -9.921 6.629 1.00 20.50 23 ASN B N 1
ATOM 2542 C CA . ASN B 1 31 ? 9.344 -11.265 7.184 1.00 20.62 23 ASN B CA 1
ATOM 2543 C C . ASN B 1 31 ? 8.161 -12.073 6.678 1.00 25.17 23 ASN B C 1
ATOM 2544 O O . ASN B 1 31 ? 8.265 -13.302 6.597 1.00 26.52 23 ASN B O 1
ATOM 2549 N N . VAL B 1 32 ? 7.040 -11.437 6.331 1.00 21.49 24 VAL B N 1
ATOM 2550 C CA . VAL B 1 32 ? 5.857 -12.176 5.893 1.00 22.51 24 VAL B CA 1
ATOM 2551 C C . VAL B 1 32 ? 5.937 -12.561 4.429 1.00 22.27 24 VAL B C 1
ATOM 2552 O O . VAL B 1 32 ? 5.038 -13.245 3.932 1.00 26.65 24 VAL B O 1
ATOM 2556 N N . VAL B 1 33 ? 6.959 -12.096 3.732 1.00 22.56 25 VAL B N 1
ATOM 2557 C CA . VAL B 1 33 ? 7.214 -12.462 2.344 1.00 32.47 25 VAL B CA 1
ATOM 2558 C C . VAL B 1 33 ? 8.697 -12.793 2.238 1.00 45.00 25 VAL B C 1
ATOM 2559 O O . VAL B 1 33 ? 9.523 -12.198 2.944 1.00 39.93 25 VAL B O 1
ATOM 2563 N N . ASP B 1 34 ? 9.032 -13.765 1.389 1.00 46.50 26 ASP B N 1
ATOM 2564 C CA . ASP B 1 34 ? 10.394 -14.278 1.344 1.00 55.95 26 ASP B CA 1
ATOM 2565 C C . ASP B 1 34 ? 11.227 -13.579 0.268 1.00 55.53 26 ASP B C 1
ATOM 2566 O O . ASP B 1 34 ? 10.758 -12.703 -0.468 1.00 38.28 26 ASP B O 1
ATOM 2571 N N . ASP B 1 35 ? 12.488 -14.003 0.166 1.00 60.59 27 ASP B N 1
ATOM 2572 C CA . ASP B 1 35 ? 13.448 -13.361 -0.720 1.00 55.57 27 ASP B CA 1
ATOM 2573 C C . ASP B 1 35 ? 13.259 -13.746 -2.183 1.00 49.96 27 ASP B C 1
ATOM 2574 O O . ASP B 1 35 ? 13.794 -13.060 -3.061 1.00 48.72 27 ASP B O 1
ATOM 2579 N N . ASN B 1 36 ? 12.513 -14.815 -2.469 1.00 38.78 28 ASN B N 1
ATOM 2580 C CA . ASN B 1 36 ? 12.277 -15.249 -3.841 1.00 42.54 28 ASN B CA 1
ATOM 2581 C C . ASN B 1 36 ? 10.955 -14.753 -4.416 1.00 40.98 28 ASN B C 1
ATOM 2582 O O . ASN B 1 36 ? 10.618 -15.096 -5.550 1.00 39.18 28 ASN B O 1
ATOM 2587 N N . ALA B 1 37 ? 10.202 -13.965 -3.663 1.00 30.87 29 ALA B N 1
ATOM 2588 C CA . ALA B 1 37 ? 9.076 -13.208 -4.184 1.00 26.88 29 ALA B CA 1
ATOM 2589 C C . ALA B 1 37 ? 9.527 -11.775 -4.438 1.00 22.10 29 ALA B C 1
ATOM 2590 O O . ALA B 1 37 ? 10.598 -11.349 -4.010 1.00 23.68 29 ALA B O 1
ATOM 2592 N N . ALA B 1 38 ? 8.691 -11.026 -5.150 1.00 20.83 30 ALA B N 1
ATOM 2593 C CA . ALA B 1 38 ? 8.932 -9.603 -5.343 1.00 18.86 30 ALA B CA 1
ATOM 2594 C C . ALA B 1 38 ? 8.958 -8.866 -3.999 1.00 19.63 30 ALA B C 1
ATOM 2595 O O . ALA B 1 38 ? 8.420 -9.337 -2.998 1.00 22.47 30 ALA B O 1
ATOM 2597 N N . ASP B 1 39 ? 9.599 -7.693 -3.997 1.00 20.82 31 ASP B N 1
ATOM 2598 C CA . ASP B 1 39 ? 9.528 -6.793 -2.846 1.00 21.29 31 ASP B CA 1
ATOM 2599 C C . ASP B 1 39 ? 8.099 -6.279 -2.693 1.00 20.93 31 ASP B C 1
ATOM 2600 O O . ASP B 1 39 ? 7.441 -5.945 -3.680 1.00 20.25 31 ASP B O 1
ATOM 2605 N N . VAL B 1 40 ? 7.626 -6.180 -1.453 1.00 19.05 32 VAL B N 1
ATOM 2606 C CA . VAL B 1 40 ? 6.292 -5.680 -1.144 1.00 18.36 32 VAL B CA 1
ATOM 2607 C C . VAL B 1 40 ? 6.446 -4.461 -0.253 1.00 17.43 32 VAL B C 1
ATOM 2608 O O . VAL B 1 40 ? 7.063 -4.536 0.825 1.00 18.47 32 VAL B O 1
ATOM 2612 N N . TYR B 1 41 ? 5.909 -3.338 -0.709 1.00 16.99 33 TYR B N 1
ATOM 2613 C CA . TYR B 1 41 ? 5.921 -2.080 0.020 1.00 16.81 33 TYR B CA 1
ATOM 2614 C C . TYR B 1 41 ? 4.495 -1.683 0.355 1.00 17.42 33 TYR B C 1
ATOM 2615 O O . TYR B 1 41 ? 3.580 -1.871 -0.456 1.00 17.52 33 TYR B O 1
ATOM 2624 N N . VAL B 1 42 ? 4.309 -1.095 1.534 1.00 15.67 34 VAL B N 1
ATOM 2625 C CA . VAL B 1 42 ? 2.989 -0.703 2.023 1.00 15.98 34 VAL B CA 1
ATOM 2626 C C . VAL B 1 42 ? 2.983 0.784 2.361 1.00 14.93 34 VAL B C 1
ATOM 2627 O O . VAL B 1 42 ? 3.865 1.268 3.087 1.00 16.80 34 VAL B O 1
ATOM 2631 N N . LYS B 1 43 ? 1.987 1.507 1.854 1.00 15.10 35 LYS B N 1
ATOM 2632 C CA . LYS B 1 43 ? 1.838 2.920 2.181 1.00 15.66 35 LYS B CA 1
ATOM 2633 C C . LYS B 1 43 ? 0.875 3.074 3.362 1.00 15.98 35 LYS B C 1
ATOM 2634 O O . LYS B 1 43 ? -0.254 2.570 3.329 1.00 16.26 35 LYS B O 1
ATOM 2640 N N . LEU B 1 44 ? 1.345 3.747 4.414 1.00 16.13 36 LEU B N 1
ATOM 2641 C CA . LEU B 1 44 ? 0.638 3.794 5.708 1.00 16.87 36 LEU B CA 1
ATOM 2642 C C . LEU B 1 44 ? -0.353 4.952 5.739 1.00 15.64 36 LEU B C 1
ATOM 2643 O O . LEU B 1 44 ? -0.080 6.021 6.283 1.00 15.84 36 LEU B O 1
ATOM 2648 N N . GLU B 1 45 ? -1.542 4.725 5.161 1.00 16.87 37 GLU B N 1
ATOM 2649 C CA . GLU B 1 45 ? -2.561 5.774 5.147 1.00 16.52 37 GLU B CA 1
ATOM 2650 C C . GLU B 1 45 ? -3.132 6.030 6.523 1.00 15.60 37 GLU B C 1
ATOM 2651 O O . GLU B 1 45 ? -3.711 7.093 6.738 1.00 16.69 37 GLU B O 1
ATOM 2657 N N . TYR B 1 46 ? -2.914 5.121 7.474 1.00 16.86 38 TYR B N 1
ATOM 2658 C CA . TYR B 1 46 ? -3.335 5.413 8.837 1.00 17.27 38 TYR B CA 1
ATOM 2659 C C . TYR B 1 46 ? -2.456 6.455 9.513 1.00 18.98 38 TYR B C 1
ATOM 2660 O O . TYR B 1 46 ? -2.776 6.909 10.617 1.00 19.21 38 TYR B O 1
ATOM 2669 N N . GLN B 1 47 ? -1.357 6.856 8.892 1.00 17.59 39 GLN B N 1
ATOM 2670 C CA . GLN B 1 47 ? -0.543 7.927 9.438 1.00 18.49 39 GLN B CA 1
ATOM 2671 C C . GLN B 1 47 ? -1.131 9.302 9.188 1.00 18.59 39 GLN B C 1
ATOM 2672 O O . GLN B 1 47 ? -0.649 10.281 9.771 1.00 20.17 39 GLN B O 1
ATOM 2678 N N . ASN B 1 48 ? -2.182 9.399 8.383 1.00 17.45 40 ASN B N 1
ATOM 2679 C CA . ASN B 1 48 ? -2.924 10.649 8.303 1.00 16.66 40 ASN B CA 1
ATOM 2680 C C . ASN B 1 48 ? -3.432 11.017 9.700 1.00 18.67 40 ASN B C 1
ATOM 2681 O O . ASN B 1 48 ? -3.725 10.141 10.511 1.00 18.29 40 ASN B O 1
ATOM 2686 N N . PRO B 1 49 ? -3.565 12.307 9.993 1.00 16.66 41 PRO B N 1
ATOM 2687 C CA . PRO B 1 49 ? -3.801 12.733 11.386 1.00 18.88 41 PRO B CA 1
ATOM 2688 C C . PRO B 1 49 ? -5.117 12.283 11.954 1.00 18.69 41 PRO B C 1
ATOM 2689 O O . PRO B 1 49 ? -5.216 12.195 13.188 1.00 20.79 41 PRO B O 1
ATOM 2693 N N . GLY B 1 50 ? -6.129 11.996 11.135 1.00 18.73 42 GLY B N 1
ATOM 2694 C CA . GLY B 1 50 ? -7.395 11.492 11.603 1.00 18.37 42 GLY B CA 1
ATOM 2695 C C . GLY B 1 50 ? -7.438 9.998 11.635 1.00 17.68 42 GLY B C 1
ATOM 2696 O O . GLY B 1 50 ? -8.443 9.419 12.053 1.00 19.36 42 GLY B O 1
ATOM 2697 N N . GLY B 1 51 ? -6.348 9.339 11.214 1.00 16.80 43 GLY B N 1
ATOM 2698 C CA . GLY B 1 51 ? -6.219 7.907 11.382 1.00 16.98 43 GLY B CA 1
ATOM 2699 C C . GLY B 1 51 ? -6.516 7.018 10.191 1.00 15.95 43 GLY B C 1
ATOM 2700 O O . GLY B 1 51 ? -6.435 5.798 10.330 1.00 17.69 43 GLY B O 1
ATOM 2701 N N . SER B 1 52 ? -6.890 7.576 9.036 1.00 16.44 44 SER B N 1
ATOM 2702 C CA . SER B 1 52 ? -7.186 6.699 7.908 1.00 17.05 44 SER B CA 1
ATOM 2703 C C . SER B 1 52 ? -7.043 7.436 6.583 1.00 14.76 44 SER B C 1
ATOM 2704 O O . SER B 1 52 ? -6.950 8.660 6.523 1.00 15.68 44 SER B O 1
ATOM 2707 N N . VAL B 1 53 ? -7.068 6.651 5.512 1.00 14.78 45 VAL B N 1
ATOM 2708 C CA . VAL B 1 53 ? -7.072 7.176 4.143 1.00 15.20 45 VAL B CA 1
ATOM 2709 C C . VAL B 1 53 ? -8.217 8.164 3.938 1.00 14.62 45 VAL B C 1
ATOM 2710 O O . VAL B 1 53 ? -8.116 9.069 3.104 1.00 16.37 45 VAL B O 1
ATOM 2738 N N . ASP B 1 55 ? -9.244 10.593 5.573 1.00 15.22 47 ASP B N 1
ATOM 2739 C CA . ASP B 1 55 ? -8.914 12.001 5.759 1.00 16.27 47 ASP B CA 1
ATOM 2740 C C . ASP B 1 55 ? -8.791 12.721 4.422 1.00 15.14 47 ASP B C 1
ATOM 2741 O O . ASP B 1 55 ? -9.181 13.876 4.305 1.00 17.08 47 ASP B O 1
ATOM 2746 N N . ARG B 1 56 ? -8.177 12.049 3.444 1.00 15.82 48 ARG B N 1
ATOM 2747 C CA . ARG B 1 56 ? -7.904 12.698 2.160 1.00 16.05 48 ARG B CA 1
ATOM 2748 C C . ARG B 1 56 ? -9.191 13.097 1.462 1.00 16.03 48 ARG B C 1
ATOM 2749 O O . ARG B 1 56 ? -9.289 14.209 0.915 1.00 16.61 48 ARG B O 1
ATOM 2757 N N . ILE B 1 57 ? -10.182 12.201 1.452 1.00 15.97 49 ILE B N 1
ATOM 2758 C CA . ILE B 1 57 ? -11.400 12.509 0.701 1.00 15.59 49 ILE B CA 1
ATOM 2759 C C . ILE B 1 57 ? -12.312 13.400 1.498 1.00 16.07 49 ILE B C 1
ATOM 2760 O O . ILE B 1 57 ? -13.051 14.201 0.916 1.00 17.60 49 ILE B O 1
ATOM 2765 N N . ALA B 1 58 ? -12.262 13.324 2.828 1.00 16.17 50 ALA B N 1
ATOM 2766 C CA . ALA B 1 58 ? -13.043 14.255 3.631 1.00 17.38 50 ALA B CA 1
ATOM 2767 C C . ALA B 1 58 ? -12.587 15.686 3.374 1.00 16.57 50 ALA B C 1
ATOM 2768 O O . ALA B 1 58 ? -13.401 16.593 3.156 1.00 18.35 50 ALA B O 1
ATOM 2770 N N . LEU B 1 59 ? -11.269 15.907 3.380 1.00 15.89 51 LEU B N 1
ATOM 2771 C CA . LEU B 1 59 ? -10.753 17.233 3.098 1.00 16.79 51 LEU B CA 1
ATOM 2772 C C . LEU B 1 59 ? -11.086 17.636 1.670 1.00 16.73 51 LEU B C 1
ATOM 2773 O O . LEU B 1 59 ? -11.542 18.756 1.431 1.00 18.77 51 LEU B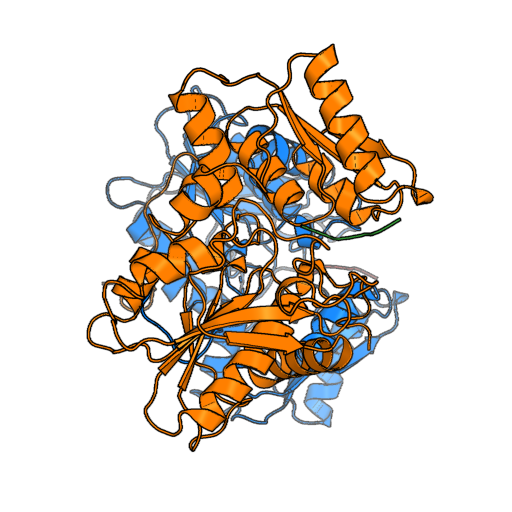 O 1
ATOM 2778 N N . ALA B 1 60 ? -10.873 16.740 0.707 1.00 15.77 52 ALA B N 1
ATOM 2779 C CA . ALA B 1 60 ? -11.061 17.152 -0.693 1.00 16.29 52 ALA B CA 1
ATOM 2780 C C . ALA B 1 60 ? -12.518 17.488 -0.988 1.00 18.76 52 ALA B C 1
ATOM 2781 O O . ALA B 1 60 ? -12.807 18.428 -1.742 1.00 20.51 52 ALA B O 1
ATOM 2783 N N . MET B 1 61 ? -13.447 16.705 -0.454 1.00 16.83 53 MET B N 1
ATOM 2784 C CA . MET B 1 61 ? -14.867 16.957 -0.717 1.00 18.02 53 MET B CA 1
ATOM 2785 C C . MET B 1 61 ? -15.332 18.254 -0.073 1.00 19.58 53 MET B C 1
ATOM 2786 O O . MET B 1 61 ? -16.086 19.032 -0.690 1.00 20.35 53 MET B O 1
ATOM 2791 N N . ILE B 1 62 ? -14.884 18.527 1.154 1.00 19.64 54 ILE B N 1
ATOM 2792 C CA . ILE B 1 62 ? -15.240 19.781 1.805 1.00 18.32 54 ILE B CA 1
ATOM 2793 C C . ILE B 1 62 ? -14.605 20.966 1.078 1.00 20.91 54 ILE B C 1
ATOM 2794 O O . ILE B 1 62 ? -15.280 21.972 0.802 1.00 21.59 54 ILE B O 1
ATOM 2799 N N . GLU B 1 63 ? -13.322 20.860 0.720 1.00 20.75 55 GLU B N 1
ATOM 2800 C CA . GLU B 1 63 ? -12.650 21.940 -0.006 1.00 23.56 55 GLU B CA 1
ATOM 2801 C C . GLU B 1 63 ? -13.308 22.221 -1.344 1.00 21.28 55 GLU B C 1
ATOM 2802 O O . GLU B 1 63 ? -13.464 23.390 -1.729 1.00 26.21 55 GLU B O 1
ATOM 2808 N N . LYS B 1 64 ? -13.658 21.178 -2.090 1.00 21.75 56 LYS B N 1
ATOM 2809 C CA . LYS B 1 64 ? -14.268 21.409 -3.394 1.00 22.22 56 LYS B CA 1
ATOM 2810 C C . LYS B 1 64 ? -15.582 22.160 -3.228 1.00 25.13 56 LYS B C 1
ATOM 2811 O O . LYS B 1 64 ? -15.849 23.143 -3.932 1.00 27.51 56 LYS B O 1
ATOM 2817 N N . ALA B 1 65 ? -16.409 21.721 -2.285 1.00 22.04 57 ALA B N 1
ATOM 2818 C CA . ALA B 1 65 ? -17.709 22.352 -2.074 1.00 25.55 57 ALA B CA 1
ATOM 2819 C C . ALA B 1 65 ? -17.555 23.789 -1.598 1.00 25.81 57 ALA B C 1
ATOM 2820 O O . ALA B 1 65 ? -18.340 24.665 -1.991 1.00 28.99 57 ALA B O 1
ATOM 2822 N N . GLU B 1 66 ? -16.573 24.044 -0.734 1.00 24.77 58 GLU B N 1
ATOM 2823 C CA . GLU B 1 66 ? -16.260 25.399 -0.294 1.00 25.37 58 GLU B CA 1
ATOM 2824 C C . GLU B 1 66 ? -15.818 26.264 -1.471 1.00 37.46 58 GLU B C 1
ATOM 2825 O O . GLU B 1 66 ? -16.219 27.431 -1.589 1.00 34.27 58 GLU B O 1
ATOM 2831 N N . ARG B 1 67 ? -14.996 25.700 -2.357 1.00 32.12 59 ARG B N 1
ATOM 2832 C CA . ARG B 1 67 ? -14.486 26.424 -3.514 1.00 33.23 59 ARG B CA 1
ATOM 2833 C C . ARG B 1 67 ? -15.615 26.765 -4.480 1.00 37.22 59 ARG B C 1
ATOM 2834 O O . ARG B 1 67 ? -15.608 27.834 -5.103 1.00 47.58 59 ARG B O 1
ATOM 2842 N N . GLU B 1 68 ? -16.591 25.868 -4.618 1.00 33.64 60 GLU B N 1
ATOM 2843 C CA . GLU B 1 68 ? -17.735 26.059 -5.500 1.00 35.94 60 GLU B CA 1
ATOM 2844 C C . GLU B 1 68 ? -18.831 26.905 -4.873 1.00 42.70 60 GLU B C 1
ATOM 2845 O O . GLU B 1 68 ? -19.894 27.060 -5.492 1.00 42.12 60 GLU B O 1
ATOM 2851 N N . GLY B 1 69 ? -18.603 27.446 -3.676 1.00 36.20 61 GLY B N 1
ATOM 2852 C CA . GLY B 1 69 ? -19.623 28.209 -2.978 1.00 37.36 61 GLY B CA 1
ATOM 2853 C C . GLY B 1 69 ? -20.841 27.420 -2.552 1.00 35.64 61 GLY B C 1
ATOM 2854 O O . GLY B 1 69 ? -21.856 28.022 -2.180 1.00 44.28 61 GLY B O 1
ATOM 2855 N N . LYS B 1 70 ? -20.775 26.088 -2.585 1.00 32.24 62 LYS B N 1
ATOM 2856 C CA . LYS B 1 70 ? -21.894 25.267 -2.140 1.00 28.02 62 LYS B CA 1
ATOM 2857 C C . LYS B 1 70 ? -22.032 25.276 -0.622 1.00 36.38 62 LYS B C 1
ATOM 2858 O O . LYS B 1 70 ? -23.138 25.102 -0.092 1.00 32.47 62 LYS B O 1
ATOM 2864 N N . ILE B 1 71 ? -20.920 25.442 0.092 1.00 30.15 63 ILE B N 1
ATOM 2865 C CA . ILE B 1 71 ? -20.910 25.529 1.545 1.00 27.67 63 ILE B CA 1
ATOM 2866 C C . ILE B 1 71 ? -19.951 26.634 1.945 1.00 26.15 63 ILE B C 1
ATOM 2867 O O . ILE B 1 71 ? -19.030 26.994 1.208 1.00 29.99 63 ILE B O 1
ATOM 2872 N N . LYS B 1 72 ? -20.149 27.139 3.154 1.00 27.11 64 LYS B N 1
ATOM 2873 C CA . LYS B 1 72 ? -19.235 28.087 3.768 1.00 31.27 64 LYS B CA 1
ATOM 2874 C C . LYS B 1 72 ? -19.181 27.766 5.253 1.00 27.86 64 LYS B C 1
ATOM 2875 O O . LYS B 1 72 ? -20.130 27.175 5.788 1.00 27.56 64 LYS B O 1
ATOM 2881 N N . PRO B 1 73 ? -18.083 28.110 5.937 1.00 29.55 65 PRO B N 1
ATOM 2882 C CA . PRO B 1 73 ? -17.964 27.769 7.357 1.00 27.75 65 PRO B CA 1
ATOM 2883 C C . PRO B 1 73 ? -19.223 28.114 8.135 1.00 29.82 65 PRO B C 1
ATOM 2884 O O . PRO B 1 73 ? -19.840 29.162 7.927 1.00 32.98 65 PRO B O 1
ATOM 2888 N N . GLY B 1 74 ? -19.629 27.184 8.995 1.00 27.35 66 GLY B N 1
ATOM 2889 C CA . GLY B 1 74 ? -20.860 27.262 9.742 1.00 28.30 66 GLY B CA 1
ATOM 2890 C C . GLY B 1 74 ? -21.955 26.367 9.216 1.00 25.92 66 GLY B C 1
ATOM 2891 O O . GLY B 1 74 ? -22.876 26.026 9.970 1.00 29.67 66 GLY B O 1
ATOM 2892 N N . ASP B 1 75 ? -21.868 25.969 7.949 1.00 22.48 67 ASP B N 1
ATOM 2893 C CA . ASP B 1 75 ? -22.879 25.114 7.337 1.00 23.83 67 ASP B CA 1
ATOM 2894 C C . ASP B 1 75 ? -22.772 23.677 7.852 1.00 22.38 67 ASP B C 1
ATOM 2895 O O . ASP B 1 75 ? -21.764 23.268 8.438 1.00 22.90 67 ASP B O 1
ATOM 2900 N N . THR B 1 76 ? -23.823 22.905 7.613 1.00 22.47 68 THR B N 1
ATOM 2901 C CA . THR B 1 76 ? -23.936 21.534 8.085 1.00 23.85 68 THR B CA 1
ATOM 2902 C C . THR B 1 76 ? -23.770 20.587 6.903 1.00 22.16 68 THR B C 1
ATOM 2903 O O . THR B 1 76 ? -24.358 20.806 5.839 1.00 23.90 68 THR B O 1
ATOM 2907 N N . ILE B 1 77 ? -23.016 19.508 7.085 1.00 21.66 69 ILE B N 1
ATOM 2908 C CA . ILE B 1 77 ? -23.003 18.432 6.105 1.00 23.50 69 ILE B CA 1
ATOM 2909 C C . ILE B 1 77 ? -23.626 17.204 6.728 1.00 21.48 69 ILE B C 1
ATOM 2910 O O . ILE B 1 77 ? -23.599 17.000 7.946 1.00 22.46 69 ILE B O 1
ATOM 2915 N N . VAL B 1 78 ? -24.081 16.315 5.857 1.00 20.22 70 VAL B N 1
ATOM 2916 C CA . VAL B 1 78 ? -24.696 15.072 6.271 1.00 19.89 70 VAL B CA 1
ATOM 2917 C C . VAL B 1 78 ? -24.154 13.965 5.384 1.00 19.66 70 VAL B C 1
ATOM 2918 O O . VAL B 1 78 ? -23.995 14.164 4.176 1.00 20.76 70 VAL B O 1
ATOM 2922 N N . GLU B 1 79 ? -23.850 12.808 5.971 1.00 18.48 71 GLU B N 1
ATOM 2923 C CA . GLU B 1 79 ? -23.339 11.675 5.225 1.00 18.68 71 GLU B CA 1
ATOM 2924 C C . GLU B 1 79 ? -23.770 10.393 5.920 1.00 18.31 71 GLU B C 1
ATOM 2925 O O . GLU B 1 79 ? -23.664 10.291 7.157 1.00 18.86 71 GLU B O 1
ATOM 2931 N N . PRO B 1 80 ? -24.222 9.404 5.180 1.00 18.19 72 PRO B N 1
ATOM 2932 C CA . PRO B 1 80 ? -24.487 8.092 5.774 1.00 17.44 72 PRO B CA 1
ATOM 2933 C C . PRO B 1 80 ? -23.218 7.246 5.798 1.00 20.02 72 PRO B C 1
ATOM 2934 O O . PRO B 1 80 ? -22.638 6.911 4.760 1.00 20.92 72 PRO B O 1
ATOM 2938 N N . THR B 1 81 ? -22.774 6.877 6.989 1.00 18.00 73 THR B N 1
ATOM 2939 C CA . THR B 1 81 ? -21.501 6.177 7.139 1.00 19.76 73 THR B CA 1
ATOM 2940 C C . THR B 1 81 ? -21.315 5.603 8.526 1.00 19.25 73 THR B C 1
ATOM 2941 O O . THR B 1 81 ? -21.542 6.296 9.525 1.00 20.71 73 THR B O 1
ATOM 2945 N N . SER B 1 82 ? -20.932 4.334 8.581 1.00 19.47 74 SER B N 1
ATOM 2946 C CA . SER B 1 82 ? -20.551 3.667 9.816 1.00 19.18 74 SER B CA 1
ATOM 2947 C C . SER B 1 82 ? -19.060 3.413 9.890 1.00 20.78 74 SER B C 1
ATOM 2948 O O . SER B 1 82 ? -18.611 2.680 10.773 1.00 22.46 74 SER B O 1
ATOM 2951 N N . GLY B 1 83 ? -18.295 3.971 8.967 1.00 19.11 75 GLY B N 1
ATOM 2952 C CA . GLY B 1 83 ? -16.898 3.631 8.866 1.00 19.65 75 GLY B CA 1
ATOM 2953 C C . GLY B 1 83 ? -15.997 4.838 8.924 1.00 16.64 75 GLY B C 1
ATOM 2954 O O . GLY B 1 83 ? -16.331 5.897 9.467 1.00 18.06 75 GLY B O 1
ATOM 2955 N N . ASN B 1 84 ? -14.827 4.681 8.321 1.00 16.40 76 ASN B N 1
ATOM 2956 C CA . ASN B 1 84 ? -13.807 5.710 8.433 1.00 16.80 76 ASN B CA 1
ATOM 2957 C C . ASN B 1 84 ? -14.169 7.022 7.775 1.00 15.95 76 ASN B C 1
ATOM 2958 O O . ASN B 1 84 ? -13.607 8.039 8.164 1.00 16.78 76 ASN B O 1
ATOM 2963 N N . THR B 1 85 ? -15.107 7.039 6.817 1.00 16.24 77 THR B N 1
ATOM 2964 C CA . THR B 1 85 ? -15.471 8.332 6.244 1.00 16.61 77 THR B CA 1
ATOM 2965 C C . THR B 1 85 ? -16.165 9.223 7.263 1.00 16.05 77 THR B C 1
ATOM 2966 O O . THR B 1 85 ? -16.011 10.455 7.235 1.00 17.18 77 THR B O 1
ATOM 2970 N N . GLY B 1 86 ? -16.942 8.617 8.170 1.00 16.33 78 GLY B N 1
ATOM 2971 C CA . GLY B 1 86 ? -17.560 9.399 9.227 1.00 17.02 78 GLY B CA 1
ATOM 2972 C C . GLY B 1 86 ? -16.523 10.030 10.127 1.00 15.88 78 GLY B C 1
ATOM 2973 O O . GLY B 1 86 ? -16.615 11.208 10.466 1.00 16.88 78 GLY B O 1
ATOM 2974 N N . ILE B 1 87 ? -15.510 9.257 10.511 1.00 16.46 79 ILE B N 1
ATOM 2975 C CA . ILE B 1 87 ? -14.450 9.800 11.346 1.00 16.49 79 ILE B CA 1
ATOM 2976 C C . ILE B 1 87 ? -13.711 10.891 10.588 1.00 16.64 79 ILE B C 1
ATOM 2977 O O . ILE B 1 87 ? -13.460 11.978 11.115 1.00 17.03 79 ILE B O 1
ATOM 2982 N N . GLY B 1 88 ? -13.386 10.641 9.311 1.00 15.63 80 GLY B N 1
ATOM 2983 C CA . GLY B 1 88 ? -12.645 11.642 8.556 1.00 17.35 80 GLY B CA 1
ATOM 2984 C C . GLY B 1 88 ? -13.425 12.926 8.378 1.00 16.11 80 GLY B C 1
ATOM 2985 O O . GLY B 1 88 ? -12.882 14.019 8.516 1.00 15.67 80 GLY B O 1
ATOM 2986 N N . LEU B 1 89 ? -14.719 12.806 8.051 1.00 16.12 81 LEU B N 1
ATOM 2987 C CA . LEU B 1 89 ? -15.540 14.007 7.933 1.00 14.99 81 LEU B CA 1
ATOM 2988 C C . LEU B 1 89 ? -15.740 14.693 9.282 1.00 17.20 81 LEU B C 1
ATOM 2989 O O . LEU B 1 89 ? -15.744 15.918 9.357 1.00 16.32 81 LEU B O 1
ATOM 2994 N N . ALA B 1 90 ? -15.889 13.931 10.370 1.00 15.71 82 ALA B N 1
ATOM 2995 C CA . ALA B 1 90 ? -16.044 14.578 11.673 1.00 16.84 82 ALA B CA 1
ATOM 2996 C C . ALA B 1 90 ? -14.799 15.385 12.017 1.00 16.02 82 ALA B C 1
ATOM 2997 O O . ALA B 1 90 ? -14.878 16.549 12.445 1.00 17.13 82 ALA B O 1
ATOM 2999 N N . PHE B 1 91 ? -13.639 14.787 11.758 1.00 16.19 83 PHE B N 1
ATOM 3000 C CA . PHE B 1 91 ? -12.347 15.420 11.995 1.00 16.33 83 PHE B CA 1
ATOM 3001 C C . PHE B 1 91 ? -12.195 16.684 11.159 1.00 16.13 83 PHE B C 1
ATOM 3002 O O . PHE B 1 91 ? -11.938 17.770 11.686 1.00 16.57 83 PHE B O 1
ATOM 3010 N N . VAL B 1 92 ? -12.393 16.562 9.843 1.00 16.66 84 VAL B N 1
ATOM 3011 C CA . VAL B 1 92 ? -12.202 17.718 8.968 1.00 17.26 84 VAL B CA 1
ATOM 3012 C C . VAL B 1 92 ? -13.236 18.794 9.265 1.00 17.11 84 VAL B C 1
ATOM 3013 O O . VAL B 1 92 ? -12.929 19.985 9.240 1.00 17.52 84 VAL B O 1
ATOM 3017 N N . CYS B 1 93 ? -14.465 18.400 9.592 1.00 16.97 85 CYS B N 1
ATOM 3018 C CA . CYS B 1 93 ? -15.466 19.418 9.907 1.00 18.73 85 CYS B CA 1
ATOM 3019 C C . CYS B 1 93 ? -15.099 20.198 11.157 1.00 18.62 85 CYS B C 1
ATOM 3020 O O . CYS B 1 93 ? -15.238 21.433 11.187 1.00 19.51 85 CYS B O 1
ATOM 3023 N N . ALA B 1 94 ? -14.604 19.499 12.190 1.00 17.89 86 ALA B N 1
ATOM 3024 C CA . ALA B 1 94 ? -14.153 20.184 13.404 1.00 17.55 86 ALA B CA 1
ATOM 3025 C C . ALA B 1 94 ? -13.002 21.126 13.077 1.00 19.01 86 ALA B C 1
ATOM 3026 O O . ALA B 1 94 ? -12.964 22.271 13.552 1.00 21.33 86 ALA B O 1
ATOM 3028 N N . ALA B 1 95 ? -12.061 20.673 12.236 1.00 17.09 87 ALA B N 1
ATOM 3029 C CA . ALA B 1 95 ? -10.900 21.490 11.906 1.00 17.76 87 ALA B CA 1
ATOM 3030 C C . ALA B 1 95 ? -11.272 22.703 11.070 1.00 20.38 87 ALA B C 1
ATOM 3031 O O . ALA B 1 95 ? -10.635 23.757 11.198 1.00 22.74 87 ALA B O 1
ATOM 3033 N N . LYS B 1 96 ? -12.286 22.578 10.210 1.00 20.30 88 LYS B N 1
ATOM 3034 C CA . LYS B 1 96 ? -12.597 23.610 9.224 1.00 21.51 88 LYS B CA 1
ATOM 3035 C C . LYS B 1 96 ? -13.798 24.467 9.586 1.00 23.34 88 LYS B C 1
ATOM 3036 O O . LYS B 1 96 ? -14.142 25.380 8.823 1.00 26.84 88 LYS B O 1
ATOM 3042 N N . GLY B 1 97 ? -14.454 24.181 10.703 1.00 22.33 89 GLY B N 1
ATOM 3043 C CA . GLY B 1 97 ? -15.567 24.993 11.161 1.00 23.56 89 GLY B CA 1
ATOM 3044 C C . GLY B 1 97 ? -16.908 24.657 10.539 1.00 22.81 89 GLY B C 1
ATOM 3045 O O . GLY B 1 97 ? -17.723 25.562 10.312 1.00 24.75 89 GLY B O 1
ATOM 3046 N N . TYR B 1 98 ? -17.155 23.390 10.226 1.00 20.52 90 TYR B N 1
ATOM 3047 C CA . TYR B 1 98 ? -18.446 22.950 9.717 1.00 18.73 90 TYR B CA 1
ATOM 3048 C C . TYR B 1 98 ? -19.110 22.061 10.754 1.00 20.42 90 TYR B C 1
ATOM 3049 O O . TYR B 1 98 ? -18.454 21.457 11.606 1.00 21.95 90 TYR B O 1
ATOM 3058 N N . LYS B 1 99 ? -20.425 21.999 10.689 1.00 22.70 91 LYS B N 1
ATOM 3059 C CA . LYS B 1 99 ? -21.179 21.085 11.523 1.00 21.60 91 LYS B CA 1
ATOM 3060 C C . LYS B 1 99 ? -21.367 19.799 10.733 1.00 21.17 91 LYS B C 1
ATOM 3061 O O . LYS B 1 99 ? -21.590 19.834 9.522 1.00 26.57 91 LYS B O 1
ATOM 3065 N N . ALA B 1 100 ? -21.285 18.666 11.404 1.00 21.52 92 ALA B N 1
ATOM 3066 C CA . ALA B 1 100 ? -21.389 17.371 10.747 1.00 21.39 92 ALA B CA 1
ATOM 3067 C C . ALA B 1 100 ? -22.512 16.575 11.381 1.00 20.72 92 ALA B C 1
ATOM 3068 O O . ALA B 1 100 ? -22.629 16.518 12.610 1.00 20.68 92 ALA B O 1
ATOM 3070 N N . VAL B 1 101 ? -23.321 15.947 10.537 1.00 20.11 93 VAL B N 1
ATOM 3071 C CA . VAL B 1 101 ? -24.378 15.038 10.956 1.00 20.19 93 VAL B CA 1
ATOM 3072 C C . VAL B 1 101 ? -24.176 13.726 10.212 1.00 18.33 93 VAL B C 1
ATOM 3073 O O . VAL B 1 101 ? -24.028 13.729 8.983 1.00 20.66 93 VAL B O 1
ATOM 3077 N N . PHE B 1 102 ? -24.148 12.618 10.932 1.00 17.46 94 PHE B N 1
ATOM 3078 C CA . PHE B 1 102 ? -23.961 11.305 10.327 1.00 19.29 94 PHE B CA 1
ATOM 3079 C C . PHE B 1 102 ? -25.151 10.424 10.635 1.00 20.54 94 PHE B C 1
ATOM 3080 O O . PHE B 1 102 ? -25.686 10.438 11.745 1.00 21.54 94 PHE B O 1
ATOM 3088 N N . THR B 1 103 ? -25.600 9.680 9.636 1.00 19.27 95 THR B N 1
ATOM 3089 C CA . THR B 1 103 ? -26.604 8.665 9.867 1.00 19.74 95 THR B CA 1
ATOM 3090 C C . THR B 1 103 ? -25.937 7.308 9.789 1.00 18.68 95 THR B C 1
ATOM 3091 O O . THR B 1 103 ? -24.980 7.107 9.032 1.00 20.95 95 THR B O 1
ATOM 3095 N N . MET B 1 104 ? -26.387 6.403 10.617 1.00 19.54 96 MET B N 1
ATOM 3096 C CA . MET B 1 104 ? -25.793 5.082 10.690 1.00 19.58 96 MET B CA 1
ATOM 3097 C C . MET B 1 104 ? -26.726 4.159 11.442 1.00 20.46 96 MET B C 1
ATOM 3098 O O . MET B 1 104 ? -27.483 4.613 12.320 1.00 22.33 96 MET B O 1
ATOM 3103 N N . PRO B 1 105 ? -26.686 2.866 11.163 1.00 21.28 97 PRO B N 1
ATOM 3104 C CA . PRO B 1 105 ? -27.525 1.939 11.924 1.00 22.50 97 PRO B CA 1
ATOM 3105 C C . PRO B 1 105 ? -27.171 1.983 13.401 1.00 24.02 97 PRO B C 1
ATOM 3106 O O . PRO B 1 105 ? -26.015 2.177 13.785 1.00 24.40 97 PRO B O 1
ATOM 3110 N N . GLU B 1 106 ? -28.192 1.801 14.238 1.00 24.52 98 GLU B N 1
ATOM 3111 C CA . GLU B 1 106 ? -28.098 1.951 15.688 1.00 25.16 98 GLU B CA 1
ATOM 3112 C C . GLU B 1 106 ? -27.222 0.895 16.345 1.00 27.79 98 GLU B C 1
ATOM 3113 O O . GLU B 1 106 ? -27.038 0.944 17.568 1.00 33.06 98 GLU B O 1
ATOM 3119 N N . THR B 1 107 ? -26.682 -0.047 15.581 1.00 26.67 99 THR B N 1
ATOM 3120 C CA . THR B 1 107 ? -25.747 -1.042 16.084 1.00 28.58 99 THR B CA 1
ATOM 3121 C C . THR B 1 107 ? -24.343 -0.495 16.332 1.00 28.92 99 THR B C 1
ATOM 3122 O O . THR B 1 107 ? -23.514 -1.214 16.899 1.00 31.95 99 THR B O 1
ATOM 3126 N N . MET B 1 108 ? -24.052 0.743 15.930 1.00 27.06 100 MET B N 1
ATOM 3127 C CA . MET B 1 108 ? -22.721 1.296 16.145 1.00 25.76 100 MET B CA 1
ATOM 3128 C C . MET B 1 108 ? -22.374 1.312 17.630 1.00 31.81 100 MET B C 1
ATOM 3129 O O . MET B 1 108 ? -23.217 1.611 18.479 1.00 32.26 100 MET B O 1
ATOM 3134 N N . SER B 1 109 ? -21.121 0.972 17.938 1.00 34.04 101 SER B N 1
ATOM 3135 C CA . SER B 1 109 ? -20.682 0.821 19.318 1.00 27.96 101 SER B CA 1
ATOM 3136 C C . SER B 1 109 ? -20.569 2.175 20.015 1.00 36.15 101 SER B C 1
ATOM 3137 O O . SER B 1 109 ? -20.417 3.227 19.386 1.00 32.71 101 SER B O 1
ATOM 3140 N N . GLN B 1 110 ? -20.611 2.133 21.347 1.00 37.48 102 GLN B N 1
ATOM 3141 C CA . GLN B 1 110 ? -20.513 3.366 22.116 1.00 37.07 102 GLN B CA 1
ATOM 3142 C C . GLN B 1 110 ? -19.165 4.052 21.909 1.00 29.53 102 GLN B C 1
ATOM 3143 O O . GLN B 1 110 ? -19.097 5.286 21.859 1.00 31.63 102 GLN B O 1
ATOM 3149 N N . GLU B 1 111 ? -18.078 3.276 21.806 1.00 37.49 103 GLU B N 1
ATOM 3150 C CA . GLU B 1 111 ? -16.764 3.885 21.605 1.00 37.09 103 GLU B CA 1
ATOM 3151 C C . GLU B 1 111 ? -16.722 4.686 20.309 1.00 28.53 103 GLU B C 1
ATOM 3152 O O . GLU B 1 111 ? -16.216 5.819 20.285 1.00 25.64 103 GLU B O 1
ATOM 3154 N N . ARG B 1 112 ? -17.267 4.116 19.228 1.00 29.72 104 ARG B N 1
ATOM 3155 C CA . ARG B 1 112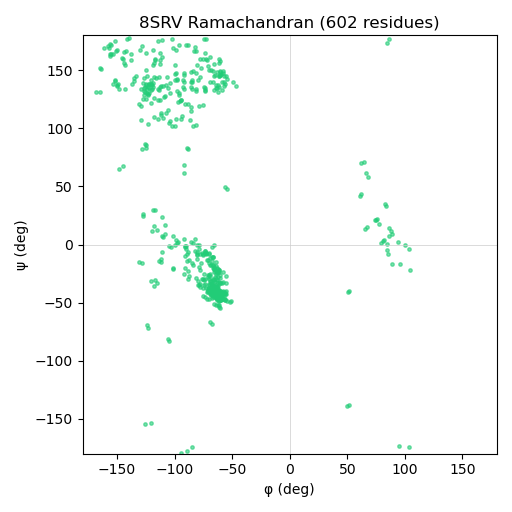 ? -17.299 4.814 17.946 1.00 26.58 104 ARG B CA 1
ATOM 3156 C C . ARG B 1 112 ? -18.197 6.038 18.006 1.00 26.60 104 ARG B C 1
ATOM 3157 O O . ARG B 1 112 ? -17.863 7.087 17.452 1.00 26.45 104 ARG B O 1
ATOM 3165 N N . ARG B 1 113 ? -19.346 5.930 18.669 1.00 25.29 105 ARG B N 1
ATOM 3166 C CA . ARG B 1 113 ? -20.169 7.116 18.866 1.00 27.45 105 ARG B CA 1
ATOM 3167 C C . ARG B 1 113 ? -19.408 8.191 19.620 1.00 28.83 105 ARG B C 1
ATOM 3168 O O . ARG B 1 113 ? -19.475 9.374 19.264 1.00 27.87 105 ARG B O 1
ATOM 3176 N N . ASN B 1 114 ? -18.661 7.795 20.657 1.00 24.79 106 ASN B N 1
ATOM 3177 C CA . ASN B 1 114 ? -17.885 8.760 21.432 1.00 29.04 106 ASN B CA 1
ATOM 3178 C C . ASN B 1 114 ? -16.840 9.453 20.569 1.00 21.54 106 ASN B C 1
ATOM 3179 O O . ASN B 1 114 ? -16.561 10.641 20.760 1.00 22.85 106 ASN B O 1
ATOM 3184 N N . LEU B 1 115 ? -16.189 8.699 19.686 1.00 22.33 107 LEU B N 1
ATOM 3185 C CA . LEU B 1 115 ? -15.174 9.281 18.809 1.00 23.41 107 LEU B CA 1
ATOM 3186 C C . LEU B 1 115 ? -15.777 10.369 17.911 1.00 20.17 107 LEU B C 1
ATOM 3187 O O . LEU B 1 115 ? -15.256 11.488 17.819 1.00 22.00 107 LEU B O 1
ATOM 3192 N N . LEU B 1 116 ? -16.922 10.072 17.276 1.00 21.24 108 LEU B N 1
ATOM 3193 C CA . LEU B 1 116 ? -17.584 11.074 16.441 1.00 19.57 108 LEU B CA 1
ATOM 3194 C C . LEU B 1 116 ? -18.050 12.266 17.258 1.00 19.32 108 LEU B C 1
ATOM 3195 O O . LEU B 1 116 ? -17.891 13.420 16.843 1.00 19.56 108 LEU B O 1
ATOM 3200 N N . LYS B 1 117 ? -18.640 12.005 18.432 1.00 20.20 109 LYS B N 1
ATOM 3201 C CA . LYS B 1 117 ? -19.121 13.099 19.266 1.00 21.33 109 LYS B CA 1
ATOM 3202 C C . LYS B 1 117 ? -17.982 13.913 19.866 1.00 19.82 109 LYS B C 1
ATOM 3203 O O . LYS B 1 117 ? -18.150 15.108 20.133 1.00 22.04 109 LYS B O 1
ATOM 3209 N N . ALA B 1 118 ? -16.801 13.302 20.028 1.00 20.59 110 ALA B N 1
ATOM 3210 C CA . ALA B 1 118 ? -15.652 14.064 20.515 1.00 24.05 110 ALA B CA 1
ATOM 3211 C C . ALA B 1 118 ? -15.274 15.172 19.545 1.00 20.42 110 ALA B C 1
ATOM 3212 O O . ALA B 1 118 ? -14.793 16.232 19.948 1.00 21.79 110 ALA B O 1
ATOM 3214 N N . TYR B 1 119 ? -15.485 14.950 18.245 1.00 19.60 111 TYR B N 1
ATOM 3215 C CA . TYR B 1 119 ? -15.277 15.989 17.259 1.00 20.46 111 TYR B CA 1
ATOM 3216 C C . TYR B 1 119 ? -16.477 16.909 17.115 1.00 18.37 111 TYR B C 1
ATOM 3217 O O . TYR B 1 119 ? -16.438 17.820 16.284 1.00 21.66 111 TYR B O 1
ATOM 3226 N N . GLY B 1 120 ? -17.530 16.683 17.899 1.00 20.53 112 GLY B N 1
ATOM 3227 C CA . GLY B 1 120 ? -18.702 17.533 17.872 1.00 21.23 112 GLY B CA 1
ATOM 3228 C C . GLY B 1 120 ? -19.724 17.167 16.822 1.00 20.02 112 GLY B C 1
ATOM 3229 O O . GLY B 1 120 ? -20.645 17.962 16.566 1.00 21.64 112 GLY B O 1
ATOM 3230 N N . ALA B 1 121 ? -19.615 15.982 16.234 1.00 19.64 113 ALA B N 1
ATOM 3231 C CA . ALA B 1 121 ? -20.590 15.575 15.238 1.00 18.05 113 ALA B CA 1
ATOM 3232 C C . ALA B 1 121 ? -21.867 15.137 15.932 1.00 20.02 113 ALA B C 1
ATOM 3233 O O . ALA B 1 121 ? -21.853 14.652 17.067 1.00 22.42 113 ALA B O 1
ATOM 3235 N N . GLU B 1 122 ? -22.979 15.294 15.222 1.00 19.52 114 GLU B N 1
ATOM 3236 C CA . GLU B 1 122 ? -24.272 14.825 15.702 1.00 21.66 114 GLU B CA 1
ATOM 3237 C C . GLU B 1 122 ? -24.574 13.496 15.033 1.00 21.50 114 GLU B C 1
ATOM 3238 O O . GLU B 1 122 ? -24.311 13.323 13.843 1.00 22.35 114 GLU B O 1
ATOM 3244 N N . LEU B 1 123 ? -25.163 12.580 15.775 1.00 20.81 115 LEU B N 1
ATOM 3245 C CA . LEU B 1 123 ? -25.447 11.248 15.272 1.00 22.66 115 LEU B CA 1
ATOM 3246 C C . LEU B 1 123 ? -26.951 11.054 15.152 1.00 21.88 115 LEU B C 1
ATOM 3247 O O . LEU B 1 123 ? -27.712 11.422 16.057 1.00 24.35 115 LEU B O 1
ATOM 3252 N N . VAL B 1 124 ? -27.374 10.481 14.031 1.00 20.56 116 VAL B N 1
ATOM 3253 C CA . VAL B 1 124 ? -28.773 10.160 13.786 1.00 20.84 116 VAL B CA 1
ATOM 3254 C C . VAL B 1 124 ? -28.806 8.664 13.512 1.00 22.07 116 VAL B C 1
ATOM 3255 O O . VAL B 1 124 ? -28.394 8.205 12.439 1.00 24.10 116 VAL B O 1
ATOM 3259 N N . LEU B 1 125 ? -29.242 7.885 14.496 1.00 22.23 117 LEU B N 1
ATOM 3260 C CA . LEU B 1 125 ? -29.198 6.438 14.395 1.00 22.69 117 LEU B CA 1
ATOM 3261 C C . LEU B 1 125 ? -30.438 5.933 13.670 1.00 26.59 117 LEU B C 1
ATOM 3262 O O . LEU B 1 125 ? -31.551 6.427 13.890 1.00 28.49 117 LEU B O 1
ATOM 3267 N N . THR B 1 126 ? -30.244 4.950 12.808 1.00 23.08 118 THR B N 1
ATOM 3268 C CA . THR B 1 126 ? -31.319 4.420 11.980 1.00 22.22 118 THR B CA 1
ATOM 3269 C C . THR B 1 126 ? -31.524 2.943 12.311 1.00 25.29 118 THR B C 1
ATOM 3270 O O . THR B 1 126 ? -30.706 2.349 13.024 1.00 26.04 118 THR B O 1
ATOM 3274 N N . PRO B 1 127 ? -32.611 2.318 11.861 1.00 26.80 119 PRO B N 1
ATOM 3275 C CA . PRO B 1 127 ? -32.941 0.983 12.380 1.00 29.04 119 PRO B CA 1
ATOM 3276 C C . PRO B 1 127 ? -31.889 -0.057 12.018 1.00 29.21 119 PRO B C 1
ATOM 3277 O O . PRO B 1 127 ? -31.425 -0.128 10.879 1.00 28.02 119 PRO B O 1
ATOM 3281 N N . GLY B 1 128 ? -31.515 -0.873 13.005 1.00 29.19 120 GLY B N 1
ATOM 3282 C CA . GLY B 1 128 ? -30.482 -1.867 12.773 1.00 30.47 120 GLY B CA 1
ATOM 3283 C C . GLY B 1 128 ? -30.815 -2.806 11.630 1.00 34.10 120 GLY B C 1
ATOM 3284 O O . GLY B 1 128 ? -29.958 -3.120 10.802 1.00 33.93 120 GLY B O 1
ATOM 3285 N N . SER B 1 129 ? -32.069 -3.248 11.554 1.00 32.31 121 SER B N 1
ATOM 3286 C CA . SER B 1 129 ? -32.475 -4.202 10.530 1.00 34.58 121 SER B CA 1
ATOM 3287 C C . SER B 1 129 ? -32.406 -3.618 9.122 1.00 31.12 121 SER B C 1
ATOM 3288 O O . SER B 1 129 ? -32.360 -4.374 8.143 1.00 31.26 121 SER B O 1
ATOM 3291 N N . GLU B 1 130 ? -32.405 -2.301 8.995 1.00 29.18 122 GLU B N 1
ATOM 3292 C CA . GLU B 1 130 ? -32.315 -1.673 7.689 1.00 28.09 122 GLU B CA 1
ATOM 3293 C C . GLU B 1 130 ? -30.874 -1.426 7.267 1.00 26.04 122 GLU B C 1
ATOM 3294 O O . GLU B 1 130 ? -30.640 -1.119 6.091 1.00 29.74 122 GLU B O 1
ATOM 3300 N N . ALA B 1 131 ? -29.924 -1.525 8.198 1.00 29.14 123 ALA B N 1
ATOM 3301 C CA . ALA B 1 131 ? -28.503 -1.425 7.878 1.00 28.46 123 ALA B CA 1
ATOM 3302 C C . ALA B 1 131 ? -28.212 -0.173 7.054 1.00 25.71 123 ALA B C 1
ATOM 3303 O O . ALA B 1 131 ? -28.758 0.898 7.330 1.00 24.44 123 ALA B O 1
ATOM 3305 N N . MET B 1 132 ? -27.364 -0.288 6.024 1.00 23.83 124 MET B N 1
ATOM 3306 C CA . MET B 1 132 ? -26.921 0.920 5.330 1.00 24.72 124 MET B CA 1
ATOM 3307 C C . MET B 1 132 ? -28.029 1.570 4.507 1.00 21.50 124 MET B C 1
ATOM 3308 O O . MET B 1 132 ? -28.058 2.803 4.397 1.00 22.13 124 MET B O 1
ATOM 3313 N N . LYS B 1 133 ? -28.941 0.774 3.928 1.00 23.72 125 LYS B N 1
ATOM 3314 C CA . LYS B 1 133 ? -30.056 1.347 3.175 1.00 25.83 125 LYS B CA 1
ATOM 3315 C C . LYS B 1 133 ? -30.865 2.319 4.031 1.00 22.71 125 LYS B C 1
ATOM 3316 O O . LYS B 1 133 ? -31.219 3.417 3.582 1.00 22.89 125 LYS B O 1
ATOM 3321 N N . GLY B 1 134 ? -31.123 1.949 5.283 1.00 22.87 126 GLY B N 1
ATOM 3322 C CA . GLY B 1 134 ? -31.840 2.850 6.171 1.00 23.33 126 GLY B CA 1
ATOM 3323 C C . GLY B 1 134 ? -31.063 4.123 6.476 1.00 23.46 126 GLY B C 1
ATOM 3324 O O . GLY B 1 134 ? -31.638 5.210 6.567 1.00 23.34 126 GLY B O 1
ATOM 3325 N N . ALA B 1 135 ? -29.744 4.003 6.655 1.00 22.49 127 ALA B N 1
ATOM 3326 C CA . ALA B 1 135 ? -28.948 5.194 6.924 1.00 2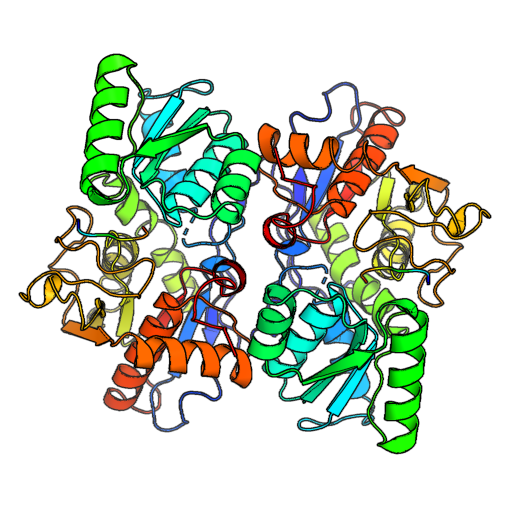1.64 127 ALA B CA 1
ATOM 3327 C C . ALA B 1 135 ? -28.916 6.102 5.704 1.00 19.31 127 ALA B C 1
ATOM 3328 O O . ALA B 1 135 ? -28.993 7.326 5.825 1.00 19.16 127 ALA B O 1
ATOM 3330 N N . ILE B 1 136 ? -28.804 5.508 4.515 1.00 19.66 128 ILE B N 1
ATOM 3331 C CA . ILE B 1 136 ? -28.797 6.295 3.287 1.00 22.35 128 ILE B CA 1
ATOM 3332 C C . ILE B 1 136 ? -30.127 7.021 3.104 1.00 19.57 128 ILE B C 1
ATOM 3333 O O . ILE B 1 136 ? -30.166 8.215 2.805 1.00 20.76 128 ILE B O 1
ATOM 3338 N N . LYS B 1 137 ? -31.235 6.314 3.334 1.00 21.10 129 LYS B N 1
ATOM 3339 C CA . LYS B 1 137 ? -32.544 6.954 3.200 1.00 22.65 129 LYS B CA 1
ATOM 3340 C C . LYS B 1 137 ? -32.686 8.137 4.149 1.00 23.07 129 LYS B C 1
ATOM 3341 O O . LYS B 1 137 ? -33.148 9.213 3.754 1.00 24.05 129 LYS B O 1
ATOM 3347 N N . LYS B 1 138 ? -32.244 7.977 5.393 1.00 20.57 130 LYS B N 1
ATOM 3348 C CA . LYS B 1 138 ? -32.381 9.064 6.356 1.00 21.04 130 LYS B CA 1
ATOM 3349 C C . LYS B 1 138 ? -31.516 10.266 5.985 1.00 19.65 130 LYS B C 1
ATOM 3350 O O . LYS B 1 138 ? -31.943 11.417 6.125 1.00 21.46 130 LYS B O 1
ATOM 3356 N N . ALA B 1 139 ? -30.291 10.026 5.495 1.00 21.04 131 ALA B N 1
ATOM 3357 C CA . ALA B 1 139 ? -29.448 11.150 5.101 1.00 21.58 131 ALA B CA 1
ATOM 3358 C C . ALA B 1 139 ? -30.083 11.952 3.972 1.00 20.55 131 ALA B C 1
ATOM 3359 O O . ALA B 1 139 ? -30.040 13.184 3.988 1.00 21.20 131 ALA B O 1
ATOM 3361 N N . LYS B 1 140 ? -30.673 11.264 2.974 1.00 22.15 132 LYS B N 1
ATOM 3362 C CA . LYS B 1 140 ? -31.370 11.962 1.892 1.00 21.33 132 LYS B CA 1
ATOM 3363 C C . LYS B 1 140 ? -32.547 12.771 2.427 1.00 22.10 132 LYS B C 1
ATOM 3364 O O . LYS B 1 140 ? -32.782 13.903 1.991 1.00 24.81 132 LYS B O 1
ATOM 3370 N N . GLU B 1 141 ? -33.292 12.205 3.372 1.00 22.03 133 GLU B N 1
ATOM 3371 C CA . GLU B 1 141 ? -34.410 12.937 3.963 1.00 23.74 133 GLU B CA 1
ATOM 3372 C C . GLU B 1 141 ? -33.926 14.197 4.663 1.00 28.50 133 GLU B C 1
ATOM 3373 O O . GLU B 1 141 ? -34.509 15.276 4.506 1.00 26.37 133 GLU B O 1
ATOM 3379 N N . LEU B 1 142 ? -32.858 14.075 5.457 1.00 24.06 134 LEU B N 1
ATOM 3380 C CA . LEU B 1 142 ? -32.323 15.232 6.170 1.00 23.62 134 LEU B CA 1
ATOM 3381 C C . LEU B 1 142 ? -31.802 16.274 5.196 1.00 27.49 134 LEU B C 1
ATOM 3382 O O . LEU B 1 142 ? -31.970 17.481 5.409 1.00 26.88 134 LEU B O 1
ATOM 3387 N N . LYS B 1 143 ? -31.162 15.821 4.122 1.00 25.27 135 LYS B N 1
ATOM 3388 C CA . LYS B 1 143 ? -30.663 16.735 3.102 1.00 26.68 135 LYS B CA 1
ATOM 3389 C C . LYS B 1 143 ? -31.800 17.537 2.478 1.00 29.04 135 LYS B C 1
ATOM 3390 O O . LYS B 1 143 ? -31.683 18.757 2.302 1.00 31.73 135 LYS B O 1
ATOM 3396 N N . GLU B 1 144 ? -32.906 16.870 2.142 1.00 30.65 136 GLU B N 1
ATOM 3397 C CA . GLU B 1 144 ? -34.034 17.570 1.525 1.00 28.56 136 GLU B CA 1
ATOM 3398 C C . GLU B 1 144 ? -34.724 18.503 2.514 1.00 35.00 136 GLU B C 1
ATOM 3399 O O . GLU B 1 144 ? -35.070 19.637 2.168 1.00 40.45 136 GLU B O 1
ATOM 3401 N N . GLU B 1 145 ? -34.927 18.046 3.747 1.00 28.42 137 GLU B N 1
ATOM 3402 C CA . GLU B 1 145 ? -35.685 18.827 4.722 1.00 31.79 137 GLU B CA 1
ATOM 3403 C C . GLU B 1 145 ? -34.910 20.052 5.187 1.00 40.68 137 GLU B C 1
ATOM 3404 O O . GLU B 1 145 ? -35.494 21.129 5.369 1.00 43.40 137 GLU B O 1
ATOM 3406 N N . HIS B 1 146 ? -33.595 19.915 5.384 1.00 32.58 138 HIS B N 1
ATOM 3407 C CA . HIS B 1 146 ? -32.810 20.970 6.014 1.00 32.97 138 HIS B CA 1
ATOM 3408 C C . HIS B 1 146 ? -31.833 21.678 5.090 1.00 39.76 138 HIS B C 1
ATOM 3409 O O . HIS B 1 146 ? -31.218 22.657 5.519 1.00 35.89 138 HIS B O 1
ATOM 3416 N N . GLY B 1 147 ? -31.663 21.221 3.850 1.00 33.43 139 GLY B N 1
ATOM 3417 C CA . GLY B 1 147 ? -30.723 21.881 2.960 1.00 35.72 139 GLY B CA 1
ATOM 3418 C C . GLY B 1 147 ? -29.265 21.596 3.249 1.00 28.61 139 GLY B C 1
ATOM 3419 O O . GLY B 1 147 ? -28.395 22.368 2.843 1.00 39.67 139 GLY B O 1
ATOM 3420 N N . TYR B 1 148 ? -28.976 20.495 3.926 1.00 26.91 140 TYR B N 1
ATOM 3421 C CA . TYR B 1 148 ? -27.606 20.131 4.252 1.00 25.72 140 TYR B CA 1
ATOM 3422 C C . TYR B 1 148 ? -26.854 19.706 2.996 1.00 27.07 140 TYR B C 1
ATOM 3423 O O . TYR B 1 148 ? -27.431 19.166 2.050 1.00 27.29 140 TYR B O 1
ATOM 3432 N N . PHE B 1 149 ? -25.546 19.937 2.998 1.00 27.35 141 PHE B N 1
ATOM 3433 C CA . PHE B 1 149 ? -24.691 19.443 1.925 1.00 22.29 141 PHE B CA 1
ATOM 3434 C C . PHE B 1 149 ? -24.341 17.978 2.176 1.00 21.28 141 PHE B C 1
ATOM 3435 O O . PHE B 1 149 ? -23.936 17.612 3.287 1.00 22.78 141 PHE B O 1
ATOM 3443 N N . GLU B 1 150 ? -24.476 17.142 1.154 1.00 21.80 142 GLU B N 1
ATOM 3444 C CA . GLU B 1 150 ? -24.134 15.730 1.279 1.00 20.85 142 GLU B CA 1
ATOM 3445 C C . GLU B 1 150 ? -22.909 15.416 0.436 1.00 21.69 142 GLU B C 1
ATOM 3446 O O . GLU B 1 150 ? -22.985 15.475 -0.806 1.00 22.47 142 GLU B O 1
ATOM 3452 N N . PRO B 1 151 ? -21.769 15.066 1.041 1.00 19.44 143 PRO B N 1
ATOM 3453 C CA . PRO B 1 151 ? -20.574 14.803 0.225 1.00 20.34 143 PRO B CA 1
ATOM 3454 C C . PRO B 1 151 ? -20.769 13.710 -0.814 1.00 19.71 143 PRO B C 1
ATOM 3455 O O . PRO B 1 151 ? -20.281 13.873 -1.943 1.00 20.07 143 PRO B O 1
ATOM 3459 N N . GLN B 1 152 ? -21.468 12.627 -0.478 1.00 19.61 144 GLN B N 1
ATOM 3460 C CA . GLN B 1 152 ? -21.742 11.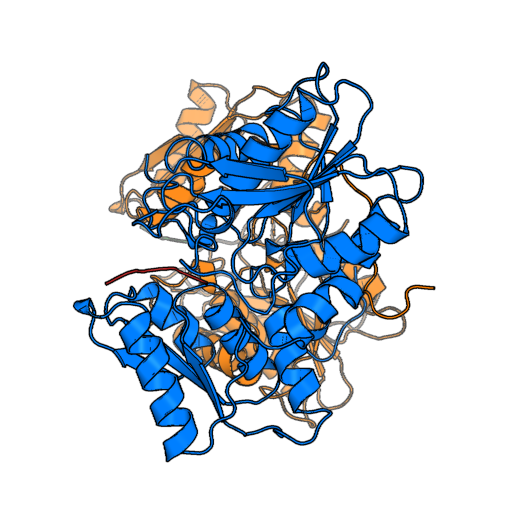515 -1.392 1.00 19.80 144 GLN B CA 1
ATOM 3461 C C . GLN B 1 152 ? -20.446 10.838 -1.846 1.00 19.49 144 GLN B C 1
ATOM 3462 O O . GLN B 1 152 ? -20.030 10.911 -3.010 1.00 20.64 144 GLN B O 1
ATOM 3468 N N . GLN B 1 153 ? -19.824 10.142 -0.897 1.00 18.59 145 GLN B N 1
ATOM 3469 C CA . GLN B 1 153 ? -18.500 9.585 -1.145 1.00 17.80 145 GLN B CA 1
ATOM 3470 C C . GLN B 1 153 ? -18.463 8.572 -2.287 1.00 18.96 145 GLN B C 1
ATOM 3471 O O . GLN B 1 153 ? -17.378 8.326 -2.817 1.00 17.64 145 GLN B O 1
ATOM 3477 N N . PHE B 1 154 ? -19.582 7.953 -2.647 1.00 17.60 146 PHE B N 1
ATOM 3478 C CA . PHE B 1 154 ? -19.581 6.955 -3.713 1.00 18.57 146 PHE B CA 1
ATOM 3479 C C . PHE B 1 154 ? -19.855 7.553 -5.082 1.00 18.14 146 PHE B C 1
ATOM 3480 O O . PHE B 1 154 ? -19.807 6.814 -6.083 1.00 18.42 146 PHE B O 1
ATOM 3488 N N . GLU B 1 155 ? -20.094 8.861 -5.147 1.00 16.34 147 GLU B N 1
ATOM 3489 C CA . GLU B 1 155 ? -20.384 9.516 -6.417 1.00 17.21 147 GLU B CA 1
ATOM 3490 C C . GLU B 1 155 ? -19.553 10.760 -6.632 1.00 19.22 147 GLU B C 1
ATOM 3491 O O . GLU B 1 155 ? -19.451 11.225 -7.775 1.00 22.31 147 GLU B O 1
ATOM 3497 N N . ASN B 1 156 ? -18.906 11.294 -5.593 1.00 17.48 148 ASN B N 1
ATOM 3498 C CA . ASN B 1 156 ? -18.270 12.597 -5.686 1.00 17.25 148 ASN B CA 1
ATOM 3499 C C . ASN B 1 156 ? -16.940 12.470 -6.415 1.00 19.75 148 ASN B C 1
ATOM 3500 O O . ASN B 1 156 ? -16.057 11.742 -5.950 1.00 18.82 148 ASN B O 1
ATOM 3505 N N . PRO B 1 157 ? -16.760 13.142 -7.552 1.00 18.83 149 PRO B N 1
ATOM 3506 C CA . PRO B 1 157 ? -15.501 13.011 -8.290 1.00 19.81 149 PRO B CA 1
ATOM 3507 C C . PRO B 1 157 ? -14.296 13.499 -7.510 1.00 18.08 149 PRO B C 1
ATOM 3508 O O . PRO B 1 157 ? -13.177 13.099 -7.839 1.00 19.35 149 PRO B O 1
ATOM 3512 N N . ALA B 1 158 ? -14.478 14.354 -6.500 1.00 18.65 150 ALA B N 1
ATOM 3513 C CA . ALA B 1 158 ? -13.353 14.799 -5.681 1.00 18.98 150 ALA B CA 1
ATOM 3514 C C . ALA B 1 158 ? -12.660 13.654 -4.943 1.00 17.65 150 ALA B C 1
ATOM 3515 O O . ALA B 1 158 ? -11.484 13.800 -4.591 1.00 18.98 150 ALA B O 1
ATOM 3517 N N . ASN B 1 159 ? -13.332 12.533 -4.735 1.00 17.94 151 ASN B N 1
ATOM 3518 C CA . ASN B 1 159 ? -12.774 11.359 -4.076 1.00 16.55 151 ASN B CA 1
ATOM 3519 C C . ASN B 1 159 ? -11.672 10.738 -4.954 1.00 18.22 151 ASN B C 1
ATOM 3520 O O . ASN B 1 159 ? -10.487 10.867 -4.606 1.00 18.03 151 ASN B O 1
ATOM 3525 N N . PRO B 1 160 ? -11.963 10.148 -6.120 1.00 18.55 152 PRO B N 1
ATOM 3526 C CA . PRO B 1 160 ? -10.850 9.679 -6.955 1.00 19.60 152 PRO B CA 1
ATOM 3527 C C . PRO B 1 160 ? -9.871 10.790 -7.323 1.00 19.46 152 PRO B C 1
ATOM 3528 O O . PRO B 1 160 ? -8.670 10.526 -7.444 1.00 20.69 152 PRO B O 1
ATOM 3532 N N . GLU B 1 161 ? -10.335 12.037 -7.487 1.00 18.66 153 GLU B N 1
ATOM 3533 C CA . GLU B 1 161 ? -9.438 13.099 -7.921 1.00 20.52 153 GLU B CA 1
ATOM 3534 C C . GLU B 1 161 ? -8.357 13.372 -6.883 1.00 21.22 153 GLU B C 1
ATOM 3535 O O . GLU B 1 161 ? -7.209 13.656 -7.238 1.00 21.27 153 GLU B O 1
ATOM 3541 N N . VAL B 1 162 ? -8.702 13.317 -5.594 1.00 18.57 154 VAL B N 1
ATOM 3542 C CA . VAL B 1 162 ? -7.680 13.621 -4.595 1.00 19.46 154 VAL B CA 1
ATOM 3543 C C . VAL B 1 162 ? -6.565 12.588 -4.654 1.00 18.11 154 VAL B C 1
ATOM 3544 O O . VAL B 1 162 ? -5.399 12.914 -4.433 1.00 19.04 154 VAL B O 1
ATOM 3548 N N . HIS B 1 163 ? -6.895 11.335 -4.940 1.00 17.80 155 HIS B N 1
ATOM 3549 C CA . HIS B 1 163 ? -5.854 10.323 -5.064 1.00 18.35 155 HIS B CA 1
ATOM 3550 C C . HIS B 1 163 ? -5.018 10.530 -6.315 1.00 19.20 155 HIS B C 1
ATOM 3551 O O . HIS B 1 163 ? -3.831 10.177 -6.329 1.00 19.87 155 HIS B O 1
ATOM 3558 N N A GLU B 1 164 ? -5.608 11.098 -7.369 0.55 18.90 156 GLU B N 1
ATOM 3559 N N B GLU B 1 164 ? -5.620 11.091 -7.373 0.45 18.69 156 GLU B N 1
ATOM 3560 C CA A GLU B 1 164 ? -4.831 11.442 -8.553 0.55 19.58 156 GLU B CA 1
ATOM 3561 C CA B GLU B 1 164 ? -4.863 11.475 -8.561 0.45 19.67 156 GLU B CA 1
ATOM 3562 C C A GLU B 1 164 ? -3.911 12.637 -8.299 0.55 22.27 156 GLU B C 1
ATOM 3563 C C B GLU B 1 164 ? -3.900 12.617 -8.268 0.45 22.28 156 GLU B C 1
ATOM 3564 O O A GLU B 1 164 ? -2.834 12.729 -8.905 0.55 23.87 156 GLU B O 1
ATOM 3565 O O B GLU B 1 164 ? -2.807 12.673 -8.847 0.45 23.71 156 GLU B O 1
ATOM 3576 N N . LEU B 1 165 ? -4.285 13.537 -7.384 1.00 20.59 157 LEU B N 1
ATOM 3577 C CA . LEU B 1 165 ? -3.493 14.731 -7.111 1.00 21.36 157 LEU B CA 1
ATOM 3578 C C . LEU B 1 165 ? -2.497 14.586 -5.979 1.00 22.39 157 LEU B C 1
ATOM 3579 O O . LEU B 1 165 ? -1.508 15.331 -5.943 1.00 23.62 157 LEU B O 1
ATOM 3584 N N . THR B 1 166 ? -2.741 13.685 -5.024 1.00 19.20 158 THR B N 1
ATOM 3585 C CA . THR B 1 166 ? -1.901 13.593 -3.833 1.00 21.82 158 THR B CA 1
ATOM 3586 C C . THR B 1 166 ? -1.344 12.186 -3.666 1.00 21.11 158 THR B C 1
ATOM 3587 O O . THR B 1 166 ? -0.140 11.989 -3.853 1.00 20.76 158 THR B O 1
ATOM 3591 N N . THR B 1 167 ? -2.180 11.197 -3.341 1.00 19.03 159 THR B N 1
ATOM 3592 C CA . THR B 1 167 ? -1.687 9.853 -3.040 1.00 17.93 159 THR B CA 1
ATOM 3593 C C . THR B 1 167 ? -0.823 9.299 -4.167 1.00 18.98 159 THR B C 1
ATOM 3594 O O . THR B 1 167 ? 0.276 8.775 -3.924 1.00 18.81 159 THR B O 1
ATOM 3598 N N . GLY B 1 168 ? -1.308 9.398 -5.403 1.00 20.46 160 GLY B N 1
ATOM 3599 C CA . GLY B 1 168 ? -0.584 8.885 -6.543 1.00 19.60 160 GLY B CA 1
ATOM 3600 C C . GLY B 1 168 ? 0.738 9.585 -6.792 1.00 19.05 160 GLY B C 1
ATOM 3601 O O . GLY B 1 168 ? 1.787 8.933 -6.912 1.00 19.68 160 GLY B O 1
ATOM 3602 N N . PRO B 1 169 ? 0.727 10.922 -6.867 1.00 18.34 161 PRO B N 1
ATOM 3603 C CA . PRO B 1 169 ? 1.999 11.637 -7.041 1.00 22.59 161 PRO B CA 1
ATOM 3604 C C . PRO B 1 169 ? 2.977 11.391 -5.906 1.00 20.64 161 PRO B C 1
ATOM 3605 O O . PRO B 1 169 ? 4.193 11.347 -6.146 1.00 21.33 161 PRO B O 1
ATOM 3609 N N . GLU B 1 170 ? 2.504 11.210 -4.667 1.00 20.73 162 GLU B N 1
ATOM 3610 C CA . GLU B 1 170 ? 3.424 10.847 -3.598 1.00 18.07 162 GLU B CA 1
ATOM 3611 C C . GLU B 1 170 ? 4.136 9.547 -3.924 1.00 19.01 162 GLU B C 1
ATOM 3612 O O . GLU B 1 170 ? 5.362 9.441 -3.785 1.00 19.62 162 GLU B O 1
ATOM 3618 N N . LEU B 1 171 ? 3.382 8.543 -4.367 1.00 19.48 163 LEU B N 1
ATOM 3619 C CA . LEU B 1 171 ? 3.997 7.267 -4.707 1.00 20.18 163 LEU B CA 1
ATOM 3620 C C . LEU B 1 171 ? 4.987 7.411 -5.848 1.00 20.92 163 LEU B C 1
ATOM 3621 O O . LEU B 1 171 ? 6.045 6.774 -5.834 1.00 21.62 163 LEU B O 1
ATOM 3626 N N . LEU B 1 172 ? 4.676 8.255 -6.834 1.00 20.26 164 LEU B N 1
ATOM 3627 C CA . LEU B 1 172 ? 5.637 8.484 -7.919 1.00 21.50 164 LEU B CA 1
ATOM 3628 C C . LEU B 1 172 ? 6.936 9.067 -7.386 1.00 22.23 164 LEU B C 1
ATOM 3629 O O . LEU B 1 172 ? 8.028 8.671 -7.816 1.00 25.10 164 LEU B O 1
ATOM 3634 N N . GLN B 1 173 ? 6.850 10.038 -6.488 1.00 20.01 165 GLN B N 1
ATOM 3635 C CA . GLN B 1 173 ? 8.042 10.538 -5.813 1.00 22.84 165 GLN B CA 1
ATOM 3636 C C . GLN B 1 173 ? 8.739 9.476 -4.988 1.00 21.58 165 GLN B C 1
ATOM 3637 O O . GLN B 1 173 ? 9.969 9.325 -5.054 1.00 22.71 165 GLN B O 1
ATOM 3643 N N . GLN B 1 174 ? 7.975 8.718 -4.207 1.00 20.29 166 GLN B N 1
ATOM 3644 C CA . GLN B 1 174 ? 8.573 7.730 -3.319 1.00 20.04 166 GLN B CA 1
ATOM 3645 C C . GLN B 1 174 ? 9.288 6.642 -4.094 1.00 20.98 166 GLN B C 1
ATOM 3646 O O . GLN B 1 174 ? 10.262 6.075 -3.585 1.00 21.83 166 GLN B O 1
ATOM 3652 N N . PHE B 1 175 ? 8.841 6.353 -5.321 1.00 20.86 167 PHE B N 1
ATOM 3653 C CA . PHE B 1 175 ? 9.446 5.321 -6.158 1.00 20.44 167 PHE B CA 1
ATOM 3654 C C . PHE B 1 175 ? 10.176 5.884 -7.374 1.00 23.00 167 PHE B C 1
ATOM 3655 O O . PHE B 1 175 ? 10.379 5.167 -8.349 1.00 25.05 167 PHE B O 1
ATOM 3663 N N . GLU B 1 176 ? 10.605 7.142 -7.320 1.00 22.41 168 GLU B N 1
ATOM 3664 C CA . GLU B 1 176 ? 11.284 7.726 -8.469 1.00 24.76 168 GLU B CA 1
ATOM 3665 C C . GLU B 1 176 ? 12.584 6.964 -8.726 1.00 22.87 168 GLU B C 1
ATOM 3666 O O . GLU B 1 176 ? 13.311 6.598 -7.793 1.00 29.33 168 GLU B O 1
ATOM 3672 N N . GLY B 1 177 ? 12.824 6.642 -9.994 1.00 35.33 169 GLY B N 1
ATOM 3673 C CA . GLY B 1 177 ? 13.949 5.801 -10.345 1.00 32.05 169 GLY B CA 1
ATOM 3674 C C . GLY B 1 177 ? 13.723 4.316 -10.155 1.00 42.40 169 GLY B C 1
ATOM 3675 O O . GLY B 1 177 ? 14.658 3.532 -10.368 1.00 40.99 169 GLY B O 1
ATOM 3676 N N . LYS B 1 178 ? 12.524 3.903 -9.744 1.00 27.64 170 LYS B N 1
ATOM 3677 C CA . LYS B 1 178 ? 12.168 2.501 -9.630 1.00 28.84 170 LYS B CA 1
ATOM 3678 C C . LYS B 1 178 ? 10.912 2.251 -10.447 1.00 25.54 170 LYS B C 1
ATOM 3679 O O . LYS B 1 178 ? 10.074 3.141 -10.615 1.00 35.63 170 LYS B O 1
ATOM 3685 N N . THR B 1 179 ? 10.779 1.038 -10.955 1.00 23.80 171 THR B N 1
ATOM 3686 C CA . THR B 1 179 ? 9.576 0.634 -11.656 1.00 25.81 171 THR B CA 1
ATOM 3687 C C . THR B 1 179 ? 8.674 -0.093 -10.666 1.00 23.98 171 THR B C 1
ATOM 3688 O O . THR B 1 179 ? 9.127 -0.993 -9.956 1.00 25.57 171 THR B O 1
ATOM 3692 N N . ILE B 1 180 ? 7.419 0.328 -10.584 1.00 23.25 172 ILE B N 1
ATOM 3693 C CA . ILE B 1 180 ? 6.426 -0.400 -9.803 1.00 21.95 172 ILE B CA 1
ATOM 3694 C C . ILE B 1 180 ? 5.785 -1.389 -10.756 1.00 20.98 172 ILE B C 1
ATOM 3695 O O . ILE B 1 180 ? 5.242 -0.995 -11.793 1.00 21.54 172 ILE B O 1
ATOM 3700 N N . ASP B 1 181 ? 5.877 -2.662 -10.426 1.00 20.34 173 ASP B N 1
ATOM 3701 C CA . ASP B 1 181 ? 5.345 -3.691 -11.307 1.00 19.39 173 ASP B CA 1
ATOM 3702 C C . ASP B 1 181 ? 3.876 -4.002 -11.059 1.00 20.05 173 ASP B C 1
ATOM 3703 O O . ASP B 1 181 ? 3.171 -4.437 -11.976 1.00 20.45 173 ASP B O 1
ATOM 3708 N N . ALA B 1 182 ? 3.388 -3.800 -9.837 1.00 18.29 174 ALA B N 1
ATOM 3709 C CA . ALA B 1 182 ? 1.976 -4.005 -9.557 1.00 18.18 174 ALA B CA 1
ATOM 3710 C C . ALA B 1 182 ? 1.584 -3.085 -8.412 1.00 17.30 174 ALA B C 1
ATOM 3711 O O . ALA B 1 182 ? 2.356 -2.883 -7.471 1.00 19.35 174 ALA B O 1
ATOM 3713 N N . PHE B 1 183 ? 0.390 -2.526 -8.507 1.00 17.08 175 PHE B N 1
ATOM 3714 C CA . PHE B 1 183 ? -0.225 -1.753 -7.439 1.00 18.09 175 PHE B CA 1
ATOM 3715 C C . PHE B 1 183 ? -1.566 -2.396 -7.127 1.00 17.40 175 PHE B C 1
ATOM 3716 O O . PHE B 1 183 ? -2.356 -2.655 -8.046 1.00 17.88 175 PHE B O 1
ATOM 3724 N N . LEU B 1 184 ? -1.820 -2.686 -5.844 1.00 16.58 176 LEU B N 1
ATOM 3725 C CA . LEU B 1 184 ? -3.047 -3.340 -5.418 1.00 16.68 176 LEU B CA 1
ATOM 3726 C C . LEU B 1 184 ? -3.728 -2.470 -4.376 1.00 18.19 176 LEU B C 1
ATOM 3727 O O . LEU B 1 184 ? -3.059 -1.877 -3.528 1.00 18.30 176 LEU B O 1
ATOM 3732 N N . ALA B 1 185 ? -5.054 -2.449 -4.370 1.00 16.60 177 ALA B N 1
ATOM 3733 C CA . ALA B 1 185 ? -5.762 -1.756 -3.303 1.00 16.92 177 ALA B CA 1
ATOM 3734 C C . ALA B 1 185 ? -7.128 -2.372 -3.111 1.00 18.07 177 ALA B C 1
ATOM 3735 O O . ALA B 1 185 ? -7.811 -2.710 -4.081 1.00 18.23 177 ALA B O 1
ATOM 3737 N N . GLY B 1 186 ? -7.515 -2.528 -1.848 1.00 17.26 178 GLY B N 1
ATOM 3738 C CA . GLY B 1 186 ? -8.897 -2.827 -1.544 1.00 17.73 178 GLY B CA 1
ATOM 3739 C C . GLY B 1 186 ? -9.832 -1.747 -2.046 1.00 17.28 178 GLY B C 1
ATOM 3740 O O . GLY B 1 186 ? -9.513 -0.556 -2.047 1.00 17.88 178 GLY B O 1
ATOM 3741 N N . VAL B 1 187 ? -11.026 -2.176 -2.456 1.00 17.30 179 VAL B N 1
ATOM 3742 C CA . VAL B 1 187 ? -12.050 -1.281 -2.986 1.00 17.77 179 VAL B CA 1
ATOM 3743 C C . VAL B 1 187 ? -13.175 -1.116 -1.962 1.00 15.98 179 VAL B C 1
ATOM 3744 O O . VAL B 1 187 ? -13.928 -2.057 -1.667 1.00 17.64 179 VAL B O 1
ATOM 3748 N N . GLY B 1 188 ? -13.292 0.105 -1.445 1.00 16.12 180 GLY B N 1
ATOM 3749 C CA . GLY B 1 188 ? -14.466 0.526 -0.695 1.00 17.74 180 GLY B CA 1
ATOM 3750 C C . GLY B 1 188 ? -15.301 1.428 -1.570 1.00 16.84 180 GLY B C 1
ATOM 3751 O O . GLY B 1 188 ? -16.256 0.972 -2.229 1.00 18.61 180 GLY B O 1
ATOM 3752 N N . THR B 1 189 ? -14.937 2.711 -1.629 1.00 16.51 181 THR B N 1
ATOM 3753 C CA . THR B 1 189 ? -15.465 3.555 -2.697 1.00 15.89 181 THR B CA 1
ATOM 3754 C C . THR B 1 189 ? -14.777 3.332 -4.034 1.00 17.12 181 THR B C 1
ATOM 3755 O O . THR B 1 189 ? -15.341 3.693 -5.074 1.00 18.05 181 THR B O 1
ATOM 3759 N N . GLY B 1 190 ? -13.564 2.798 -4.030 1.00 16.30 182 GLY B N 1
ATOM 3760 C CA . GLY B 1 190 ? -12.772 2.683 -5.229 1.00 17.80 182 GLY B CA 1
ATOM 3761 C C . GLY B 1 190 ? -11.989 3.918 -5.578 1.00 17.56 182 GLY B C 1
ATOM 3762 O O . GLY B 1 190 ? -11.237 3.899 -6.565 1.00 18.04 182 GLY B O 1
ATOM 3763 N N . GLY B 1 191 ? -12.080 4.982 -4.785 1.00 16.48 183 GLY B N 1
ATOM 3764 C CA . GLY B 1 191 ? -11.328 6.183 -5.097 1.00 17.18 183 GLY B CA 1
ATOM 3765 C C . GLY B 1 191 ? -9.824 5.972 -5.121 1.00 17.34 183 GLY B C 1
ATOM 3766 O O . GLY B 1 191 ? -9.132 6.486 -6.007 1.00 17.97 183 GLY B O 1
ATOM 3767 N N . THR B 1 192 ? -9.288 5.265 -4.114 1.00 15.38 184 THR B N 1
ATOM 3768 C CA . THR B 1 192 ? -7.838 5.081 -4.035 1.00 16.25 184 THR B CA 1
ATOM 3769 C C . THR B 1 192 ? -7.337 4.325 -5.250 1.00 17.98 184 THR B C 1
ATOM 3770 O O . THR B 1 192 ? -6.401 4.757 -5.934 1.00 17.31 184 THR B O 1
ATOM 3774 N N . LEU B 1 193 ? -7.944 3.180 -5.532 1.00 16.42 185 LEU B N 1
ATOM 3775 C CA . LEU B 1 193 ? -7.509 2.403 -6.692 1.00 16.92 185 LEU B CA 1
ATOM 3776 C C . LEU B 1 193 ? -7.604 3.205 -7.979 1.00 16.40 185 LEU B C 1
ATOM 3777 O O . LEU B 1 193 ? -6.688 3.172 -8.816 1.00 18.79 185 LEU B O 1
ATOM 3782 N N . SER B 1 194 ? -8.681 3.951 -8.141 1.00 17.15 186 SER B N 1
ATOM 3783 C CA . SER B 1 194 ? -8.917 4.642 -9.403 1.00 17.71 186 SER B CA 1
ATOM 3784 C C . SER B 1 194 ? -7.944 5.781 -9.603 1.00 18.42 186 SER B C 1
ATOM 3785 O O . SER B 1 194 ? -7.334 5.914 -10.677 1.00 19.03 186 SER B O 1
ATOM 3788 N N . GLY B 1 195 ? -7.755 6.605 -8.575 1.00 18.99 187 GLY B N 1
ATOM 3789 C CA . GLY B 1 195 ? -6.892 7.759 -8.717 1.00 20.12 187 GLY B CA 1
ATOM 3790 C C . GLY B 1 195 ? -5.418 7.398 -8.718 1.00 20.85 187 GLY B C 1
ATOM 3791 O O . GLY B 1 195 ? -4.636 7.906 -9.533 1.00 20.91 187 GLY B O 1
ATOM 3792 N N . VAL B 1 196 ? -5.007 6.519 -7.794 1.00 18.06 188 VAL B N 1
ATOM 3793 C CA . VAL B 1 196 ? -3.617 6.067 -7.803 1.00 18.72 188 VAL B CA 1
ATOM 3794 C C . VAL B 1 196 ? -3.338 5.292 -9.089 1.00 19.65 188 VAL B C 1
ATOM 3795 O O . VAL B 1 196 ? -2.295 5.486 -9.738 1.00 20.23 188 VAL B O 1
ATOM 3799 N N . GLY B 1 197 ? -4.267 4.420 -9.479 1.00 19.16 189 GLY B N 1
ATOM 3800 C CA . GLY B 1 197 ? -4.067 3.607 -10.675 1.00 19.96 189 GLY B CA 1
ATOM 3801 C C . GLY B 1 197 ? -3.864 4.442 -11.922 1.00 21.21 189 GLY B C 1
ATOM 3802 O O . GLY B 1 197 ? -2.977 4.149 -12.725 1.00 21.44 189 GLY B O 1
ATOM 3803 N N . LYS B 1 198 ? -4.632 5.518 -12.073 1.00 18.50 190 LYS B N 1
ATOM 3804 C CA . LYS B 1 198 ? -4.481 6.371 -13.245 1.00 22.11 190 LYS B CA 1
ATOM 3805 C C . LYS B 1 198 ? -3.071 6.934 -13.319 1.00 21.09 190 LYS B C 1
ATOM 3806 O O . LYS B 1 198 ? -2.414 6.899 -14.372 1.00 22.83 190 LYS B O 1
ATOM 3812 N N . VAL B 1 199 ? -2.582 7.470 -12.207 1.00 21.15 191 VAL B N 1
ATOM 3813 C CA . VAL B 1 199 ? -1.287 8.137 -12.185 1.00 20.22 191 VAL B CA 1
ATOM 3814 C C . VAL B 1 199 ? -0.157 7.135 -12.381 1.00 23.05 191 VAL B C 1
ATOM 3815 O O . VAL B 1 199 ? 0.813 7.403 -13.108 1.00 23.38 191 VAL B O 1
ATOM 3819 N N . LEU B 1 200 ? -0.243 5.974 -11.733 1.00 18.71 192 LEU B N 1
ATOM 3820 C CA . LEU B 1 200 ? 0.821 4.981 -11.859 1.00 21.21 192 LEU B CA 1
ATOM 3821 C C . LEU B 1 200 ? 0.856 4.390 -13.262 1.00 22.41 192 LEU B C 1
ATOM 3822 O O . LEU B 1 200 ? 1.941 4.156 -13.811 1.00 21.50 192 LEU B O 1
ATOM 3827 N N A LYS B 1 201 ? -0.313 4.135 -13.856 0.64 20.28 193 LYS B N 1
ATOM 3828 N N B LYS B 1 201 ? -0.317 4.145 -13.853 0.36 20.27 193 LYS B N 1
ATOM 3829 C CA A LYS B 1 201 ? -0.359 3.595 -15.212 0.64 22.26 193 LYS B CA 1
ATOM 3830 C CA B LYS B 1 201 ? -0.385 3.615 -15.212 0.36 22.30 193 LYS B CA 1
ATOM 3831 C C A LYS B 1 201 ? 0.256 4.555 -16.224 0.64 24.42 193 LYS B C 1
ATOM 3832 C C B LYS B 1 201 ? 0.283 4.557 -16.203 0.36 24.53 193 LYS B C 1
ATOM 3833 O O A LYS B 1 201 ? 0.872 4.108 -17.201 0.64 25.07 193 LYS B O 1
ATOM 3834 O O B LYS B 1 201 ? 0.953 4.107 -17.142 0.36 24.90 193 LYS B O 1
ATOM 3845 N N . LYS B 1 202 ? 0.104 5.867 -16.020 1.00 21.54 194 LYS B N 1
ATOM 3846 C CA . LYS B 1 202 ? 0.726 6.829 -16.928 1.00 24.14 194 LYS B CA 1
ATOM 3847 C C . LYS B 1 202 ? 2.247 6.750 -16.868 1.00 25.93 194 LYS B C 1
ATOM 3848 O O . LYS B 1 202 ? 2.922 6.781 -17.908 1.00 29.11 194 LYS B O 1
ATOM 3852 N N . GLU B 1 203 ? 2.809 6.646 -15.662 1.00 23.06 195 GLU B N 1
ATOM 3853 C CA . GLU B 1 203 ? 4.257 6.591 -15.525 1.00 24.10 195 GLU B CA 1
ATOM 3854 C C . GLU B 1 203 ? 4.827 5.221 -15.869 1.00 28.26 195 GLU B C 1
ATOM 3855 O O . GLU B 1 203 ? 5.938 5.135 -16.424 1.00 26.81 195 GLU B O 1
ATOM 3861 N N . TYR B 1 204 ? 4.076 4.152 -15.575 1.00 21.91 196 TYR B N 1
ATOM 3862 C CA . TYR B 1 204 ? 4.521 2.765 -15.674 1.00 24.39 196 TYR B CA 1
ATOM 3863 C C . TYR B 1 204 ? 3.541 2.009 -16.568 1.00 25.44 196 TYR B C 1
ATOM 3864 O O . TYR B 1 204 ? 2.646 1.311 -16.077 1.00 23.49 196 TYR B O 1
ATOM 3873 N N . PRO B 1 205 ? 3.696 2.089 -17.894 1.00 27.21 197 PRO B N 1
ATOM 3874 C CA . PRO B 1 205 ? 2.672 1.512 -18.778 1.00 25.30 197 PRO B CA 1
ATOM 3875 C C . PRO B 1 205 ? 2.474 0.014 -18.630 1.00 26.30 197 PRO B C 1
ATOM 3876 O O . PRO B 1 205 ? 1.389 -0.481 -18.970 1.00 29.20 197 PRO B O 1
ATOM 3880 N N . ASN B 1 206 ? 3.467 -0.723 -18.137 1.00 23.86 198 ASN B N 1
ATOM 3881 C CA . ASN B 1 206 ? 3.355 -2.165 -17.993 1.00 25.41 198 ASN B CA 1
ATOM 3882 C C . ASN B 1 206 ? 2.838 -2.579 -16.621 1.00 22.86 198 ASN B C 1
ATOM 3883 O O . ASN B 1 206 ? 2.768 -3.782 -16.331 1.00 25.11 198 ASN B O 1
ATOM 3888 N N . ILE B 1 207 ? 2.461 -1.615 -15.774 1.00 22.88 199 ILE B N 1
ATOM 3889 C CA . ILE B 1 207 ? 2.054 -1.954 -14.410 1.00 22.31 199 ILE B CA 1
ATOM 3890 C C . ILE B 1 207 ? 0.771 -2.769 -14.441 1.00 22.42 199 ILE B C 1
ATOM 3891 O O . ILE B 1 207 ? -0.097 -2.569 -15.305 1.00 24.67 199 ILE B O 1
ATOM 3896 N N . GLU B 1 208 ? 0.647 -3.708 -13.507 1.00 19.95 200 GLU B N 1
ATOM 3897 C CA . GLU B 1 208 ? -0.632 -4.363 -13.253 1.00 21.15 200 GLU B CA 1
ATOM 3898 C C . GLU B 1 208 ? -1.337 -3.667 -12.090 1.00 19.21 200 GLU B C 1
ATOM 3899 O O . GLU B 1 208 ? -0.744 -3.466 -11.019 1.00 20.16 200 GLU B O 1
ATOM 3905 N N . ILE B 1 209 ? -2.598 -3.319 -12.283 1.00 20.74 201 ILE B N 1
ATOM 3906 C CA . ILE B 1 209 ? -3.419 -2.687 -11.252 1.00 17.98 201 ILE B CA 1
ATOM 3907 C C . ILE B 1 209 ? -4.435 -3.721 -10.802 1.00 19.40 201 ILE B C 1
ATOM 3908 O O . ILE B 1 209 ? -5.132 -4.309 -11.643 1.00 20.06 201 ILE B O 1
ATOM 3913 N N . VAL B 1 210 ? -4.539 -3.962 -9.493 1.00 19.40 202 VAL B N 1
ATOM 3914 C CA . VAL B 1 210 ? -5.345 -5.075 -8.994 1.00 19.46 202 VAL B CA 1
ATOM 3915 C C . VAL B 1 210 ? -6.319 -4.569 -7.941 1.00 18.55 202 VAL B C 1
ATOM 3916 O O . VAL B 1 210 ? -5.894 -3.968 -6.934 1.00 18.86 202 VAL B O 1
ATOM 3920 N N . ALA B 1 211 ? -7.611 -4.840 -8.144 1.00 18.06 203 ALA B N 1
ATOM 3921 C CA . ALA B 1 211 ? -8.634 -4.552 -7.142 1.00 18.22 203 ALA B CA 1
ATOM 3922 C C . ALA B 1 211 ? -8.719 -5.711 -6.159 1.00 18.84 203 ALA B C 1
ATOM 3923 O O . ALA B 1 211 ? -8.626 -6.880 -6.546 1.00 18.79 203 ALA B O 1
ATOM 3925 N N . ILE B 1 212 ? -8.920 -5.392 -4.875 1.00 17.29 204 ILE B N 1
ATOM 3926 C CA . ILE B 1 212 ? -9.125 -6.391 -3.837 1.00 19.06 204 ILE B CA 1
ATOM 3927 C C . ILE B 1 212 ? -10.536 -6.248 -3.299 1.00 18.74 204 ILE B C 1
ATOM 3928 O O . ILE B 1 212 ? -10.978 -5.134 -3.001 1.00 18.79 204 ILE B O 1
ATOM 3933 N N . GLU B 1 213 ? -11.237 -7.369 -3.161 1.00 17.87 205 GLU B N 1
ATOM 3934 C CA . GLU B 1 213 ? -12.595 -7.358 -2.636 1.00 17.80 205 GLU B CA 1
ATOM 3935 C C . GLU B 1 213 ? -12.826 -8.600 -1.786 1.00 18.17 205 GLU B C 1
ATOM 3936 O O . GLU B 1 213 ? -12.028 -9.542 -1.825 1.00 18.23 205 GLU B O 1
ATOM 3942 N N . PRO B 1 214 ? -13.900 -8.630 -0.988 1.00 18.72 206 PRO B N 1
ATOM 3943 C CA . PRO B 1 214 ? -14.134 -9.799 -0.124 1.00 20.00 206 PRO B CA 1
ATOM 3944 C C . PRO B 1 214 ? -14.634 -10.988 -0.926 1.00 19.46 206 PRO B C 1
ATOM 3945 O O . PRO B 1 214 ? -15.568 -10.868 -1.724 1.00 20.20 206 PRO B O 1
ATOM 3949 N N . GLU B 1 215 ? -14.065 -12.157 -0.629 1.00 21.05 207 GLU B N 1
ATOM 3950 C CA . GLU B 1 215 ? -14.547 -13.397 -1.223 1.00 20.78 207 GLU B CA 1
ATOM 3951 C C . GLU B 1 215 ? -16.011 -13.617 -0.896 1.00 22.57 207 GLU B C 1
ATOM 3952 O O . GLU B 1 215 ? -16.771 -14.148 -1.723 1.00 22.70 207 GLU B O 1
ATOM 3958 N N . ALA B 1 216 ? -16.435 -13.172 0.276 1.00 22.99 208 ALA B N 1
ATOM 3959 C CA . ALA B 1 216 ? -17.797 -13.358 0.731 1.00 24.41 208 ALA B CA 1
ATOM 3960 C C . ALA B 1 216 ? -18.770 -12.343 0.147 1.00 25.97 208 ALA B C 1
ATOM 3961 O O . ALA B 1 216 ? -19.972 -12.469 0.383 1.00 24.92 208 ALA B O 1
ATOM 3963 N N . SER B 1 217 ? -18.302 -11.333 -0.591 1.00 22.29 209 SER B N 1
ATOM 3964 C CA . SER B 1 217 ? -19.192 -10.359 -1.233 1.00 21.64 209 SER B CA 1
ATOM 3965 C C . SER B 1 217 ? -18.558 -9.874 -2.532 1.00 21.09 209 SER B C 1
ATOM 3966 O O . SER B 1 217 ? -18.252 -8.686 -2.704 1.00 21.43 209 SER B O 1
ATOM 3969 N N . PRO B 1 218 ? -18.384 -10.781 -3.510 1.00 23.05 210 PRO B N 1
ATOM 3970 C CA . PRO B 1 218 ? -17.504 -10.476 -4.651 1.00 23.23 210 PRO B CA 1
ATOM 3971 C C . PRO B 1 218 ? -18.242 -9.846 -5.826 1.00 21.58 210 PRO B C 1
ATOM 3972 O O . PRO B 1 218 ? -18.362 -10.430 -6.923 1.00 23.52 210 PRO B O 1
ATOM 3976 N N . VAL B 1 219 ? -18.712 -8.614 -5.624 1.00 21.23 211 VAL B N 1
ATOM 3977 C CA . VAL B 1 219 ? -19.561 -7.958 -6.613 1.00 22.57 211 VAL B CA 1
ATOM 3978 C C . VAL B 1 219 ? -18.758 -7.503 -7.826 1.00 22.46 211 VAL B C 1
ATOM 3979 O O . VAL B 1 219 ? -19.269 -7.510 -8.958 1.00 23.37 211 VAL B O 1
ATOM 3983 N N . LEU B 1 220 ? -17.501 -7.096 -7.641 1.00 20.87 212 LEU B N 1
ATOM 3984 C CA . LEU B 1 220 ? -16.715 -6.698 -8.801 1.00 20.82 212 LEU B CA 1
ATOM 3985 C C . LEU B 1 220 ? -16.470 -7.884 -9.718 1.00 23.50 212 LEU B C 1
ATOM 3986 O O . LEU B 1 220 ? -16.354 -7.710 -10.942 1.00 24.32 212 LEU B O 1
ATOM 3991 N N . SER B 1 221 ? -16.391 -9.087 -9.146 1.00 22.93 213 SER B N 1
ATOM 3992 C CA . SER B 1 221 ? -16.181 -10.320 -9.886 1.00 23.96 213 SER B CA 1
ATOM 3993 C C . SER B 1 221 ? -17.466 -10.832 -10.512 1.00 23.98 213 SER B C 1
ATOM 3994 O O . SER B 1 221 ? -17.447 -11.878 -11.170 1.00 28.46 213 SER B O 1
ATOM 3997 N N . GLY B 1 222 ? -18.578 -10.130 -10.314 1.00 22.10 214 GLY B N 1
ATOM 3998 C CA . GLY B 1 222 ? -19.854 -10.555 -10.852 1.00 23.99 214 GLY B CA 1
ATOM 3999 C C . GLY B 1 222 ? -20.631 -11.490 -9.961 1.00 30.67 214 GLY B C 1
ATOM 4000 O O . GLY B 1 222 ? -21.615 -12.083 -10.425 1.00 25.64 214 GLY B O 1
ATOM 4001 N N . GLY B 1 223 ? -20.214 -11.647 -8.700 1.00 25.49 215 GLY B N 1
ATOM 4002 C CA . GLY B 1 223 ? -20.917 -12.470 -7.738 1.00 24.91 215 GLY B CA 1
ATOM 4003 C C . GLY B 1 223 ? -21.967 -11.687 -6.981 1.00 22.98 215 GLY B C 1
ATOM 4004 O O . GLY B 1 223 ? -22.188 -10.494 -7.207 1.00 25.96 215 GLY B O 1
ATOM 4005 N N . GLU B 1 224 ? -22.609 -12.379 -6.048 1.00 24.40 216 GLU B N 1
ATOM 4006 C CA . GLU B 1 224 ? -23.690 -11.722 -5.336 1.00 25.95 216 GLU B CA 1
ATOM 4007 C C . GLU B 1 224 ? -23.160 -11.060 -4.068 1.00 21.95 216 GLU B C 1
ATOM 4008 O O . GLU B 1 224 ? -22.215 -11.566 -3.436 1.00 25.28 216 GLU B O 1
ATOM 4014 N N . PRO B 1 225 ? -23.755 -9.934 -3.668 1.00 23.99 217 PRO B N 1
ATOM 4015 C CA . PRO B 1 225 ? -23.411 -9.370 -2.357 1.00 22.03 217 PRO B CA 1
ATOM 4016 C C . PRO B 1 225 ? -23.771 -10.343 -1.247 1.00 26.84 217 PRO B C 1
ATOM 4017 O O . PRO B 1 225 ? -24.760 -11.080 -1.335 1.00 29.99 217 PRO B O 1
ATOM 4021 N N . GLY B 1 226 ? -22.944 -10.351 -0.200 1.00 23.38 218 GLY B N 1
ATOM 4022 C CA . GLY B 1 226 ? -23.149 -11.207 0.934 1.00 25.01 218 GLY B CA 1
ATOM 4023 C C . GLY B 1 226 ? -22.479 -10.600 2.146 1.00 25.45 218 GLY B C 1
ATOM 4024 O O . GLY B 1 226 ? -21.645 -9.689 2.029 1.00 24.67 218 GLY B O 1
ATOM 4025 N N . PRO B 1 227 ? -22.846 -11.076 3.333 1.00 24.53 219 PRO B N 1
ATOM 4026 C CA . PRO B 1 227 ? -22.216 -10.568 4.557 1.00 26.39 219 PRO B CA 1
ATOM 4027 C C . PRO B 1 227 ? -20.737 -10.911 4.580 1.00 27.48 219 PRO B C 1
ATOM 4028 O O . PRO B 1 227 ? -20.333 -12.013 4.207 1.00 27.65 219 PRO B O 1
ATOM 4032 N N . HIS B 1 228 ? -19.921 -9.941 4.998 1.00 24.30 220 HIS B N 1
ATOM 4033 C CA . HIS B 1 228 ? -18.482 -10.134 5.087 1.00 22.99 220 HIS B CA 1
ATOM 4034 C C . HIS B 1 228 ? -17.941 -9.255 6.204 1.00 23.18 220 HIS B C 1
ATOM 4035 O O . HIS B 1 228 ? -18.621 -8.351 6.692 1.00 25.47 220 HIS B O 1
ATOM 4042 N N . LYS B 1 229 ? -16.690 -9.520 6.587 1.00 24.67 221 LYS B N 1
ATOM 4043 C CA . LYS B 1 229 ? -16.091 -8.880 7.754 1.00 24.02 221 LYS B CA 1
ATOM 4044 C C . LYS B 1 229 ? -14.918 -7.970 7.410 1.00 24.00 221 LYS B C 1
ATOM 4045 O O . LYS B 1 229 ? -14.176 -7.568 8.315 1.00 24.34 221 LYS B O 1
ATOM 4048 N N . LEU B 1 230 ? -14.717 -7.646 6.135 1.00 21.20 222 LEU B N 1
ATOM 4049 C CA . LEU B 1 230 ? -13.570 -6.830 5.724 1.00 18.52 222 LEU B CA 1
ATOM 4050 C C . LEU B 1 230 ? -13.971 -5.365 5.800 1.00 20.09 222 LEU B C 1
ATOM 4051 O O . LEU B 1 230 ? -14.313 -4.728 4.800 1.00 19.14 222 LEU B O 1
ATOM 4056 N N A GLN B 1 231 ? -13.948 -4.834 7.026 0.49 19.79 223 GLN B N 1
ATOM 4057 N N B GLN B 1 231 ? -13.891 -4.828 7.022 0.51 19.74 223 GLN B N 1
ATOM 4058 C CA A GLN B 1 231 ? -14.378 -3.464 7.263 0.49 18.50 223 GLN B CA 1
ATOM 4059 C CA B GLN B 1 231 ? -14.234 -3.440 7.306 0.51 18.60 223 GLN B CA 1
ATOM 4060 C C A GLN B 1 231 ? -13.598 -2.516 6.368 0.49 18.25 223 GLN B C 1
ATOM 4061 C C B GLN B 1 231 ? -13.543 -2.504 6.330 0.51 18.51 223 GLN B C 1
ATOM 4062 O O A GLN B 1 231 ? -12.363 -2.568 6.301 0.49 19.41 223 GLN B O 1
ATOM 4063 O O B GLN B 1 231 ? -12.314 -2.524 6.189 0.51 18.91 223 GLN B O 1
ATOM 4074 N N . GLY B 1 232 ? -14.329 -1.670 5.661 1.00 17.67 224 GLY B N 1
ATOM 4075 C CA . GLY B 1 232 ? -13.780 -0.743 4.715 1.00 18.22 224 GLY B CA 1
ATOM 4076 C C . GLY B 1 232 ? -13.951 -1.176 3.273 1.00 16.88 224 GLY B C 1
ATOM 4077 O O . GLY B 1 232 ? -13.803 -0.342 2.382 1.00 18.24 224 GLY B O 1
ATOM 4078 N N . LEU B 1 233 ? -14.191 -2.467 3.035 1.00 17.58 225 LEU B N 1
ATOM 4079 C CA . LEU B 1 233 ? -14.376 -3.027 1.695 1.00 18.17 225 LEU B CA 1
ATOM 4080 C C . LEU B 1 233 ? -15.820 -3.473 1.504 1.00 20.07 225 LEU B C 1
ATOM 4081 O O . LEU B 1 233 ? -16.648 -3.436 2.413 1.00 18.49 225 LEU B O 1
ATOM 4086 N N . GLY B 1 234 ? -16.125 -3.920 0.284 1.00 19.70 226 GLY B N 1
ATOM 4087 C CA . GLY B 1 234 ? -17.350 -4.663 0.042 1.00 18.61 226 GLY B CA 1
ATOM 4088 C C . GLY B 1 234 ? -18.617 -3.864 0.232 1.00 18.21 226 GLY B C 1
ATOM 4089 O O . GLY B 1 234 ? -19.483 -4.224 1.040 1.00 19.29 226 GLY B O 1
ATOM 4090 N N . ALA B 1 235 ? -18.776 -2.812 -0.566 1.00 17.84 227 ALA B N 1
ATOM 4091 C CA . ALA B 1 235 ? -19.979 -1.997 -0.456 1.00 19.09 227 ALA B CA 1
ATOM 4092 C C . ALA B 1 235 ? -21.240 -2.700 -0.935 1.00 19.47 227 ALA B C 1
ATOM 4093 O O . ALA B 1 235 ? -22.328 -2.164 -0.689 1.00 20.46 227 ALA B O 1
ATOM 4095 N N . GLY B 1 236 ? -21.119 -3.858 -1.607 1.00 20.43 228 GLY B N 1
ATOM 4096 C CA . GLY B 1 236 ? -22.289 -4.585 -2.080 1.00 22.04 228 GLY B CA 1
ATOM 4097 C C . GLY B 1 236 ? -22.865 -4.085 -3.384 1.00 24.10 228 GLY B C 1
ATOM 4098 O O . GLY B 1 236 ? -23.935 -4.574 -3.807 1.00 22.51 228 GLY B O 1
ATOM 4099 N N . PHE B 1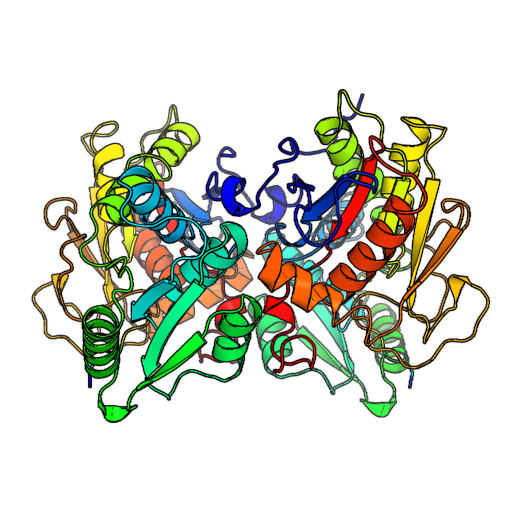 237 ? -22.227 -3.100 -4.010 1.00 19.75 229 PHE B N 1
ATOM 4100 C CA . PHE B 1 237 ? -22.569 -2.578 -5.328 1.00 19.38 229 PHE B CA 1
ATOM 4101 C C . PHE B 1 237 ? -21.271 -2.047 -5.917 1.00 20.16 229 PHE B C 1
ATOM 4102 O O . PHE B 1 237 ? -20.246 -1.977 -5.227 1.00 20.50 229 PHE B O 1
ATOM 4110 N N . ILE B 1 238 ? -21.324 -1.608 -7.170 1.00 21.37 230 ILE B N 1
ATOM 4111 C CA . ILE B 1 238 ? -20.156 -1.057 -7.849 1.00 19.63 230 ILE B CA 1
ATOM 4112 C C . ILE B 1 238 ? -20.245 0.465 -7.764 1.00 21.96 230 ILE B C 1
ATOM 4113 O O . ILE B 1 238 ? -21.133 1.056 -8.396 1.00 22.78 230 ILE B O 1
ATOM 4118 N N . PRO B 1 239 ? -19.414 1.130 -6.959 1.00 20.66 231 PRO B N 1
ATOM 4119 C CA . PRO B 1 239 ? -19.596 2.576 -6.770 1.00 19.51 231 PRO B CA 1
ATOM 4120 C C . PRO B 1 239 ? -19.282 3.364 -8.034 1.00 20.33 231 PRO B C 1
ATOM 4121 O O . PRO B 1 239 ? -18.408 2.989 -8.816 1.00 19.49 231 PRO B O 1
ATOM 4125 N N . GLY B 1 240 ? -19.955 4.504 -8.186 1.00 19.90 232 GLY B N 1
ATOM 4126 C CA . GLY B 1 240 ? -19.611 5.420 -9.268 1.00 19.98 232 GLY B CA 1
ATOM 4127 C C . GLY B 1 240 ? -18.146 5.830 -9.245 1.00 18.38 232 GLY B C 1
ATOM 4128 O O . GLY B 1 240 ? -17.497 5.945 -10.283 1.00 21.74 232 GLY B O 1
ATOM 4129 N N . THR B 1 241 ? -17.600 6.075 -8.054 1.00 17.40 233 THR B N 1
ATOM 4130 C CA . THR B 1 241 ? -16.212 6.492 -7.884 1.00 19.91 233 THR B CA 1
ATOM 4131 C C . THR B 1 241 ? -15.187 5.415 -8.248 1.00 18.51 233 THR B C 1
ATOM 4132 O O . THR B 1 241 ? -13.985 5.724 -8.272 1.00 20.19 233 THR B O 1
ATOM 4136 N N . LEU B 1 242 ? -15.597 4.169 -8.475 1.00 19.63 234 LEU B N 1
ATOM 4137 C CA . LEU B 1 242 ? -14.673 3.147 -8.947 1.00 17.43 234 LEU B CA 1
ATOM 4138 C C . LEU B 1 242 ? -14.633 3.184 -10.471 1.00 17.48 234 LEU B C 1
ATOM 4139 O O . LEU B 1 242 ? -15.673 3.037 -11.132 1.00 20.83 234 LEU B O 1
ATOM 4144 N N . ASN B 1 243 ? -13.444 3.422 -11.024 1.00 17.28 235 ASN B N 1
ATOM 4145 C CA . ASN B 1 243 ? -13.247 3.280 -12.473 1.00 19.68 235 ASN B CA 1
ATOM 4146 C C . ASN B 1 243 ? -13.036 1.800 -12.740 1.00 19.27 235 ASN B C 1
ATOM 4147 O O . ASN B 1 243 ? -11.962 1.259 -12.481 1.00 19.36 235 ASN B O 1
ATOM 4152 N N . THR B 1 244 ? -14.065 1.123 -13.255 1.00 20.30 236 THR B N 1
ATOM 4153 C CA . THR B 1 244 ? -13.945 -0.321 -13.407 1.00 21.76 236 THR B CA 1
ATOM 4154 C C . THR B 1 244 ? -13.008 -0.725 -14.538 1.00 21.17 236 THR B C 1
ATOM 4155 O O . THR B 1 244 ? -12.705 -1.918 -14.658 1.00 25.43 236 THR B O 1
ATOM 4159 N N . GLU B 1 245 ? -12.533 0.229 -15.338 1.00 20.87 237 GLU B N 1
ATOM 4160 C CA . GLU B 1 245 ? -11.523 -0.041 -16.356 1.00 21.97 237 GLU B CA 1
ATOM 4161 C C . GLU B 1 245 ? -10.096 0.083 -15.834 1.00 23.90 237 GLU B C 1
ATOM 4162 O O . GLU B 1 245 ? -9.153 -0.246 -16.559 1.00 23.76 237 GLU B O 1
ATOM 4168 N N . ILE B 1 246 ? -9.901 0.531 -14.589 1.00 19.34 238 ILE B N 1
ATOM 4169 C CA . ILE B 1 246 ? -8.535 0.815 -14.131 1.00 22.07 238 ILE B CA 1
ATOM 4170 C C . ILE B 1 246 ? -7.769 -0.455 -13.805 1.00 19.08 238 ILE B C 1
ATOM 4171 O O . ILE B 1 246 ? -6.546 -0.482 -13.932 1.00 22.42 238 ILE B O 1
ATOM 4176 N N . TYR B 1 247 ? -8.449 -1.512 -13.385 1.00 18.03 239 TYR B N 1
ATOM 4177 C CA . TYR B 1 247 ? -7.759 -2.698 -12.902 1.00 20.16 239 TYR B CA 1
ATOM 4178 C C . TYR B 1 247 ? -7.697 -3.788 -13.961 1.00 21.49 239 TYR B C 1
ATOM 4179 O O . TYR B 1 247 ? -8.614 -3.951 -14.778 1.00 23.69 239 TYR B O 1
ATOM 4188 N N . ASP B 1 248 ? -6.607 -4.541 -13.918 1.00 20.06 240 ASP B N 1
ATOM 4189 C CA . ASP B 1 248 ? -6.402 -5.658 -14.827 1.00 21.82 240 ASP B CA 1
ATOM 4190 C C . ASP B 1 248 ? -6.928 -6.961 -14.271 1.00 26.10 240 ASP B C 1
ATOM 4191 O O . ASP B 1 248 ? -7.185 -7.894 -15.039 1.00 26.59 240 ASP B O 1
ATOM 4196 N N . SER B 1 249 ? -7.104 -7.043 -12.957 1.00 20.23 241 SER B N 1
ATOM 4197 C CA . SER B 1 249 ? -7.562 -8.261 -12.324 1.00 21.89 241 SER B CA 1
ATOM 4198 C C . SER B 1 249 ? -8.092 -7.897 -10.943 1.00 21.06 241 SER B C 1
ATOM 4199 O O . SER B 1 249 ? -7.938 -6.760 -10.478 1.00 18.88 241 SER B O 1
ATOM 4202 N N . ILE B 1 250 ? -8.755 -8.876 -10.332 1.00 19.84 242 ILE B N 1
ATOM 4203 C CA . ILE B 1 250 ? -9.342 -8.801 -8.996 1.00 19.45 242 ILE B CA 1
ATOM 4204 C C . ILE B 1 250 ? -8.776 -9.952 -8.186 1.00 21.33 242 ILE B C 1
ATOM 4205 O O . ILE B 1 250 ? -8.675 -11.081 -8.687 1.00 23.67 242 ILE B O 1
ATOM 4210 N N . ILE B 1 251 ? -8.415 -9.689 -6.930 1.00 20.09 243 ILE B N 1
ATOM 4211 C CA . ILE B 1 251 ? -8.112 -10.757 -5.982 1.00 20.84 243 ILE B CA 1
ATOM 4212 C C . ILE B 1 251 ? -9.169 -10.716 -4.888 1.00 20.37 243 ILE B C 1
ATOM 4213 O O . ILE B 1 251 ? -9.413 -9.653 -4.295 1.00 20.60 243 ILE B O 1
ATOM 4218 N N . LYS B 1 252 ? -9.847 -11.841 -4.670 1.00 19.78 244 LYS B N 1
ATOM 4219 C CA . LYS B 1 252 ? -10.817 -11.980 -3.594 1.00 22.32 244 LYS B CA 1
ATOM 4220 C C . LYS B 1 252 ? -10.118 -12.535 -2.368 1.00 21.35 244 LYS B C 1
ATOM 4221 O O . LYS B 1 252 ? -9.273 -13.427 -2.472 1.00 22.63 244 LYS B O 1
ATOM 4227 N N . VAL B 1 253 ? -10.468 -12.010 -1.193 1.00 19.90 245 VAL B N 1
ATOM 4228 C CA . VAL B 1 253 ? -9.828 -12.428 0.049 1.00 19.20 245 VAL B CA 1
ATOM 4229 C C . VAL B 1 253 ? -10.887 -12.846 1.050 1.00 17.54 245 VAL B C 1
ATOM 4230 O O . VAL B 1 253 ? -11.856 -12.115 1.275 1.00 20.05 245 VAL B O 1
ATOM 4234 N N . GLY B 1 254 ? -10.684 -14.004 1.684 1.00 18.97 246 GLY B N 1
ATOM 4235 C CA . GLY B 1 254 ? -11.574 -14.445 2.733 1.00 21.41 246 GLY B CA 1
ATOM 4236 C C . GLY B 1 254 ? -11.374 -13.713 4.053 1.00 20.56 246 GLY B C 1
ATOM 4237 O O . GLY B 1 254 ? -10.325 -13.116 4.312 1.00 21.00 246 GLY B O 1
ATOM 4238 N N . ASN B 1 255 ? -12.419 -13.775 4.884 1.00 23.21 247 ASN B N 1
ATOM 4239 C CA . ASN B 1 255 ? -12.387 -13.128 6.187 1.00 24.71 247 ASN B CA 1
ATOM 4240 C C . ASN B 1 255 ? -11.222 -13.660 7.020 1.00 25.27 247 ASN B C 1
ATOM 4241 O O . ASN B 1 255 ? -10.451 -12.885 7.605 1.00 26.46 247 ASN B O 1
ATOM 4246 N N . ASP B 1 256 ? -11.047 -14.982 7.064 1.00 26.01 248 ASP B N 1
ATOM 4247 C CA . ASP B 1 256 ? -10.050 -15.535 7.974 1.00 24.21 248 ASP B CA 1
ATOM 4248 C C . ASP B 1 256 ? -8.643 -15.313 7.450 1.00 24.01 248 ASP B C 1
ATOM 4249 O O . ASP B 1 256 ? -7.724 -15.039 8.230 1.00 23.45 248 ASP B O 1
ATOM 4254 N N . THR B 1 257 ? -8.457 -15.409 6.132 1.00 23.09 249 THR B N 1
ATOM 4255 C CA . THR B 1 257 ? -7.159 -15.150 5.533 1.00 19.96 249 THR B CA 1
ATOM 4256 C C . THR B 1 257 ? -6.690 -13.731 5.849 1.00 23.54 249 THR B C 1
ATOM 4257 O O . THR B 1 257 ? -5.517 -13.507 6.200 1.00 21.44 249 THR B O 1
ATOM 4261 N N . ALA B 1 258 ? -7.600 -12.761 5.743 1.00 19.54 250 ALA B N 1
ATOM 4262 C CA . ALA B 1 258 ? -7.228 -11.377 6.005 1.00 19.14 250 ALA B CA 1
ATOM 4263 C C . ALA B 1 258 ? -6.877 -11.179 7.468 1.00 19.02 250 ALA B C 1
ATOM 4264 O O . ALA B 1 258 ? -5.882 -10.506 7.786 1.00 19.18 250 ALA B O 1
ATOM 4266 N N . MET B 1 259 ? -7.667 -11.772 8.372 1.00 18.72 251 MET B N 1
ATOM 4267 C CA . MET B 1 259 ? -7.381 -11.633 9.796 1.00 20.26 251 MET B CA 1
ATOM 4268 C C . MET B 1 259 ? -6.061 -12.272 10.146 1.00 21.34 251 MET B C 1
ATOM 4269 O O . MET B 1 259 ? -5.287 -11.705 10.914 1.00 20.03 251 MET B O 1
ATOM 4274 N N . GLU B 1 260 ? -5.791 -13.465 9.615 1.00 20.69 252 GLU B N 1
ATOM 4275 C CA . GLU B 1 260 ? -4.534 -14.125 9.930 1.00 20.39 252 GLU B CA 1
ATOM 4276 C C . GLU B 1 260 ? -3.342 -13.316 9.438 1.00 19.73 252 GLU B C 1
ATOM 4277 O O . GLU B 1 260 ? -2.299 -13.256 10.105 1.00 22.10 252 GLU B O 1
ATOM 4279 N N . MET B 1 261 ? -3.476 -12.667 8.277 1.00 18.96 253 MET B N 1
ATOM 4280 C CA . MET B 1 261 ? -2.378 -11.849 7.777 1.00 18.34 253 MET B CA 1
ATOM 4281 C C . MET B 1 261 ? -2.203 -10.577 8.598 1.00 17.91 253 MET B C 1
ATOM 4282 O O . MET B 1 261 ? -1.070 -10.190 8.884 1.00 18.00 253 MET B O 1
ATOM 4287 N N . SER B 1 262 ? -3.296 -9.931 9.004 1.00 18.14 254 SER B N 1
ATOM 4288 C CA . SER B 1 262 ? -3.152 -8.777 9.893 1.00 17.37 254 SER B CA 1
ATOM 4289 C C . SER B 1 262 ? -2.393 -9.155 11.149 1.00 19.94 254 SER B C 1
ATOM 4290 O O . SER B 1 262 ? -1.538 -8.395 11.620 1.00 18.47 254 SER B O 1
ATOM 4293 N N . ARG B 1 263 ? -2.684 -10.327 11.705 1.00 18.19 255 ARG B N 1
ATOM 4294 C CA . ARG B 1 263 ? -2.009 -10.737 12.937 1.00 17.30 255 ARG B CA 1
ATOM 4295 C C . ARG B 1 263 ? -0.533 -11.018 12.686 1.00 18.05 255 ARG B C 1
ATOM 4296 O O . ARG B 1 263 ? 0.332 -10.649 13.500 1.00 19.34 255 ARG B O 1
ATOM 4304 N N . ARG B 1 264 ? -0.203 -11.655 11.567 1.00 18.27 256 ARG B N 1
ATOM 4305 C CA . ARG B 1 264 ? 1.202 -11.887 11.246 1.00 19.91 256 ARG B CA 1
ATOM 4306 C C . ARG B 1 264 ? 1.953 -10.576 11.040 1.00 18.34 256 ARG B C 1
ATOM 4307 O O . ARG B 1 264 ? 3.107 -10.440 11.466 1.00 19.49 256 ARG B O 1
ATOM 4315 N N . VAL B 1 265 ? 1.334 -9.619 10.335 1.00 17.71 257 VAL B N 1
ATOM 4316 C CA . VAL B 1 265 ? 2.005 -8.355 10.055 1.00 18.40 257 VAL B CA 1
ATOM 4317 C C . VAL B 1 265 ? 2.269 -7.579 11.353 1.00 16.58 257 VAL B C 1
ATOM 4318 O O . VAL B 1 265 ? 3.343 -6.988 11.524 1.00 17.28 257 VAL B O 1
ATOM 4322 N N . ALA B 1 266 ? 1.315 -7.598 12.278 1.00 15.82 258 ALA B N 1
ATOM 4323 C CA . ALA B 1 266 ? 1.526 -6.914 13.556 1.00 16.28 258 ALA B CA 1
ATOM 4324 C C . ALA B 1 266 ? 2.666 -7.545 14.345 1.00 19.43 258 ALA B C 1
ATOM 4325 O O . ALA B 1 266 ? 3.548 -6.837 14.849 1.00 18.10 258 ALA B O 1
ATOM 4327 N N . LYS B 1 267 ? 2.701 -8.882 14.428 1.00 17.96 259 LYS B N 1
ATOM 4328 C CA . LYS B 1 267 ? 3.726 -9.524 15.255 1.00 17.14 259 LYS B CA 1
ATOM 4329 C C . LYS B 1 267 ? 5.079 -9.571 14.569 1.00 19.42 259 LYS B C 1
ATOM 4330 O O . LYS B 1 267 ? 6.114 -9.513 15.248 1.00 21.32 259 LYS B O 1
ATOM 4336 N N . GLU B 1 268 ? 5.108 -9.744 13.243 1.00 19.66 260 GLU B N 1
ATOM 4337 C CA . GLU B 1 268 ? 6.356 -10.018 12.547 1.00 19.97 260 GLU B CA 1
ATOM 4338 C C . GLU B 1 268 ? 6.924 -8.800 11.854 1.00 19.02 260 GLU B C 1
ATOM 4339 O O . GLU B 1 268 ? 8.117 -8.771 11.547 1.00 19.74 260 GLU B O 1
ATOM 4345 N N . GLU B 1 269 ? 6.104 -7.788 11.584 1.00 19.35 261 GLU B N 1
ATOM 4346 C CA . GLU B 1 269 ? 6.616 -6.554 11.024 1.00 18.10 261 GLU B CA 1
ATOM 4347 C C . GLU B 1 269 ? 6.482 -5.385 11.990 1.00 16.57 261 GLU B C 1
ATOM 4348 O O . GLU B 1 269 ? 7.067 -4.326 11.746 1.00 17.65 261 GLU B O 1
ATOM 4354 N N . GLY B 1 270 ? 5.694 -5.528 13.047 1.00 16.62 262 GLY B N 1
ATOM 4355 C CA . GLY B 1 270 ? 5.434 -4.384 13.891 1.00 17.04 262 GLY B CA 1
ATOM 4356 C C . GLY B 1 270 ? 4.476 -3.373 13.300 1.00 15.57 262 GLY B C 1
ATOM 4357 O O . GLY B 1 270 ? 4.471 -2.216 13.732 1.00 16.89 262 GLY B O 1
ATOM 4358 N N . ILE B 1 271 ? 3.656 -3.769 12.331 1.00 16.20 263 ILE B N 1
ATOM 4359 C CA . ILE B 1 271 ? 2.750 -2.871 11.629 1.00 15.31 263 ILE B CA 1
ATOM 4360 C C . ILE B 1 271 ? 1.360 -3.324 11.996 1.00 15.99 263 ILE B C 1
ATOM 4361 O O . ILE B 1 271 ? 0.929 -4.400 11.580 1.00 16.84 263 ILE B O 1
ATOM 4366 N N . LEU B 1 272 ? 0.668 -2.537 12.820 1.00 15.67 264 LEU B N 1
ATOM 4367 C CA . LEU B 1 272 ? -0.631 -2.896 13.387 1.00 14.92 264 LEU B CA 1
ATOM 4368 C C . LEU B 1 272 ? -1.714 -2.198 12.569 1.00 17.31 264 LEU B C 1
ATOM 4369 O O . LEU B 1 272 ? -1.975 -1.007 12.761 1.00 16.99 264 LEU B O 1
ATOM 4374 N N . ALA B 1 273 ? -2.373 -2.943 11.676 1.00 16.18 265 ALA B N 1
ATOM 4375 C CA . ALA B 1 273 ? -3.307 -2.329 10.744 1.00 15.47 265 ALA B CA 1
ATOM 4376 C C . ALA B 1 273 ? -4.643 -3.061 10.802 1.00 15.38 265 ALA B C 1
ATOM 4377 O O . ALA B 1 273 ? -4.775 -4.126 11.402 1.00 16.30 265 ALA B O 1
ATOM 4379 N N . GLY B 1 274 ? -5.646 -2.496 10.138 1.00 15.91 266 GLY B N 1
ATOM 4380 C CA . GLY B 1 274 ? -6.965 -3.095 10.127 1.00 16.04 266 GLY B CA 1
ATOM 4381 C C . GLY B 1 274 ? -7.065 -4.331 9.232 1.00 15.25 266 GLY B C 1
ATOM 4382 O O . GLY B 1 274 ? -6.127 -4.720 8.538 1.00 15.94 266 GLY B O 1
ATOM 4383 N N . ILE B 1 275 ? -8.252 -4.946 9.259 1.00 16.64 267 ILE B N 1
ATOM 4384 C CA . ILE B 1 275 ? -8.443 -6.184 8.501 1.00 16.81 267 ILE B CA 1
ATOM 4385 C C . ILE B 1 275 ? -8.366 -5.932 6.999 1.00 16.43 267 ILE B C 1
ATOM 4386 O O . ILE B 1 275 ? -7.912 -6.813 6.253 1.00 17.37 267 ILE B O 1
ATOM 4391 N N . SER B 1 276 ? -8.762 -4.744 6.531 1.00 15.69 268 SER B N 1
ATOM 4392 C CA . SER B 1 276 ? -8.648 -4.493 5.091 1.00 16.21 268 SER B CA 1
ATOM 4393 C C . SER B 1 276 ? -7.196 -4.377 4.673 1.00 16.75 268 SER B C 1
ATOM 4394 O O . SER B 1 276 ? -6.846 -4.685 3.527 1.00 18.13 268 SER B O 1
ATOM 4397 N N . SER B 1 277 ? -6.332 -3.963 5.604 1.00 15.25 269 SER B N 1
ATOM 4398 C CA . SER B 1 277 ? -4.896 -3.957 5.355 1.00 15.28 269 SER B CA 1
ATOM 4399 C C . SER B 1 277 ? -4.346 -5.366 5.306 1.00 16.81 269 SER B C 1
ATOM 4400 O O . SER B 1 277 ? -3.441 -5.661 4.510 1.00 17.41 269 SER B O 1
ATOM 4403 N N . GLY B 1 278 ? -4.857 -6.250 6.157 1.00 16.51 270 GLY B N 1
ATOM 4404 C CA . GLY B 1 278 ? -4.441 -7.635 6.074 1.00 17.54 270 GLY B CA 1
ATOM 4405 C C . GLY B 1 278 ? -4.835 -8.246 4.748 1.00 17.13 270 GLY B C 1
ATOM 4406 O O . GLY B 1 278 ? -4.075 -9.022 4.155 1.00 18.74 270 GLY B O 1
ATOM 4407 N N . ALA B 1 279 ? -6.030 -7.926 4.275 1.00 17.24 271 ALA B N 1
ATOM 4408 C CA . ALA B 1 279 ? -6.449 -8.401 2.962 1.00 18.39 271 ALA B CA 1
ATOM 4409 C C . ALA B 1 279 ? -5.544 -7.857 1.863 1.00 17.62 271 ALA B C 1
ATOM 4410 O O . ALA B 1 279 ? -5.134 -8.597 0.950 1.00 18.48 271 ALA B O 1
ATOM 4412 N N . ALA B 1 280 ? -5.197 -6.565 1.930 1.00 17.07 272 ALA B N 1
ATOM 4413 C CA . ALA B 1 280 ? -4.327 -5.975 0.920 1.00 17.33 272 ALA B CA 1
ATOM 4414 C C . ALA B 1 280 ? -2.955 -6.620 0.925 1.00 17.31 272 ALA B C 1
ATOM 4415 O O . ALA B 1 280 ? -2.372 -6.870 -0.142 1.00 17.30 272 ALA B O 1
ATOM 4417 N N . ILE B 1 281 ? -2.409 -6.883 2.117 1.00 18.22 273 ILE B N 1
ATOM 4418 C CA . ILE B 1 281 ? -1.094 -7.495 2.191 1.00 17.31 273 ILE B CA 1
ATOM 4419 C C . ILE B 1 281 ? -1.141 -8.939 1.716 1.00 17.45 273 ILE B C 1
ATOM 4420 O O . ILE B 1 281 ? -0.240 -9.383 0.996 1.00 18.60 273 ILE B O 1
ATOM 4425 N N . TYR B 1 282 ? -2.178 -9.683 2.090 1.00 18.05 274 TYR B N 1
ATOM 4426 C CA . TYR B 1 282 ? -2.280 -11.062 1.622 1.00 17.10 274 TYR B CA 1
ATOM 4427 C C . TYR B 1 282 ? -2.309 -11.105 0.096 1.00 19.04 274 TYR B C 1
ATOM 4428 O O . TYR B 1 282 ? -1.609 -11.914 -0.531 1.00 19.77 274 TYR B O 1
ATOM 4437 N N . ALA B 1 283 ? -3.101 -10.223 -0.520 1.00 18.65 275 ALA B N 1
ATOM 4438 C CA . ALA B 1 283 ? -3.175 -10.169 -1.977 1.00 17.88 275 ALA B CA 1
ATOM 4439 C C . ALA B 1 283 ? -1.857 -9.719 -2.573 1.00 18.30 275 ALA B C 1
ATOM 4440 O O . ALA B 1 283 ? -1.411 -10.273 -3.596 1.00 18.92 275 ALA B O 1
ATOM 4442 N N . ALA B 1 284 ? -1.200 -8.731 -1.949 1.00 18.55 276 ALA B N 1
ATOM 4443 C CA . ALA B 1 284 ? 0.084 -8.262 -2.463 1.00 17.80 276 ALA B CA 1
ATOM 4444 C C . ALA B 1 284 ? 1.115 -9.370 -2.446 1.00 18.83 276 ALA B C 1
ATOM 4445 O O . ALA B 1 284 ? 1.956 -9.457 -3.358 1.00 19.50 276 ALA B O 1
ATOM 4447 N N . ILE B 1 285 ? 1.103 -10.195 -1.401 1.00 19.03 277 ILE B N 1
ATOM 4448 C CA . ILE B 1 285 ? 2.054 -11.295 -1.309 1.00 20.12 277 ILE B CA 1
ATOM 4449 C C . ILE B 1 285 ? 1.766 -12.330 -2.383 1.00 21.54 277 ILE B C 1
ATOM 4450 O O . ILE B 1 285 ? 2.693 -12.882 -2.986 1.00 23.22 277 ILE B O 1
ATOM 4455 N N . GLN B 1 286 ? 0.490 -12.619 -2.628 1.00 20.78 278 GLN B N 1
ATOM 4456 C CA . GLN B 1 286 ? 0.132 -13.511 -3.728 1.00 20.37 278 GLN B CA 1
ATOM 4457 C C . GLN B 1 286 ? 0.706 -12.994 -5.036 1.00 22.15 278 GLN B C 1
ATOM 4458 O O . GLN B 1 286 ? 1.342 -13.736 -5.797 1.00 22.92 278 GLN B O 1
ATOM 4464 N N . LYS B 1 287 ? 0.517 -11.710 -5.306 1.00 20.87 279 LYS B N 1
ATOM 4465 C CA . LYS B 1 287 ? 1.032 -11.127 -6.536 1.00 20.10 279 LYS B CA 1
ATOM 4466 C C . LYS B 1 287 ? 2.556 -11.137 -6.553 1.00 23.71 279 LYS B C 1
ATOM 4467 O O . LYS B 1 287 ? 3.169 -11.378 -7.604 1.00 22.24 279 LYS B O 1
ATOM 4473 N N . ALA B 1 288 ? 3.193 -10.882 -5.403 1.00 20.49 280 ALA B N 1
ATOM 4474 C CA . ALA B 1 288 ? 4.653 -10.869 -5.347 1.00 19.16 280 ALA B CA 1
ATOM 4475 C C . ALA B 1 288 ? 5.236 -12.249 -5.628 1.00 23.44 280 ALA B C 1
ATOM 4476 O O . ALA B 1 288 ? 6.318 -12.346 -6.208 1.00 21.87 280 ALA B O 1
ATOM 4478 N N . LYS B 1 289 ? 4.532 -13.314 -5.237 1.00 22.85 281 LYS B N 1
ATOM 4479 C CA . LYS B 1 289 ? 4.985 -14.673 -5.538 1.00 25.24 281 LYS B CA 1
ATOM 4480 C C . LYS B 1 289 ? 4.910 -14.955 -7.037 1.00 28.13 281 LYS B C 1
ATOM 4481 O O . LYS B 1 289 ? 5.791 -15.621 -7.594 1.00 28.19 281 LYS B O 1
ATOM 4487 N N . GLU B 1 290 ? 3.880 -14.436 -7.707 1.00 24.94 282 GLU B N 1
ATOM 4488 C CA . GLU B 1 290 ? 3.781 -14.561 -9.164 1.00 24.92 282 GLU B CA 1
ATOM 4489 C C . GLU B 1 290 ? 4.926 -13.837 -9.863 1.00 27.51 282 GLU B C 1
ATOM 4490 O O . GLU B 1 290 ? 5.554 -14.376 -10.784 1.00 30.46 282 GLU B O 1
ATOM 4496 N N . LEU B 1 291 ? 5.189 -12.592 -9.463 1.00 23.69 283 LEU B N 1
ATOM 4497 C CA . LEU B 1 291 ? 6.134 -11.736 -10.170 1.00 23.25 283 LEU B CA 1
ATOM 4498 C C . LEU B 1 291 ? 7.586 -12.120 -9.917 1.00 24.87 283 LEU B C 1
ATOM 4499 O O . LEU B 1 291 ? 8.430 -11.940 -10.802 1.00 29.31 283 LEU B O 1
ATOM 4504 N N . GLY B 1 292 ? 7.914 -12.585 -8.713 1.00 23.03 284 GLY B N 1
ATOM 4505 C CA . GLY B 1 292 ? 9.255 -13.072 -8.446 1.00 26.77 284 GLY B CA 1
ATOM 4506 C C . GLY B 1 292 ? 10.267 -12.016 -8.034 1.00 25.29 284 GLY B C 1
ATOM 4507 O O . GLY B 1 292 ? 10.018 -10.812 -8.027 1.00 24.01 284 GLY B O 1
ATOM 4508 N N . LYS B 1 293 ? 11.466 -12.518 -7.729 1.00 28.23 285 LYS B N 1
ATOM 4509 C CA . LYS B 1 293 ? 12.530 -11.737 -7.112 1.00 25.71 285 LYS B CA 1
ATOM 4510 C C . LYS B 1 293 ? 12.881 -10.513 -7.948 1.00 26.30 285 LYS B C 1
ATOM 4511 O O . LYS B 1 293 ? 12.927 -10.573 -9.181 1.00 30.34 285 LYS B O 1
ATOM 4517 N N . GLY B 1 294 ? 13.120 -9.394 -7.267 1.00 26.64 286 GLY B N 1
ATOM 4518 C CA . GLY B 1 294 ? 13.565 -8.182 -7.915 1.00 31.53 286 GLY B CA 1
ATOM 4519 C C . GLY B 1 294 ? 12.465 -7.305 -8.471 1.00 28.69 286 GLY B C 1
ATOM 4520 O O . GLY B 1 294 ? 12.755 -6.188 -8.915 1.00 35.08 286 GLY B O 1
ATOM 4521 N N . LYS B 1 295 ? 11.219 -7.775 -8.477 1.00 25.62 287 LYS B N 1
ATOM 4522 C CA . LYS B 1 295 ? 10.107 -6.937 -8.887 1.00 24.35 287 LYS B CA 1
ATOM 4523 C C . LYS B 1 295 ? 9.576 -6.166 -7.681 1.00 22.16 287 LYS B C 1
ATOM 4524 O O . LYS B 1 295 ? 9.987 -6.393 -6.543 1.00 24.90 287 LYS B O 1
ATOM 4530 N N . THR B 1 296 ? 8.664 -5.230 -7.945 1.00 21.02 288 THR B N 1
ATOM 4531 C CA . THR B 1 296 ? 8.209 -4.259 -6.949 1.00 20.29 288 THR B CA 1
ATOM 4532 C C . THR B 1 296 ? 6.691 -4.231 -6.933 1.00 20.81 288 THR B C 1
ATOM 4533 O O . THR B 1 296 ? 6.063 -3.904 -7.946 1.00 20.64 288 THR B O 1
ATOM 4537 N N . VAL B 1 297 ? 6.111 -4.533 -5.771 1.00 18.36 289 VAL B N 1
ATOM 4538 C CA . VAL B 1 297 ? 4.673 -4.567 -5.557 1.00 19.09 289 VAL B CA 1
ATOM 4539 C C . VAL B 1 297 ? 4.353 -3.566 -4.454 1.00 17.60 289 VAL B C 1
ATOM 4540 O O . VAL B 1 297 ? 5.022 -3.562 -3.412 1.00 18.76 289 VAL B O 1
ATOM 4544 N N . VAL B 1 298 ? 3.338 -2.730 -4.678 1.00 16.32 290 VAL B N 1
ATOM 4545 C CA . VAL B 1 298 ? 2.938 -1.683 -3.737 1.00 16.91 290 VAL B CA 1
ATOM 4546 C C . VAL B 1 298 ? 1.466 -1.828 -3.395 1.00 16.52 290 VAL B C 1
ATOM 4547 O O . VAL B 1 298 ? 0.632 -2.075 -4.274 1.00 16.84 290 VAL B O 1
ATOM 4551 N N . THR B 1 299 ? 1.128 -1.647 -2.119 1.00 16.47 291 THR B N 1
ATOM 4552 C CA . THR B 1 299 ? -0.262 -1.578 -1.693 1.00 15.97 291 THR B CA 1
ATOM 4553 C C . THR B 1 299 ? -0.407 -0.489 -0.630 1.00 15.43 291 THR B C 1
ATOM 4554 O O . THR B 1 299 ? 0.559 0.182 -0.247 1.00 16.70 291 THR B O 1
ATOM 4558 N N . VAL B 1 300 ? -1.650 -0.302 -0.193 1.00 17.52 292 VAL B N 1
ATOM 4559 C CA . VAL B 1 300 ? -2.057 0.759 0.731 1.00 17.85 292 VAL B CA 1
ATOM 4560 C C . VAL B 1 300 ? -2.688 0.097 1.949 1.00 17.63 292 VAL B C 1
ATOM 4561 O O . VAL B 1 300 ? -3.491 -0.837 1.811 1.00 17.01 292 VAL B O 1
ATOM 4565 N N . LEU B 1 301 ? -2.303 0.571 3.135 1.00 15.51 293 LEU B N 1
ATOM 4566 C CA . LEU B 1 301 ? -2.920 0.140 4.388 1.00 15.88 293 LEU B CA 1
ATOM 4567 C C . LEU B 1 301 ? -3.850 1.249 4.857 1.00 14.21 293 LEU B C 1
ATOM 4568 O O . LEU B 1 301 ? -3.370 2.293 5.335 1.00 15.83 293 LEU B O 1
ATOM 4573 N N . PRO B 1 302 ? -5.174 1.080 4.754 1.00 15.49 294 PRO B N 1
ATOM 4574 C CA . PRO B 1 302 ? -6.065 2.247 4.958 1.00 16.47 294 PRO B CA 1
ATOM 4575 C C . PRO B 1 302 ? -6.260 2.718 6.389 1.00 15.00 294 PRO B C 1
ATOM 4576 O O . PRO B 1 302 ? -6.577 3.900 6.574 1.00 16.19 294 PRO B O 1
ATOM 4580 N N . SER B 1 303 ? -6.092 1.863 7.403 1.00 14.95 295 SER B N 1
ATOM 4581 C CA . SER B 1 303 ? -6.480 2.211 8.777 1.00 15.97 295 SER B CA 1
ATOM 4582 C C . SER B 1 303 ? -5.674 1.371 9.764 1.00 16.74 295 SER B C 1
ATOM 4583 O O . SER B 1 303 ? -5.034 0.387 9.380 1.00 16.96 295 SER B O 1
ATOM 4586 N N . ASN B 1 304 ? -5.666 1.799 11.050 1.00 17.85 296 ASN B N 1
ATOM 4587 C CA . ASN B 1 304 ? -4.754 1.219 12.035 1.00 16.43 296 ASN B CA 1
ATOM 4588 C C . ASN B 1 304 ? -5.511 0.170 12.848 1.00 15.80 296 ASN B C 1
ATOM 4589 O O . ASN B 1 304 ? -6.715 0.304 13.089 1.00 18.33 296 ASN B O 1
ATOM 4594 N N . GLY B 1 305 ? -4.797 -0.872 13.279 1.00 16.88 297 GLY B N 1
ATOM 4595 C CA . GLY B 1 305 ? -5.431 -1.937 14.052 1.00 18.84 297 GLY B CA 1
ATOM 4596 C C . GLY B 1 305 ? -6.052 -1.474 15.362 1.00 17.80 297 GLY B C 1
ATOM 4597 O O . GLY B 1 305 ? -7.011 -2.082 15.857 1.00 18.35 297 GLY B O 1
ATOM 4598 N N . GLU B 1 306 ? -5.543 -0.382 15.933 1.00 17.38 298 GLU B N 1
ATOM 4599 C CA . GLU B 1 306 ? -6.064 0.069 17.225 1.00 17.89 298 GLU B CA 1
ATOM 4600 C C . GLU B 1 306 ? -7.520 0.509 17.133 1.00 19.34 298 GLU B C 1
ATOM 4601 O O . GLU B 1 306 ? -8.241 0.529 18.137 1.00 21.19 298 GLU B O 1
ATOM 4607 N N . ARG B 1 307 ? -7.976 0.871 15.941 1.00 17.16 299 ARG B N 1
ATOM 4608 C CA . ARG B 1 307 ? -9.370 1.239 15.743 1.00 17.42 299 ARG B CA 1
ATOM 4609 C C . ARG B 1 307 ? -10.311 0.045 15.778 1.00 18.51 299 ARG B C 1
ATOM 4610 O O . ARG B 1 307 ? -11.532 0.248 15.777 1.00 23.46 299 ARG B O 1
ATOM 4618 N N . TYR B 1 308 ? -9.789 -1.181 15.868 1.00 18.17 300 TYR B N 1
ATOM 4619 C CA . TYR B 1 308 ? -10.601 -2.383 15.727 1.00 19.29 300 TYR B CA 1
ATOM 4620 C C . TYR B 1 308 ? -10.422 -3.356 16.877 1.00 22.18 300 TYR B C 1
ATOM 4621 O O . TYR B 1 308 ? -10.633 -4.566 16.712 1.00 21.54 300 TYR B O 1
ATOM 4630 N N . LEU B 1 309 ? -10.042 -2.844 18.054 1.00 21.20 301 LEU B N 1
ATOM 4631 C CA . LEU B 1 309 ? -9.720 -3.713 19.178 1.00 21.96 301 LEU B CA 1
ATOM 4632 C C . LEU B 1 309 ? -10.957 -4.373 19.771 1.00 26.43 301 LEU B C 1
ATOM 4633 O O . LEU B 1 309 ? -10.811 -5.336 20.531 1.00 29.60 301 LEU B O 1
ATOM 4638 N N . SER B 1 310 ? -12.155 -3.915 19.426 1.00 25.42 302 SER B N 1
ATOM 4639 C CA . SER B 1 310 ? -13.383 -4.562 19.876 1.00 33.43 302 SER B CA 1
ATOM 4640 C C . SER B 1 310 ? -13.976 -5.500 18.835 1.00 34.12 302 SER B C 1
ATOM 4641 O O . SER B 1 310 ? -15.041 -6.080 19.071 1.00 32.61 302 SER B O 1
ATOM 4644 N N . THR B 1 311 ? -13.338 -5.646 17.689 1.00 28.34 303 THR B N 1
ATOM 4645 C CA . THR B 1 311 ? -13.733 -6.656 16.721 1.00 25.04 303 THR B CA 1
ATOM 4646 C C . THR B 1 311 ? -12.972 -7.942 16.990 1.00 26.15 303 THR B C 1
ATOM 4647 O O . THR B 1 311 ? -12.084 -8.011 17.851 1.00 26.79 303 THR B O 1
ATOM 4651 N N . PRO B 1 312 ? -13.320 -9.028 16.304 1.00 25.90 304 PRO B N 1
ATOM 4652 C CA . PRO B 1 312 ? -12.548 -10.268 16.479 1.00 29.15 304 PRO B CA 1
ATOM 4653 C C . PRO B 1 312 ? -11.118 -10.195 15.963 1.00 23.52 304 PRO B C 1
ATOM 4654 O O . PRO B 1 312 ? -10.339 -11.107 16.259 1.00 25.36 304 PRO B O 1
ATOM 4658 N N . LEU B 1 313 ? -10.753 -9.143 15.224 1.00 24.16 305 LEU B N 1
ATOM 4659 C CA . LEU B 1 313 ? -9.481 -9.107 14.511 1.00 25.34 305 LEU B CA 1
ATOM 4660 C C . LEU B 1 313 ? -8.315 -9.423 15.432 1.00 22.72 305 LEU B C 1
ATOM 4661 O O . LEU B 1 313 ? -7.450 -10.238 15.097 1.00 23.25 305 LEU B O 1
ATOM 4666 N N . TYR B 1 314 ? -8.252 -8.754 16.587 1.00 22.63 306 TYR B N 1
ATOM 4667 C CA . TYR B 1 314 ? -7.145 -8.936 17.517 1.00 25.20 306 TYR B CA 1
ATOM 4668 C C . TYR B 1 314 ? -7.649 -9.467 18.851 1.00 28.63 306 TYR B C 1
ATOM 4669 O O . TYR B 1 314 ? -7.072 -9.181 19.900 1.00 27.83 306 TYR B O 1
ATOM 4678 N N . SER B 1 315 ? -8.737 -10.230 18.823 1.00 25.37 307 SER B N 1
ATOM 4679 C CA . SER B 1 315 ? -9.257 -10.874 20.025 1.00 32.49 307 SER B CA 1
ATOM 4680 C C . SER B 1 315 ? -8.552 -12.215 20.192 1.00 37.68 307 SER B C 1
ATOM 4681 O O . SER B 1 315 ? -8.821 -13.165 19.448 1.00 43.09 307 SER B O 1
ATOM 4684 N N . PHE B 1 316 ? -7.650 -12.292 21.166 1.00 51.90 308 PHE B N 1
ATOM 4685 C CA . PHE B 1 316 ? -6.887 -13.512 21.418 1.00 59.28 308 PHE B CA 1
ATOM 4686 C C . PHE B 1 316 ? -7.484 -14.315 22.573 1.00 68.18 308 PHE B C 1
ATOM 4687 O O . PHE B 1 316 ? -7.813 -13.763 23.624 1.00 71.59 308 PHE B O 1
ATOM 4695 N N . GLY C 2 5 ? -30.640 -6.343 6.543 0.95 43.92 5 GLY C N 1
ATOM 4696 C CA . GLY C 2 5 ? -30.143 -5.552 5.432 0.95 37.26 5 GLY C CA 1
ATOM 4697 C C . GLY C 2 5 ? -28.634 -5.637 5.265 0.95 26.72 5 GLY C C 1
ATOM 4698 O O . GLY C 2 5 ? -27.917 -6.038 6.182 0.95 30.59 5 GLY C O 1
ATOM 4699 N N . TYR C 2 6 ? -28.166 -5.225 4.094 0.89 26.03 6 TYR C N 1
ATOM 4700 C CA . TYR C 2 6 ? -26.747 -5.324 3.775 0.89 23.06 6 TYR C CA 1
ATOM 4701 C C . TYR C 2 6 ? -25.953 -4.267 4.539 0.89 20.83 6 TYR C C 1
ATOM 4702 O O . TYR C 2 6 ? -26.314 -3.088 4.548 0.89 22.25 6 TYR C O 1
ATOM 4711 N N . MET C 2 7 ? -24.865 -4.683 5.169 0.93 23.07 7 MET C N 1
ATOM 4712 C CA . MET C 2 7 ? -24.060 -3.780 5.971 0.93 21.93 7 MET C CA 1
ATOM 4713 C C . MET C 2 7 ? -22.646 -3.667 5.418 0.93 22.51 7 MET C C 1
ATOM 4714 O O . MET C 2 7 ? -22.041 -4.659 4.999 0.93 21.12 7 MET C O 1
ATOM 4719 N N . PHE C 2 8 ? -22.129 -2.445 5.417 0.89 19.80 8 PHE C N 1
ATOM 4720 C CA . PHE C 2 8 ? -20.728 -2.186 5.117 0.89 17.54 8 PHE C CA 1
ATOM 4721 C C . PHE C 2 8 ? -20.287 -1.008 5.978 0.89 18.36 8 PHE C C 1
ATOM 4722 O O . PHE C 2 8 ? -21.118 -0.227 6.458 0.89 18.53 8 PHE C O 1
ATOM 4730 N N . TYR C 2 9 ? -18.966 -0.869 6.152 0.91 17.17 9 TYR C N 1
ATOM 4731 C CA . TYR C 2 9 ? -18.366 0.125 7.046 0.91 17.58 9 TYR C CA 1
ATOM 4732 C C . TYR C 2 9 ? -17.387 0.930 6.215 0.91 16.68 9 TYR C C 1
ATOM 4733 O O . TYR C 2 9 ? -16.192 0.598 6.172 0.91 19.75 9 TYR C O 1
ATOM 4742 N N . ILE C 2 10 ? -17.888 1.963 5.554 0.87 16.99 10 ILE C N 1
ATOM 4743 C CA . ILE C 2 10 ? -17.063 2.759 4.655 0.87 17.43 10 ILE C CA 1
ATOM 4744 C C . ILE C 2 10 ? -17.225 4.214 5.052 0.87 18.48 10 ILE C C 1
ATOM 4745 O O . ILE C 2 10 ? -16.269 4.805 5.609 0.87 19.50 10 ILE C O 1
ATOM 4751 N N . GLY D 2 5 ? -1.172 1.053 46.884 1.00 34.56 5 GLY D N 1
ATOM 4752 C CA . GLY D 2 5 ? -2.324 1.101 46.003 1.00 32.46 5 GLY D CA 1
ATOM 4753 C C . GLY D 2 5 ? -2.292 2.197 44.941 1.00 24.91 5 GLY D C 1
ATOM 4754 O O . GLY D 2 5 ? -3.237 2.358 44.171 1.00 30.11 5 GLY D O 1
ATOM 4755 N N . TYR D 2 6 ? -1.174 2.906 44.867 1.00 23.89 6 TYR D N 1
ATOM 4756 C CA . TYR D 2 6 ? -1.071 4.056 43.970 1.00 22.84 6 TYR D CA 1
ATOM 4757 C C . TYR D 2 6 ? -0.951 3.600 42.514 1.00 21.00 6 TYR D C 1
ATOM 4758 O O . TYR D 2 6 ? -0.156 2.707 42.191 1.00 21.86 6 TYR D O 1
ATOM 4767 N N . MET D 2 7 ? -1.728 4.212 41.629 1.00 21.39 7 MET D N 1
ATOM 4768 C CA . MET D 2 7 ? -1.772 3.807 40.235 1.00 19.39 7 MET D CA 1
ATOM 4769 C C . MET D 2 7 ? -1.360 4.962 39.342 1.00 21.01 7 MET D C 1
ATOM 4770 O O . MET D 2 7 ? -1.703 6.116 39.586 1.00 23.64 7 MET D O 1
ATOM 4775 N N . PHE D 2 8 ? -0.566 4.633 38.334 1.00 18.79 8 PHE D N 1
ATOM 4776 C CA . PHE D 2 8 ? -0.240 5.569 37.274 1.00 18.08 8 PHE D CA 1
ATOM 4777 C C . PHE D 2 8 ? -0.125 4.764 35.994 1.00 16.54 8 PHE D C 1
ATOM 4778 O O . PHE D 2 8 ? 0.044 3.541 36.019 1.00 17.13 8 PHE D O 1
ATOM 4786 N N . TYR D 2 9 ? -0.245 5.468 34.874 0.97 16.24 9 TYR D N 1
ATOM 4787 C CA . TYR D 2 9 ? -0.289 4.862 33.548 0.97 16.45 9 TYR D CA 1
ATOM 4788 C C . TYR D 2 9 ? 0.795 5.516 32.714 0.97 16.22 9 TYR D C 1
ATOM 4789 O O . TYR D 2 9 ? 0.525 6.491 32.013 0.97 16.66 9 TYR D O 1
ATOM 4798 N N . ILE D 2 10 ? 2.007 4.979 32.793 0.98 16.95 10 ILE D N 1
ATOM 4799 C CA . ILE D 2 10 ? 3.147 5.562 32.104 0.98 17.49 10 ILE D CA 1
ATOM 4800 C C . ILE D 2 10 ? 3.803 4.453 31.308 0.98 17.08 10 ILE D C 1
ATOM 4801 O O . ILE D 2 10 ? 4.366 3.526 31.876 0.98 17.72 10 ILE D O 1
#

InterPro dom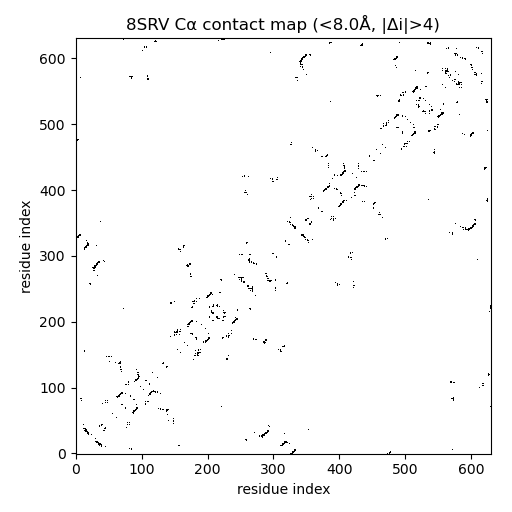ains:
  IPR001216 Cysteine synthase/cystathionine beta-synthase, pyridoxal-phosphate attachment site [PS00901] (35-53)
  IPR001926 Tryptophan synthase beta chain-like, PALP domain [PF00291] (9-294)
  IPR005856 Cysteine synthase [TIGR01136] (9-306)
  IPR005859 Cysteine synthase CysK [TIGR01139] (9-306)
  IPR036052 Tryptophan synthase beta chain-like, PALP domain superfamily [G3DSA:3.40.50.1100] (12-302)
  IPR036052 Tryptophan synthase beta chain-like, PALP domain superfamily [G3DSA:3.40.50.1100] (47-147)
  IPR036052 Tryptophan synthase beta chain-like, PALP domain superfamily [SSF53686] (5-306)
  IPR050214 Cysteine synthase/Cystathionine beta-synthase [PTHR10314] (8-306)

Foldseek 3Di:
DDDDDDFLLVQQAPFDKDWDDPVFDQFFEIEIATEQLPRPLFFVLLLLQLLVVVCVVVVVDDAAAEAEEEDPADSLSSNLRVCLRRRYEYEYEFAPPRDPVVVCSSCVSPYHYDHFHNVCGRVRRHVVRVVCCVVPVHHYSQCLAHLSLLVSLLVGVQVSVCVVQVVHQAAEEEEECQSQSNLNNNLVSNCVVHVNHAREYEAAPQQPVLVVDAGGDADQPSHRPRYRGNSRPNPSHPYYDHDYQVQLLVQQVCCCVPVVAAAGSSQSRRVSVQSVVRSVVTHPHHYYYYGTGGNVVPPVPCSPPD/DDDPDDDDDDDDPFLLVQQAPFDKDWDDPPFDQWFEIEIATEQLPGPLRFVLLLLVLLVVVCVVVVVDDAAAEAEEEDLAVSLSSNLRVCLRRRYEYEYEFAPPRDPVSVCSSCVSPYHYDHFHNVCGRVRRVVVRVVCCVVPVHHYSQCLAHLSLLVSLLVGVQVSVCVVQPVHQAAEEEEEPQSQSNLNNNLVSNCVVHVNHAREYEAAPQAPVLVVDAGHDADQGRHRPRYRGNSRPNVSHPYYDHDYRVQLLVQQVCCCVPVVAAAGSSQSRRVSVQSVVRNVVTHPHHYYYYGTGGNVVCPVPCSPPD/DDDDDD/DDDDDD

Organism: Staphylococcus aureus (strain NCTC 8325 / PS 47) (NCBI:txid93061)

Sequence (631 aa):
AQKPVDNITQIIGGTPVVKLRNVVDDNAADVYVKLEYQNPGGSVDRIALAMIEKAERREGKIKPGDTIVEPTSGNTGIGLAFVCAAKGYKAVFTMPETMSQERRNLLKAYGAELVLTPGSEAMKGAIKKAKELKEEHGYFEPQQFENPANPEVHELTTGPELLQQFEGKTIDAFLAGVGTGGTLSGVGKVLKKEYPNIEIVAIEPEASPVLSGGEPGPHKLQQGLGAGFIPGTLNTEIYDSIIKVGNDTAMMEMSRRVAKEEGILAGISSGAAIYAAIQKAKEELGKGKTVVTVLPSNGERYLSTPLYSFHHHHHHMAQKPVDNITQIIGGTPVVKLRNVVDDNAADVYVKLEYQNPGGSVDRIALAMIEKAEREGKIKPGDTIVEPTSGNTGIGLAFVCAAKGYKAVFTMPETMSQERRNLLKAYGAELVLTPGSEAMKGAIKKAKELKEEHGYFEPQQFENPANPEVHEELTTGPELLQQFEGKTIDAFLAGVGTGGTLSGVGKVLKKKEYPNIEIVAIEPEASPVLSGGEPGPHKLQQGLGAGFIPGTLNTEIYDSIIKVGNDTAMEMSRRVAKEEGILAGISSGAAIYAAIQKAKELGKGKTVVTVLPSNGERYLSTPLYSFGYMFYIGYMFYI